Protein AF-A0A0C5S240-F1 (afdb_monomer_lite)

Sequence (410 aa):
MSKLKSKKPIIIGVSGFILASAIIGATVGVTVNKQNSITYQEVKLRTKKSELNTKINELMYLSSDEVTKFTTDISNAQSLEEADELFNKANQTNNSNKVAKEAKEAKEAALATKKQSAVSHINTLADLTEEEKSRFLVDINKSESEEVVDSILQKANDRNQVNKENKLELLKQLKQEIVDAKSEINNLGHLNEDQKSNYSNQLDKANSSDEVATILAKANEQNKANLLIQNKANAKTQIDGLSELTNEEKTEFKNQVDKANSNEQVESILANATKQNDELKNKKLSASERVDYLKSLPDEDKEKIKKQIEVGTSVQEVEMQLEKAKKLNNGILLAESFLNIPEDQKSQLKEEVKKSTSEEDLKEKLLKASKDNAKARIEELKKVKKDVNLTPLEKPDEVLTKIDQATTIQ

InterPro domains:
  IPR002988 Protein G-related albumin-binding (GA) module [PF01468] (44-95)
  IPR002988 Protein G-related albumin-binding (GA) module [PF01468] (109-161)
  IPR002988 Protein G-related albumin-binding (GA) module [PF01468] (173-225)
  IPR002988 Protein G-related albumin-binding (GA) module [PF01468] (228-278)
  IPR009063 Immunoglobulin/albumin-binding domain superfamily [SSF46997] (173-223)
  IPR009063 Immunoglobulin/albumin-binding domain superfamily [SSF46997] (228-277)
  IPR020840 Extracellular matrix-binding protein ebh, GA module [SM00844] (100-157)
  IPR020840 Extracellular matrix-binding protein ebh, GA module [SM00844] (173-220)
  IPR020840 Extracellular matrix-binding protein ebh, GA module [SM00844] (221-274)

Secondary structure (DSSP, 8-state):
-----------------------------STHHHHHHHHHHHHHHHHHHHHHHHHHHT-TTS-HHHHHHHHHHHHH-SSHHHHHHHHHHHHHHHHHHHHHHHHHHHHHHHHHHHHHHHHHHHHH-SSS-HHHHHHHHHHHHH--SHHHHHHHHHHHHHHHHHHHHHHHHHHHHHHHHHHHHHHHHHH-TTS-HHHHHHHHHHHTT--SHHHHHHHHHHHHHHHHHHHHHHHHHHHHHHHHT-SSS-HHHHHHHHHHHHH--SHHHHHHHHHHHHHHHHHHHHHHHHHHHHHHT-TTS-HHHHHHHHHHHHT--SHHHHHHHHHHHHHHHHHHHHHHH-TTS-HHHHHHHHHHHHT--SHHHHHHHHHHHHHHHHHHHHHHHHHHHHHS-----S-HHHHHHHHHH--S--

Foldseek 3Di:
DDDDDDDDDDDDDDDDDDDDDDDDDDDDPDPPPVVVVVVVQVVVLVVLLVVLLVVLVVLPQDDPVLNVVLNVQSVVDPHSVSNVVSSVVSVVVSVVSVVVVVVVVVQVVVLVVLLVVLLVLLVPLDQDDPVRSVVLNVQSVVDPHSVSSVVSSVVSVVVSVVSVVVVVVQVVVLVVLLVVLLVVLVPLPQDDPVLSVVLNVQSVVDPDPVSSVVSSVVSVVVSQVSVLVVLLVVLLVLLVVLPLADPVRSVVLNVQSVVDPHSVSSVVSSVVSNVQSVVLVVLLVVLLVLLVVLPQQDPVLSVVLNVQSVPDNHSVSNVVSSVLSVQLSVLSVLLVPLPQDDPVVSVVLNVQSVVQPDPVSSFVSSLVSLLVSVLSVLVVVVVVVVVDVDDDDPPSVVVNVVSVVDPGDD

Structure (mmCIF, N/CA/C/O backbone):
data_AF-A0A0C5S240-F1
#
_entry.id   AF-A0A0C5S240-F1
#
loop_
_atom_site.group_PDB
_atom_site.id
_atom_site.type_symbol
_atom_site.label_atom_id
_atom_site.label_alt_id
_atom_site.label_comp_id
_atom_site.label_asym_id
_atom_site.label_entity_id
_atom_site.label_seq_id
_atom_site.pdbx_PDB_ins_code
_atom_site.Cartn_x
_atom_site.Cartn_y
_atom_site.Cartn_z
_atom_site.occupancy
_atom_site.B_iso_or_equiv
_atom_site.auth_seq_id
_atom_site.auth_comp_id
_atom_site.auth_asym_id
_atom_site.auth_atom_id
_atom_site.pdbx_PDB_model_num
ATOM 1 N N . MET A 1 1 ? -35.899 47.598 73.147 1.00 38.06 1 MET A N 1
ATOM 2 C CA . MET A 1 1 ? -36.186 48.931 73.715 1.00 38.06 1 MET A CA 1
ATOM 3 C C . MET A 1 1 ? -37.675 49.045 74.000 1.00 38.06 1 MET A C 1
ATOM 5 O O . MET A 1 1 ? -38.480 48.755 73.136 1.00 38.06 1 MET A O 1
ATOM 9 N N . SER A 1 2 ? -37.974 49.427 75.239 1.00 36.81 2 SER A N 1
ATOM 10 C CA . SER A 1 2 ? -39.168 50.122 75.730 1.00 36.81 2 SER A CA 1
ATOM 11 C C . SER A 1 2 ? -40.595 49.590 75.474 1.00 36.81 2 SER A C 1
ATOM 13 O O . SER A 1 2 ? -41.227 49.938 74.487 1.00 36.81 2 SER A O 1
ATOM 15 N N . LYS A 1 3 ? -41.137 49.028 76.570 1.00 41.28 3 LYS A N 1
ATOM 16 C CA . LYS A 1 3 ? -42.205 49.617 77.417 1.00 41.28 3 LYS A CA 1
ATOM 17 C C . LYS A 1 3 ? -43.673 49.374 77.017 1.00 41.28 3 LYS A C 1
ATOM 19 O O . LYS A 1 3 ? -44.077 49.735 75.923 1.00 41.28 3 LYS A O 1
ATOM 24 N N . LEU A 1 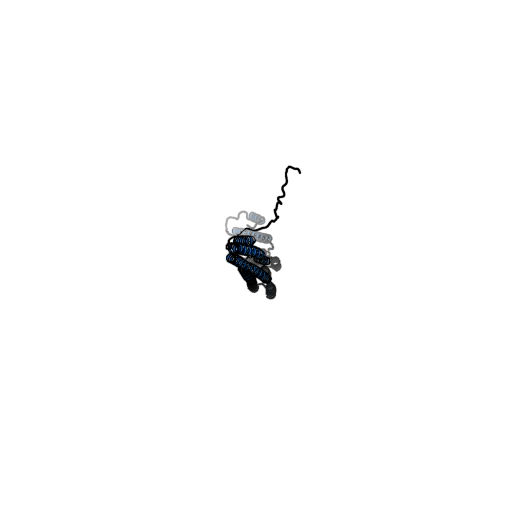4 ? -44.497 49.061 78.043 1.00 38.16 4 LEU A N 1
ATOM 25 C CA . LEU A 1 4 ? -45.778 49.776 78.152 1.00 38.16 4 LEU A CA 1
ATOM 26 C C . LEU A 1 4 ? -47.092 49.162 78.707 1.00 38.16 4 LEU A C 1
ATOM 28 O O . LEU A 1 4 ? -48.079 49.358 78.020 1.00 38.16 4 LEU A O 1
ATOM 32 N N . LYS A 1 5 ? -47.172 48.673 79.965 1.00 41.53 5 LYS A N 1
ATOM 33 C CA . LYS A 1 5 ? -48.349 48.795 80.902 1.00 41.53 5 LYS A CA 1
ATOM 34 C C . LYS A 1 5 ? -49.626 47.947 80.626 1.00 41.53 5 LYS A C 1
ATOM 36 O O . LYS A 1 5 ? -49.986 47.732 79.490 1.00 41.53 5 LYS A O 1
ATOM 41 N N . SER A 1 6 ? -50.437 47.507 81.607 1.00 38.56 6 SER A N 1
ATOM 42 C CA . SER A 1 6 ? -50.399 47.545 83.086 1.00 38.56 6 SER A CA 1
ATOM 43 C C . SER A 1 6 ? -51.597 46.812 83.738 1.00 38.56 6 SER A C 1
ATOM 45 O O . SER A 1 6 ? -52.697 46.971 83.228 1.00 38.56 6 SER A O 1
ATOM 47 N N . LYS A 1 7 ? -51.373 46.261 84.957 1.00 39.16 7 LYS A N 1
ATOM 48 C CA . LYS A 1 7 ? -52.222 46.288 86.197 1.00 39.16 7 LYS A CA 1
ATOM 49 C C . LYS A 1 7 ? -53.600 45.571 86.159 1.00 39.16 7 LYS A C 1
ATOM 51 O O . LYS A 1 7 ? -54.393 45.864 85.288 1.00 39.16 7 LYS A O 1
ATOM 56 N N . LYS A 1 8 ? -54.022 44.702 87.100 1.00 35.81 8 LYS A N 1
ATOM 57 C CA . LYS A 1 8 ? -53.860 44.579 88.579 1.00 35.81 8 LYS A CA 1
ATOM 58 C C . LYS A 1 8 ? -54.181 43.123 89.060 1.00 35.81 8 LYS A C 1
ATOM 60 O O . LYS A 1 8 ? -54.667 42.345 88.248 1.00 35.81 8 LYS A O 1
ATOM 65 N N . PRO A 1 9 ? -53.954 42.771 90.348 1.00 51.44 9 PRO A N 1
ATOM 66 C CA . PRO A 1 9 ? -54.055 41.410 90.905 1.00 51.44 9 PRO A CA 1
ATOM 67 C C . PRO A 1 9 ? -55.258 41.176 91.862 1.00 51.44 9 PRO A C 1
ATOM 69 O O . PRO A 1 9 ? -55.980 42.120 92.178 1.00 51.44 9 PRO A O 1
ATOM 72 N N . ILE A 1 10 ? -55.318 39.948 92.421 1.00 31.23 10 ILE A N 1
ATOM 73 C CA . ILE A 1 10 ? -55.987 39.482 93.670 1.00 31.23 10 ILE A CA 1
ATOM 74 C C . ILE A 1 10 ? -57.355 38.786 93.466 1.00 31.23 10 ILE A C 1
ATOM 76 O O . ILE A 1 10 ? -58.274 39.381 92.923 1.00 31.23 10 ILE A O 1
ATOM 80 N N . ILE A 1 11 ? -57.489 37.524 93.915 1.00 34.03 11 ILE A N 1
ATOM 81 C CA . ILE A 1 11 ? -58.260 37.070 95.103 1.00 34.03 11 ILE A CA 1
ATOM 82 C C . ILE A 1 11 ? -58.093 35.541 95.251 1.00 34.03 11 ILE A C 1
ATOM 84 O O . ILE A 1 11 ? -58.392 34.761 94.352 1.00 34.03 11 ILE A O 1
ATOM 88 N N . ILE A 1 12 ? -57.596 35.144 96.422 1.00 37.44 12 ILE A N 1
ATOM 89 C CA . ILE A 1 12 ? -57.554 33.781 96.957 1.00 37.44 12 ILE A CA 1
ATOM 90 C C . ILE A 1 12 ? -58.973 33.415 97.408 1.00 37.44 12 ILE A C 1
ATOM 92 O O . ILE A 1 12 ? -59.552 34.124 98.227 1.00 37.44 12 ILE A O 1
ATOM 96 N N . GLY A 1 13 ? -59.515 32.311 96.894 1.00 29.25 13 GLY A N 1
ATOM 97 C CA . GLY A 1 13 ? -60.782 31.721 97.325 1.00 29.25 13 GLY A CA 1
ATOM 98 C C . GLY A 1 13 ? -60.548 30.400 98.049 1.00 29.25 13 GLY A C 1
ATOM 99 O O . GLY A 1 13 ? -60.797 29.336 97.496 1.00 29.25 13 GLY A O 1
ATOM 100 N N . VAL A 1 14 ? -60.042 30.480 99.279 1.00 40.44 14 VAL A N 1
ATOM 101 C CA . VAL A 1 14 ? -60.192 29.429 100.291 1.00 40.44 14 VAL A CA 1
ATOM 102 C C . VAL A 1 14 ? -61.354 29.885 101.171 1.00 40.44 14 VAL A C 1
ATOM 104 O O . VAL A 1 14 ? -61.299 30.964 101.757 1.00 40.44 14 VAL A O 1
ATOM 107 N N . SER A 1 15 ? -62.434 29.117 101.239 1.00 28.84 15 SER A N 1
ATOM 108 C CA . SER A 1 15 ? -63.468 29.249 102.276 1.00 28.84 15 SER A CA 1
ATOM 109 C C . SER A 1 15 ? -64.187 27.916 102.369 1.00 28.84 15 SER A C 1
ATOM 111 O O . SER A 1 15 ? -64.769 27.441 101.398 1.00 28.84 15 SER A O 1
ATOM 113 N N . GLY A 1 16 ? -64.039 27.287 103.529 1.00 29.55 16 GLY A N 1
ATOM 114 C CA . GLY A 1 16 ? -64.568 25.967 103.827 1.00 29.55 16 GLY A CA 1
ATOM 115 C C . GLY A 1 16 ? -66.005 26.003 104.320 1.00 29.55 16 GLY A C 1
ATOM 116 O O . GLY A 1 16 ? -66.692 27.007 104.198 1.00 29.55 16 GLY A O 1
ATOM 117 N N . PHE A 1 17 ? -66.413 24.909 104.953 1.00 25.81 17 PHE A N 1
ATOM 118 C CA . PHE A 1 17 ? -66.809 24.927 106.360 1.00 25.81 17 PHE A CA 1
ATOM 119 C C . PHE A 1 17 ? -66.906 23.474 106.848 1.00 25.81 17 PHE A C 1
ATOM 121 O O . PHE A 1 17 ? -67.689 22.681 106.334 1.00 25.81 17 PHE A O 1
ATOM 128 N N . ILE A 1 18 ? -66.087 23.126 107.839 1.00 35.16 18 ILE A N 1
ATOM 129 C CA . ILE A 1 18 ? -66.330 22.001 108.743 1.00 35.16 18 ILE A CA 1
ATOM 130 C C . ILE A 1 18 ? -66.752 22.644 110.059 1.00 35.16 18 ILE A C 1
ATOM 132 O O . ILE A 1 18 ? -65.976 23.427 110.599 1.00 35.16 18 ILE A O 1
ATOM 136 N N . LEU A 1 19 ? -67.936 22.305 110.576 1.00 27.75 19 LEU A N 1
ATOM 137 C CA . LEU A 1 19 ? -68.149 22.064 112.007 1.00 27.75 19 LEU A CA 1
ATOM 138 C C . LEU A 1 19 ? -69.519 21.426 112.268 1.00 27.75 19 LEU A C 1
ATOM 140 O O . LEU A 1 19 ? -70.537 21.803 111.696 1.00 27.75 19 LEU A O 1
ATOM 144 N N . ALA A 1 20 ? -69.472 20.406 113.119 1.00 38.75 20 ALA A N 1
ATOM 145 C CA . ALA A 1 20 ? -70.537 19.492 113.496 1.00 38.75 20 ALA A CA 1
ATOM 146 C C . ALA A 1 20 ? -71.531 20.085 114.504 1.00 38.75 20 ALA A C 1
ATOM 148 O O . ALA A 1 20 ? -71.191 21.015 115.230 1.00 38.75 20 ALA A O 1
ATOM 149 N N . SER A 1 21 ? -72.701 19.448 114.633 1.00 27.42 21 SER A N 1
ATOM 150 C CA . SER A 1 21 ? -73.435 19.229 115.895 1.00 27.42 21 SER A CA 1
ATOM 151 C C . SER A 1 21 ? -74.559 18.210 115.678 1.00 27.42 21 SER A C 1
ATOM 153 O O . SER A 1 21 ? -75.168 18.164 114.615 1.00 27.42 21 SER A O 1
ATOM 155 N N . ALA A 1 22 ? -74.781 17.361 116.677 1.00 32.59 22 ALA A N 1
ATOM 156 C CA . ALA A 1 22 ? -75.597 16.153 116.627 1.00 32.59 22 ALA A CA 1
ATOM 157 C C . ALA A 1 22 ? -77.051 16.340 117.131 1.00 32.59 22 ALA A C 1
ATOM 159 O O . ALA A 1 22 ? -77.372 17.360 117.732 1.00 32.59 22 ALA A O 1
ATOM 160 N N . ILE A 1 23 ? -77.823 15.243 116.997 1.00 28.75 23 ILE A N 1
ATOM 161 C CA . ILE A 1 23 ? -78.938 14.745 117.845 1.00 28.75 23 ILE A CA 1
ATOM 162 C C . ILE A 1 23 ? -80.371 14.776 117.247 1.00 28.75 23 ILE A C 1
ATOM 164 O O . ILE A 1 23 ? -81.050 15.791 117.235 1.00 28.75 23 ILE A O 1
ATOM 168 N N . ILE A 1 24 ? -80.800 13.548 116.888 1.00 31.08 24 ILE A N 1
ATOM 169 C CA . ILE A 1 24 ? -82.109 12.861 117.044 1.00 31.08 24 ILE A CA 1
ATOM 170 C C . ILE A 1 24 ? -83.343 13.403 116.305 1.00 31.08 24 ILE A C 1
ATOM 172 O O . ILE A 1 24 ? -83.818 14.499 116.567 1.00 31.08 24 ILE A O 1
ATOM 176 N N . GLY A 1 25 ? -83.987 12.515 115.528 1.00 27.48 25 GLY A N 1
ATOM 177 C CA . GLY A 1 25 ? -85.412 12.675 115.223 1.00 27.48 25 GLY A CA 1
ATOM 178 C C . GLY A 1 25 ? -85.985 11.884 114.050 1.00 27.48 25 GLY A C 1
ATOM 179 O O . GLY A 1 25 ? -86.514 12.491 113.140 1.00 27.48 25 GLY A O 1
ATOM 180 N N . ALA A 1 26 ? -85.930 10.553 114.127 1.00 29.20 26 ALA A N 1
ATOM 181 C CA . ALA A 1 26 ? -86.936 9.615 113.615 1.00 29.20 26 ALA A CA 1
ATOM 182 C C . ALA A 1 26 ? -87.308 9.547 112.107 1.00 29.20 26 ALA A C 1
ATOM 184 O O . ALA A 1 26 ? -87.677 10.501 111.436 1.00 29.20 26 ALA A O 1
ATOM 185 N N . THR A 1 27 ? -87.431 8.281 111.699 1.00 28.03 27 THR A N 1
ATOM 186 C CA . THR A 1 27 ? -88.275 7.706 110.641 1.00 28.03 27 THR A CA 1
ATOM 187 C C . THR A 1 27 ? -87.698 7.495 109.234 1.00 28.03 27 THR A C 1
ATOM 189 O O . THR A 1 27 ? -87.274 8.395 108.522 1.00 28.03 27 THR A O 1
ATOM 192 N N . VAL A 1 28 ? -87.826 6.217 108.857 1.00 38.62 28 VAL A N 1
ATOM 193 C CA . VAL A 1 28 ? -87.809 5.585 107.533 1.00 38.62 28 VAL A CA 1
ATOM 194 C C . VAL A 1 28 ? -86.444 5.369 106.872 1.00 38.62 28 VAL A C 1
ATOM 196 O O . VAL A 1 28 ? -86.000 6.084 105.977 1.00 38.62 28 VAL A O 1
ATOM 199 N N . GLY A 1 29 ? -85.817 4.254 107.253 1.00 46.59 29 GLY A N 1
ATOM 200 C CA . GLY A 1 29 ? -84.885 3.559 106.377 1.00 46.59 29 GLY A CA 1
ATOM 201 C C . GLY A 1 29 ? -85.619 3.009 105.155 1.00 46.59 29 GLY A C 1
ATOM 202 O O . GLY A 1 29 ? -86.567 2.264 105.334 1.00 46.59 29 GLY A O 1
ATOM 203 N N . VAL A 1 30 ? -85.167 3.401 103.957 1.00 40.66 30 VAL A N 1
ATOM 204 C CA . VAL A 1 30 ? -85.068 2.606 102.705 1.00 40.66 30 VAL A CA 1
ATOM 205 C C . VAL A 1 30 ? -84.097 3.296 101.708 1.00 40.66 30 VAL A C 1
ATOM 207 O O . VAL A 1 30 ? -83.531 2.634 100.844 1.00 40.66 30 VAL A O 1
ATOM 210 N N . THR A 1 31 ? -83.767 4.588 101.846 1.00 45.31 31 THR A N 1
ATOM 211 C CA . THR A 1 31 ? -82.959 5.311 100.828 1.00 45.31 31 THR A CA 1
ATOM 212 C C . THR A 1 31 ? -81.428 5.209 100.976 1.00 45.31 31 THR A C 1
ATOM 214 O O . THR A 1 31 ? -80.698 5.632 100.083 1.00 45.31 31 THR A O 1
ATOM 217 N N . VAL A 1 32 ? -80.894 4.603 102.044 1.00 40.69 32 VAL A N 1
ATOM 218 C CA . VAL A 1 32 ? -79.430 4.561 102.285 1.00 40.69 32 VAL A CA 1
ATOM 219 C C . VAL A 1 32 ? -78.699 3.543 101.385 1.00 40.69 32 VAL A C 1
ATOM 221 O O . VAL A 1 32 ? -77.508 3.692 101.131 1.00 40.69 32 VAL A O 1
ATOM 224 N N . ASN A 1 33 ? -79.393 2.546 100.820 1.00 47.41 33 ASN A N 1
ATOM 225 C CA . ASN A 1 33 ? -78.740 1.482 100.039 1.00 47.41 33 ASN A CA 1
ATOM 226 C C . ASN A 1 33 ? -78.599 1.802 98.529 1.00 47.41 33 ASN A C 1
ATOM 228 O O . ASN A 1 33 ? -77.612 1.420 97.909 1.00 47.41 33 ASN A O 1
ATOM 232 N N . LYS A 1 34 ? -79.526 2.568 97.922 1.00 46.69 34 LYS A N 1
ATOM 233 C CA . LYS A 1 34 ? -79.442 2.950 96.491 1.00 46.69 34 LYS A CA 1
ATOM 234 C C . LYS A 1 34 ? -78.463 4.103 96.233 1.00 46.69 34 LYS A C 1
ATOM 236 O O . LYS A 1 34 ? -77.642 3.986 95.326 1.00 46.69 34 LYS A O 1
ATOM 241 N N . GLN A 1 35 ? -78.478 5.162 97.049 1.00 48.06 35 GLN A N 1
ATOM 242 C CA . GLN A 1 35 ? -77.586 6.323 96.882 1.00 48.06 35 GLN A CA 1
ATOM 243 C C . GLN A 1 35 ? -76.100 5.950 97.091 1.00 48.06 35 GLN A C 1
ATOM 245 O O . GLN A 1 35 ? -75.242 6.366 96.310 1.00 48.06 35 GLN A O 1
ATOM 250 N N . ASN A 1 36 ? -75.800 5.088 98.076 1.00 51.78 36 ASN A N 1
ATOM 251 C CA . ASN A 1 36 ? -74.447 4.556 98.297 1.00 51.78 36 ASN A CA 1
ATOM 252 C C . ASN A 1 36 ? -73.993 3.615 97.166 1.00 51.78 36 ASN A C 1
ATOM 254 O O . ASN A 1 36 ? -72.815 3.619 96.814 1.00 51.78 36 ASN A O 1
ATOM 258 N N . SER A 1 37 ? -74.909 2.848 96.556 1.00 56.72 37 SER A N 1
ATOM 259 C CA . SER A 1 37 ? -74.584 1.969 95.420 1.00 56.72 37 SER A CA 1
ATOM 260 C C . SER A 1 37 ? -74.272 2.736 94.126 1.00 56.72 37 SER A C 1
ATOM 262 O O . SER A 1 37 ? -73.348 2.355 93.413 1.00 56.72 37 SER A O 1
ATOM 264 N N . ILE A 1 38 ? -74.980 3.842 93.854 1.00 60.06 38 ILE A N 1
ATOM 265 C CA . ILE A 1 38 ? -74.755 4.708 92.680 1.00 60.06 38 ILE A CA 1
ATOM 266 C C . ILE A 1 38 ? -73.404 5.427 92.809 1.00 60.06 38 ILE A C 1
ATOM 268 O O . ILE A 1 38 ? -72.571 5.341 91.910 1.00 60.06 38 ILE A O 1
ATOM 272 N N . THR A 1 39 ? -73.132 6.016 93.980 1.00 70.31 39 THR A N 1
ATOM 273 C CA . THR A 1 39 ? -71.865 6.714 94.274 1.00 70.31 39 THR A CA 1
ATOM 274 C C . THR A 1 39 ? -70.652 5.774 94.171 1.00 70.31 39 THR A C 1
ATOM 276 O O . THR A 1 39 ? -69.591 6.162 93.688 1.00 70.31 39 THR A O 1
ATOM 279 N N . TYR A 1 40 ? -70.800 4.507 94.579 1.00 76.25 40 TYR A N 1
ATOM 280 C CA . TYR A 1 40 ? -69.736 3.504 94.478 1.00 76.25 40 TYR A CA 1
ATOM 281 C C . TYR A 1 40 ? -69.397 3.133 93.023 1.00 76.25 40 TYR A C 1
ATOM 283 O O . TYR A 1 40 ? -68.219 3.027 92.680 1.00 76.25 40 TYR A O 1
ATOM 291 N N . GLN A 1 41 ? -70.402 2.966 92.153 1.00 79.06 41 GLN A N 1
ATOM 292 C CA . GLN A 1 41 ? -70.168 2.634 90.740 1.00 79.06 41 GLN A CA 1
ATOM 293 C C . GLN A 1 41 ? -69.570 3.812 89.958 1.00 79.06 41 GLN A C 1
ATOM 295 O O . GLN A 1 41 ? -68.679 3.604 89.134 1.00 79.06 41 GLN A O 1
ATOM 300 N N . GLU A 1 42 ? -69.983 5.045 90.264 1.00 81.50 42 GLU A N 1
ATOM 301 C CA . GLU A 1 42 ? -69.409 6.262 89.672 1.00 81.50 42 GLU A CA 1
ATOM 302 C C . GLU A 1 42 ? -67.930 6.443 90.041 1.00 81.50 42 GLU A C 1
ATOM 304 O O . GLU A 1 42 ? -67.095 6.710 89.172 1.00 81.50 42 GLU A O 1
ATOM 309 N N . VAL A 1 43 ? -67.574 6.236 91.316 1.00 86.31 43 VAL A N 1
ATOM 310 C CA . VAL A 1 43 ? -66.174 6.276 91.771 1.00 86.31 43 VAL A CA 1
ATOM 311 C C . VAL A 1 43 ? -65.358 5.164 91.115 1.00 86.31 43 VAL A C 1
ATOM 313 O O . VAL A 1 43 ? -64.258 5.421 90.629 1.00 86.31 43 VAL A O 1
ATOM 316 N N . LYS A 1 44 ? -65.901 3.944 91.032 1.00 91.06 44 LYS A N 1
ATOM 317 C CA . LYS A 1 44 ? -65.226 2.803 90.400 1.00 91.06 44 LYS A CA 1
ATOM 318 C C . LYS A 1 44 ? -64.933 3.053 88.917 1.00 91.06 44 LYS A C 1
ATOM 320 O O . LYS A 1 44 ? -63.813 2.802 88.474 1.00 91.06 44 LYS A O 1
ATOM 325 N N . LEU A 1 45 ? -65.897 3.591 88.164 1.00 91.06 45 LEU A N 1
ATOM 326 C CA . LEU A 1 45 ? -65.707 3.967 86.761 1.00 91.06 45 LEU A CA 1
ATOM 327 C C . LEU A 1 45 ? -64.683 5.099 86.612 1.00 91.06 45 LEU A C 1
ATOM 329 O O . LEU A 1 45 ? -63.809 5.020 85.753 1.00 91.06 45 LEU A O 1
ATOM 333 N N . ARG A 1 46 ? -64.735 6.129 87.466 1.00 90.62 46 ARG A N 1
ATOM 334 C CA . ARG A 1 46 ? -63.774 7.244 87.435 1.00 90.62 46 ARG A CA 1
ATOM 335 C C . ARG A 1 46 ? -62.337 6.780 87.688 1.00 90.62 46 ARG A C 1
ATOM 337 O O . ARG A 1 46 ? -61.437 7.195 86.959 1.00 90.62 46 ARG A O 1
ATOM 344 N N . THR A 1 47 ? -62.125 5.912 88.677 1.00 94.00 47 THR A N 1
ATOM 345 C CA . THR A 1 47 ? -60.810 5.316 88.955 1.00 94.00 47 THR A CA 1
ATOM 346 C C . THR A 1 47 ? -60.331 4.489 87.765 1.00 94.00 47 THR A C 1
ATOM 348 O O . THR A 1 47 ? -59.222 4.708 87.283 1.00 94.00 47 THR A O 1
ATOM 351 N N . LYS A 1 48 ? -61.198 3.631 87.210 1.00 95.50 48 LYS A N 1
ATOM 352 C CA . LYS A 1 48 ? -60.886 2.817 86.029 1.00 95.50 48 LYS A CA 1
ATOM 353 C C . LYS A 1 48 ? -60.487 3.677 84.823 1.00 95.50 48 LYS A C 1
ATOM 355 O O . LYS A 1 48 ? -59.471 3.399 84.200 1.00 95.50 48 LYS A O 1
ATOM 360 N N . LYS A 1 49 ? -61.225 4.750 84.517 1.00 96.44 49 LYS A N 1
ATOM 361 C CA . LYS A 1 49 ? -60.877 5.693 83.437 1.00 96.44 49 LYS A CA 1
ATOM 362 C C . LYS A 1 49 ? -59.496 6.312 83.630 1.00 96.44 49 LYS A C 1
ATOM 364 O O . LYS A 1 49 ? -58.724 6.378 82.681 1.00 96.44 49 LYS A O 1
ATOM 369 N N . SER A 1 50 ? -59.175 6.745 84.852 1.00 94.88 50 SER A N 1
ATOM 370 C CA . SER A 1 50 ? -57.858 7.308 85.169 1.00 94.88 50 SER A CA 1
ATOM 371 C C . SER A 1 50 ? -56.744 6.285 84.949 1.00 94.88 50 SER A C 1
ATOM 373 O O . SER A 1 50 ? -55.750 6.606 84.308 1.00 94.88 50 SER A O 1
ATOM 375 N N . GLU A 1 51 ? -56.923 5.055 85.437 1.00 96.44 51 GLU A N 1
ATOM 376 C CA . GLU A 1 51 ? -55.959 3.965 85.248 1.00 96.44 51 GLU A CA 1
ATOM 377 C C . GLU A 1 51 ? -55.757 3.630 83.766 1.00 96.44 51 GLU A C 1
ATOM 379 O O . GLU A 1 51 ? -54.624 3.488 83.309 1.00 96.44 51 GLU A O 1
ATOM 384 N N . LEU A 1 52 ? -56.845 3.515 82.999 1.00 97.62 52 LEU A N 1
ATOM 385 C CA . LEU A 1 52 ? -56.774 3.217 81.570 1.00 97.62 52 LEU A CA 1
ATOM 386 C C . LEU A 1 52 ? -56.147 4.371 80.775 1.00 97.62 52 LEU A C 1
ATOM 388 O O . LEU A 1 52 ? -55.338 4.114 79.890 1.00 97.62 52 LEU A O 1
ATOM 392 N N . ASN A 1 53 ? -56.436 5.628 81.125 1.00 96.56 53 ASN A N 1
ATOM 393 C CA . ASN A 1 53 ? -55.778 6.790 80.524 1.00 96.56 53 ASN A CA 1
ATOM 394 C C . ASN A 1 53 ? -54.267 6.796 80.797 1.00 96.56 53 ASN A C 1
ATOM 396 O O . ASN A 1 53 ? -53.493 7.100 79.893 1.00 96.56 53 ASN A O 1
ATOM 400 N N . THR A 1 54 ? -53.821 6.427 82.004 1.00 96.50 54 THR A N 1
ATOM 401 C CA . THR A 1 54 ? -52.387 6.243 82.284 1.00 96.50 54 THR A CA 1
ATOM 402 C C . THR A 1 54 ? -51.794 5.159 81.386 1.00 96.50 54 THR A C 1
ATOM 404 O O . THR A 1 54 ? -50.804 5.417 80.711 1.00 96.50 54 THR A O 1
ATOM 407 N N . LYS A 1 55 ? -52.450 3.996 81.283 1.00 97.44 55 LYS A N 1
ATOM 408 C CA . LYS A 1 55 ? -51.986 2.896 80.424 1.00 97.44 55 LYS A CA 1
ATOM 409 C C . LYS A 1 55 ? -51.948 3.257 78.937 1.00 97.44 55 LYS A C 1
ATOM 411 O O . LYS A 1 55 ? -51.040 2.815 78.249 1.00 97.44 55 LYS A O 1
ATOM 416 N N . ILE A 1 56 ? -52.884 4.066 78.426 1.00 97.19 56 ILE A N 1
ATOM 417 C CA . ILE A 1 56 ? -52.830 4.549 77.032 1.00 97.19 56 ILE A CA 1
ATOM 418 C C . ILE A 1 56 ? -51.564 5.371 76.789 1.00 97.19 56 ILE A C 1
ATOM 420 O O . ILE A 1 56 ? -50.932 5.209 75.751 1.00 97.19 56 ILE A O 1
ATOM 424 N N . ASN A 1 57 ? -51.172 6.230 77.733 1.00 94.50 57 ASN A N 1
ATOM 425 C CA . ASN A 1 57 ? -49.961 7.044 77.591 1.00 94.50 57 ASN A CA 1
ATOM 426 C C . ASN A 1 57 ? -48.668 6.207 77.603 1.00 94.50 57 ASN A C 1
ATOM 428 O O . ASN A 1 57 ? -47.628 6.682 77.154 1.00 94.50 57 ASN A O 1
ATOM 432 N N . GLU A 1 58 ? -48.726 4.966 78.089 1.00 96.81 58 GLU A N 1
ATOM 433 C CA . GLU A 1 58 ? -47.612 4.012 78.060 1.00 96.81 58 GLU A CA 1
ATOM 434 C C . GLU A 1 58 ? -47.528 3.239 76.724 1.00 96.81 58 GLU A C 1
ATOM 436 O O . GLU A 1 58 ? -46.532 2.561 76.461 1.00 96.81 58 GLU A O 1
ATOM 441 N N . LEU A 1 59 ? -48.538 3.345 75.848 1.00 97.25 59 LEU A N 1
ATOM 442 C CA . LEU A 1 59 ? -48.553 2.694 74.535 1.00 97.25 59 LEU A CA 1
ATOM 443 C C . LEU A 1 59 ? -47.648 3.433 73.538 1.00 97.25 59 LEU A C 1
ATOM 445 O O . LEU A 1 59 ? -48.000 4.468 72.978 1.00 97.25 59 LEU A O 1
ATOM 449 N N . MET A 1 60 ? -46.468 2.862 73.294 1.00 96.38 60 MET A N 1
ATOM 450 C CA . MET A 1 60 ? -45.359 3.511 72.580 1.00 96.38 60 MET A CA 1
ATOM 451 C C . MET A 1 60 ? -45.558 3.742 71.073 1.00 96.38 60 MET A C 1
ATOM 453 O O . MET A 1 60 ? -44.777 4.477 70.470 1.00 96.38 60 MET A O 1
ATOM 457 N N . TYR A 1 61 ? -46.529 3.081 70.441 1.00 97.00 61 TYR A N 1
ATOM 458 C CA . TYR A 1 61 ? -46.722 3.099 68.984 1.00 97.00 61 TYR A CA 1
ATOM 459 C C . TYR A 1 61 ? -48.010 3.807 68.563 1.00 97.00 61 TYR A C 1
ATOM 461 O O . TYR A 1 61 ? -48.362 3.805 67.383 1.00 97.00 61 TYR A O 1
ATOM 469 N N . LEU A 1 62 ? -48.713 4.428 69.507 1.00 97.12 62 LEU A N 1
ATOM 470 C CA . LEU A 1 62 ? -49.756 5.385 69.174 1.00 97.12 62 LEU A CA 1
ATOM 471 C C . LEU A 1 62 ? -49.115 6.723 68.795 1.00 97.12 62 LEU A C 1
ATOM 473 O O . LEU A 1 62 ? -48.186 7.202 69.444 1.00 97.12 62 LEU A O 1
ATOM 477 N N . SER A 1 63 ? -49.627 7.342 67.738 1.00 96.44 63 SER A N 1
ATOM 478 C CA . SER A 1 63 ? -49.339 8.737 67.421 1.00 96.44 63 SER A CA 1
ATOM 479 C C . SER A 1 63 ? -49.936 9.666 68.478 1.00 96.44 63 SER A C 1
ATOM 481 O O . SER A 1 63 ? -50.862 9.306 69.209 1.00 96.44 63 SER A O 1
ATOM 483 N N . SER A 1 64 ? -49.443 10.904 68.523 1.00 95.94 64 SER A N 1
ATOM 484 C CA . SER A 1 64 ? -49.967 11.924 69.439 1.00 95.94 64 SER A CA 1
ATOM 485 C C . SER A 1 64 ? -51.481 12.137 69.279 1.00 95.94 64 SER A C 1
ATOM 487 O O . SER A 1 64 ? -52.194 12.327 70.269 1.00 95.94 64 SER A O 1
ATOM 489 N N . ASP A 1 65 ? -51.987 12.062 68.046 1.00 97.00 65 ASP A N 1
ATOM 490 C CA . ASP A 1 65 ? -53.409 12.249 67.750 1.00 97.00 65 ASP A CA 1
ATOM 491 C C . ASP A 1 65 ? -54.246 11.051 68.223 1.00 97.00 65 ASP A C 1
ATOM 493 O O . ASP A 1 65 ? -55.329 11.227 68.784 1.00 97.00 65 ASP A O 1
ATOM 497 N N . GLU A 1 66 ? -53.734 9.827 68.068 1.00 97.88 66 GLU A N 1
ATOM 498 C CA . GLU A 1 66 ? -54.394 8.608 68.550 1.00 97.88 66 GLU A CA 1
ATOM 499 C C . GLU A 1 66 ? -54.441 8.552 70.081 1.00 97.88 66 GLU A C 1
ATOM 501 O O . GLU A 1 66 ? -55.495 8.251 70.640 1.00 97.88 66 GLU A O 1
ATOM 506 N N . VAL A 1 67 ? -53.343 8.899 70.767 1.00 97.31 67 VAL A N 1
ATOM 507 C CA . VAL A 1 67 ? -53.310 9.010 72.238 1.00 97.31 67 VAL A CA 1
ATOM 508 C C . VAL A 1 67 ? -54.369 10.003 72.721 1.00 97.31 67 VAL A C 1
ATOM 510 O O . VAL A 1 67 ? -55.164 9.685 73.609 1.00 97.31 67 VAL A O 1
ATOM 513 N N . THR A 1 68 ? -54.433 11.187 72.106 1.00 97.19 68 THR A N 1
ATOM 514 C CA . THR A 1 68 ? -55.416 12.229 72.449 1.00 97.19 68 THR A CA 1
ATOM 515 C C . THR A 1 68 ? -56.847 11.747 72.233 1.00 97.19 68 THR A C 1
ATOM 517 O O . THR A 1 68 ? -57.722 11.959 73.077 1.00 97.19 68 THR A O 1
ATOM 520 N N . LYS A 1 69 ? -57.093 11.057 71.119 1.00 97.81 69 LYS A N 1
ATOM 521 C CA . LYS A 1 69 ? -58.406 10.511 70.787 1.00 97.81 69 LYS A CA 1
ATOM 522 C C . LYS A 1 69 ? -58.849 9.451 71.793 1.00 97.81 69 LYS A C 1
ATOM 524 O O . LYS A 1 69 ? -59.903 9.605 72.400 1.00 97.81 69 LYS A O 1
ATOM 529 N N . PHE A 1 70 ? -58.037 8.420 72.030 1.00 98.06 70 PHE A N 1
ATOM 530 C CA . PHE A 1 70 ? -58.410 7.332 72.937 1.00 98.06 70 PHE A CA 1
ATOM 531 C C . PHE A 1 70 ? -58.557 7.798 74.389 1.00 98.06 70 PHE A C 1
ATOM 533 O O . PHE A 1 70 ? -59.472 7.354 75.076 1.00 98.06 70 PHE A O 1
ATOM 540 N N . THR A 1 71 ? -57.715 8.725 74.860 1.00 97.19 71 THR A N 1
ATOM 541 C CA . THR A 1 71 ? -57.859 9.288 76.216 1.00 97.19 71 THR A CA 1
ATOM 542 C C . THR A 1 71 ? -59.114 10.152 76.363 1.00 97.19 71 THR A C 1
ATOM 544 O O . THR A 1 71 ? -59.760 10.132 77.416 1.00 97.19 71 THR A O 1
ATOM 547 N N . THR A 1 72 ? -59.511 10.873 75.310 1.00 97.31 72 THR A N 1
ATOM 548 C CA . THR A 1 72 ? -60.784 11.613 75.265 1.00 97.31 72 THR A CA 1
ATOM 549 C C . THR A 1 72 ? -61.973 10.654 75.278 1.00 97.31 72 THR A C 1
ATOM 551 O O . THR A 1 72 ? -62.877 10.815 76.099 1.00 97.31 72 THR A O 1
ATOM 554 N N . ASP A 1 73 ? -61.945 9.621 74.435 1.00 97.69 73 ASP A N 1
ATOM 555 C CA . ASP A 1 73 ? -63.004 8.613 74.345 1.00 97.69 73 ASP A CA 1
ATOM 556 C C . ASP A 1 73 ? -63.178 7.873 75.688 1.00 97.69 73 ASP A C 1
ATOM 558 O O . ASP A 1 73 ? -64.294 7.773 76.197 1.00 97.69 73 ASP A O 1
ATOM 562 N N . ILE A 1 74 ? -62.086 7.450 76.343 1.00 97.12 74 ILE A N 1
ATOM 563 C CA . ILE A 1 74 ? -62.142 6.822 77.678 1.00 97.12 74 ILE A CA 1
ATOM 564 C C . ILE A 1 74 ? -62.674 7.787 78.738 1.00 97.12 74 ILE A C 1
ATOM 566 O O . ILE A 1 74 ? -63.477 7.396 79.590 1.00 97.12 74 ILE A O 1
ATOM 570 N N . SER A 1 75 ? -62.266 9.057 78.696 1.00 94.88 75 SER A N 1
ATOM 571 C CA . SER A 1 75 ? -62.779 10.069 79.627 1.00 94.88 75 SER A CA 1
ATOM 572 C C . SER A 1 75 ? -64.300 10.234 79.495 1.00 94.88 75 SER A C 1
ATOM 574 O O . SER A 1 75 ? -64.983 10.425 80.508 1.00 94.88 75 SER A O 1
ATOM 576 N N . ASN A 1 76 ? -64.836 10.045 78.286 1.00 95.75 76 ASN A N 1
ATOM 577 C CA . ASN A 1 76 ? -66.259 10.142 77.962 1.00 95.75 76 ASN A CA 1
ATOM 578 C C . ASN A 1 76 ? -67.063 8.837 78.143 1.00 95.75 76 ASN A C 1
ATOM 580 O O . ASN A 1 76 ? -68.289 8.912 78.164 1.00 95.75 76 ASN A O 1
ATOM 584 N N . ALA A 1 77 ? -66.423 7.679 78.346 1.00 96.56 77 ALA A N 1
ATOM 585 C CA . ALA A 1 77 ? -67.104 6.380 78.457 1.00 96.56 77 ALA A CA 1
ATOM 586 C C . ALA A 1 77 ? -68.196 6.351 79.548 1.00 96.56 77 ALA A C 1
ATOM 588 O O . ALA A 1 77 ? -68.014 6.877 80.649 1.00 96.56 77 ALA A O 1
ATOM 589 N N . GLN A 1 78 ? -69.333 5.717 79.287 1.00 94.75 78 GLN A N 1
ATOM 590 C CA . GLN A 1 78 ? -70.489 5.700 80.189 1.00 94.75 78 GLN A CA 1
ATOM 591 C C . GLN A 1 78 ? -70.558 4.444 81.069 1.00 94.75 78 GLN A C 1
ATOM 593 O O . GLN A 1 78 ? -71.299 4.427 82.053 1.00 94.75 78 GLN A O 1
ATOM 598 N N . SER A 1 79 ? -69.763 3.411 80.773 1.00 95.12 79 SER A N 1
ATOM 599 C CA . SER A 1 79 ? -69.707 2.170 81.553 1.00 95.12 79 SER A CA 1
ATOM 600 C C . SER A 1 79 ? -68.283 1.619 81.701 1.00 95.12 79 SER A C 1
ATOM 602 O O . SER A 1 79 ? -67.360 2.033 80.998 1.00 95.12 79 SER A O 1
ATOM 604 N N . LEU A 1 80 ? -68.092 0.684 82.644 1.00 93.50 80 LEU A N 1
ATOM 605 C CA . LEU A 1 80 ? -66.811 -0.017 82.815 1.00 93.50 80 LEU A CA 1
ATOM 606 C C . LEU A 1 80 ? -66.459 -0.848 81.575 1.00 93.50 80 LEU A C 1
ATOM 608 O O . LEU A 1 80 ? -65.301 -0.875 81.176 1.00 93.50 80 LEU A O 1
ATOM 612 N N . GLU A 1 81 ? -67.467 -1.485 80.979 1.00 95.75 81 GLU A N 1
ATOM 613 C CA . GLU A 1 81 ? -67.330 -2.325 79.790 1.00 95.75 81 GLU A CA 1
ATOM 614 C C . GLU A 1 81 ? -66.915 -1.495 78.572 1.00 95.75 81 GLU A C 1
ATOM 616 O O . GLU A 1 81 ? -65.922 -1.817 77.931 1.00 95.75 81 GLU A O 1
ATOM 621 N N . GLU A 1 82 ? -67.568 -0.352 78.336 1.00 97.06 82 GLU A N 1
ATOM 622 C CA . GLU A 1 82 ? -67.198 0.573 77.256 1.00 97.06 82 GLU A CA 1
ATOM 623 C C . GLU A 1 82 ? -65.767 1.109 77.428 1.00 97.06 82 GLU A C 1
ATOM 625 O O . GLU A 1 82 ? -65.001 1.180 76.467 1.00 97.06 82 GLU A O 1
ATOM 630 N N . ALA A 1 83 ? -65.367 1.453 78.659 1.00 95.62 83 ALA A N 1
ATOM 631 C CA . ALA A 1 83 ? -64.003 1.897 78.937 1.00 95.62 83 ALA A CA 1
ATOM 632 C C . ALA A 1 83 ? -62.966 0.792 78.648 1.00 95.62 83 ALA A C 1
ATOM 634 O O . ALA A 1 83 ? -61.909 1.078 78.081 1.00 95.62 83 ALA A O 1
ATOM 635 N N . ASP A 1 84 ? -63.268 -0.464 79.001 1.00 96.94 84 ASP A N 1
ATOM 636 C CA . ASP A 1 84 ? -62.416 -1.620 78.701 1.00 96.94 84 ASP A CA 1
ATOM 637 C C . ASP A 1 84 ? -62.360 -1.924 77.191 1.00 96.94 84 ASP A C 1
ATOM 639 O O . ASP A 1 84 ? -61.278 -2.184 76.660 1.00 96.94 84 ASP A O 1
ATOM 643 N N . GLU A 1 85 ? -63.476 -1.827 76.465 1.00 97.94 85 GLU A N 1
ATOM 644 C CA . GLU A 1 85 ? -63.517 -1.982 75.004 1.00 97.94 85 GLU A CA 1
ATOM 645 C C . GLU A 1 85 ? -62.683 -0.917 74.280 1.00 97.94 85 GLU A C 1
ATOM 647 O O . GLU A 1 85 ? -61.889 -1.240 73.390 1.00 97.94 85 GLU A O 1
ATOM 652 N N . LEU A 1 86 ? -62.807 0.350 74.685 1.00 97.88 86 LEU A N 1
ATOM 653 C CA . LEU A 1 86 ? -62.015 1.453 74.137 1.00 97.88 86 LEU A CA 1
ATOM 654 C C . LEU A 1 86 ? -60.520 1.250 74.391 1.00 97.88 86 LEU A C 1
ATOM 656 O O . LEU A 1 86 ? -59.705 1.450 73.486 1.00 97.88 86 LEU A O 1
ATOM 660 N N . PHE A 1 87 ? -60.152 0.796 75.590 1.00 97.69 87 PHE A N 1
ATOM 661 C CA . PHE A 1 87 ? -58.766 0.461 75.901 1.00 97.69 87 PHE A CA 1
ATOM 662 C C . PHE A 1 87 ? -58.251 -0.719 75.068 1.00 97.69 87 PHE A C 1
ATOM 664 O O . PHE A 1 87 ? -57.138 -0.668 74.542 1.00 97.69 87 PHE A O 1
ATOM 671 N N . ASN A 1 88 ? -59.061 -1.763 74.875 1.00 97.25 88 ASN A N 1
ATOM 672 C CA . ASN A 1 88 ? -58.710 -2.891 74.011 1.00 97.25 88 ASN A CA 1
ATOM 673 C C . ASN A 1 88 ? -58.486 -2.444 72.559 1.00 97.25 88 ASN A C 1
ATOM 675 O O . ASN A 1 88 ? -57.521 -2.872 71.922 1.00 97.25 88 ASN A O 1
ATOM 679 N N . LYS A 1 89 ? -59.311 -1.522 72.052 1.00 97.88 89 LYS A N 1
ATOM 680 C CA . LYS A 1 89 ? -59.136 -0.918 70.724 1.00 97.88 89 LYS A CA 1
ATOM 681 C C . LYS A 1 89 ? -57.853 -0.087 70.625 1.00 97.88 89 LYS A C 1
ATOM 683 O O . LYS A 1 89 ? -57.157 -0.168 69.609 1.00 97.88 89 LYS A O 1
ATOM 688 N N . ALA A 1 90 ? -57.507 0.663 71.673 1.00 97.81 90 ALA A N 1
ATOM 689 C CA . ALA A 1 90 ? -56.242 1.394 71.753 1.00 97.81 90 ALA A CA 1
ATOM 690 C C . ALA A 1 90 ? -55.039 0.435 71.708 1.00 97.81 90 ALA A C 1
ATOM 692 O O . ALA A 1 90 ? -54.130 0.627 70.900 1.00 97.81 90 ALA A O 1
ATOM 693 N N . ASN A 1 91 ? -55.074 -0.655 72.482 1.00 97.44 91 ASN A N 1
ATOM 694 C CA . ASN A 1 91 ? -54.044 -1.700 72.452 1.00 97.44 91 ASN A CA 1
ATOM 695 C C . ASN A 1 91 ? -53.904 -2.350 71.071 1.00 97.44 91 ASN A C 1
ATOM 697 O O . ASN A 1 91 ? -52.790 -2.544 70.583 1.00 97.44 91 ASN A O 1
ATOM 701 N N . GLN A 1 92 ? -55.020 -2.679 70.418 1.00 97.56 92 GLN A N 1
ATOM 702 C CA . GLN A 1 92 ? -55.001 -3.270 69.080 1.00 97.56 92 GLN A CA 1
ATOM 703 C C . GLN A 1 92 ? -54.406 -2.309 68.040 1.00 97.56 92 GLN A C 1
ATOM 705 O O . GLN A 1 92 ? -53.623 -2.733 67.186 1.00 97.56 92 GLN A O 1
ATOM 710 N N . THR A 1 93 ? -54.738 -1.019 68.134 1.00 97.56 93 THR A N 1
ATOM 711 C CA . THR A 1 93 ? -54.185 0.032 67.264 1.00 97.56 93 THR A CA 1
ATOM 712 C C . THR A 1 93 ? -52.680 0.173 67.483 1.00 97.56 93 THR A C 1
ATOM 714 O O . THR A 1 93 ? -51.915 0.096 66.527 1.00 97.56 93 THR A O 1
ATOM 717 N N . ASN A 1 94 ? -52.236 0.243 68.742 1.00 97.12 94 ASN A N 1
ATOM 718 C CA . ASN A 1 94 ? -50.818 0.267 69.102 1.00 97.12 94 ASN A CA 1
ATOM 719 C C . ASN A 1 94 ? -50.054 -0.932 68.515 1.00 97.12 94 ASN A C 1
ATOM 721 O O . ASN A 1 94 ? -48.999 -0.765 67.907 1.00 97.12 94 ASN A O 1
ATOM 725 N N . ASN A 1 95 ? -50.602 -2.142 68.648 1.00 97.00 95 ASN A N 1
ATOM 726 C CA . ASN A 1 95 ? -49.975 -3.347 68.105 1.00 97.00 95 ASN A CA 1
ATOM 727 C C . ASN A 1 95 ? -49.925 -3.332 66.570 1.00 97.00 95 ASN A C 1
ATOM 729 O O . ASN A 1 95 ? -48.919 -3.731 65.989 1.00 97.00 95 ASN A O 1
ATOM 733 N N . SER A 1 96 ? -50.975 -2.837 65.911 1.00 96.88 96 SER A N 1
ATOM 734 C CA . SER A 1 96 ? -51.009 -2.700 64.448 1.00 96.88 96 SER A CA 1
ATOM 735 C C . SER A 1 96 ? -49.968 -1.687 63.956 1.00 96.88 96 SER A C 1
ATOM 737 O O . SER A 1 96 ? -49.237 -1.969 63.007 1.00 96.88 96 SER A O 1
ATOM 739 N N . ASN A 1 97 ? -49.831 -0.552 64.647 1.00 96.81 97 ASN A N 1
ATOM 740 C CA . ASN A 1 97 ? -48.826 0.469 64.346 1.00 96.81 97 ASN A CA 1
ATOM 741 C C . ASN A 1 97 ? -47.399 -0.048 64.567 1.00 96.81 97 ASN A C 1
ATOM 743 O O . ASN A 1 97 ? -46.517 0.230 63.754 1.00 96.81 97 ASN A O 1
ATOM 747 N N . LYS A 1 98 ? -47.172 -0.843 65.623 1.00 96.50 98 LYS A N 1
ATOM 748 C CA . LYS A 1 98 ? -45.895 -1.531 65.853 1.00 96.50 98 LYS A CA 1
ATOM 749 C C . LYS A 1 98 ? -45.524 -2.418 64.665 1.00 96.50 98 LYS A C 1
ATOM 751 O O . LYS A 1 98 ? -44.448 -2.243 64.105 1.00 96.50 98 LYS A O 1
ATOM 756 N N . VAL A 1 99 ? -46.429 -3.308 64.251 1.00 96.88 99 VAL A N 1
ATOM 757 C CA . VAL A 1 99 ? -46.197 -4.221 63.119 1.00 96.88 99 VAL A CA 1
ATOM 758 C C . VAL A 1 99 ? -45.937 -3.444 61.826 1.00 96.88 99 VAL A C 1
ATOM 760 O O . VAL A 1 99 ? -45.017 -3.780 61.085 1.00 96.88 99 VAL A O 1
ATOM 763 N N . ALA A 1 100 ? -46.695 -2.377 61.558 1.00 96.12 100 ALA A N 1
ATOM 764 C CA . ALA A 1 100 ? -46.494 -1.541 60.374 1.00 96.12 100 ALA A CA 1
ATOM 765 C C . ALA A 1 100 ? -45.129 -0.828 60.380 1.00 96.12 100 ALA A C 1
ATOM 767 O O . ALA A 1 100 ? -44.462 -0.761 59.344 1.00 96.12 100 ALA A O 1
ATOM 768 N N . LYS A 1 101 ? -44.694 -0.322 61.542 1.00 94.94 101 LYS A N 1
ATOM 769 C CA . LYS A 1 101 ? -43.375 0.296 61.714 1.00 94.94 101 LYS A CA 1
ATOM 770 C C . LYS A 1 101 ? -42.252 -0.721 61.509 1.00 94.94 101 LYS A C 1
ATOM 772 O O . LYS A 1 101 ? -41.364 -0.466 60.703 1.00 94.94 101 LYS A O 1
ATOM 777 N N . GLU A 1 102 ? -42.328 -1.875 62.170 1.00 95.56 102 GLU A N 1
ATOM 778 C CA . GLU A 1 10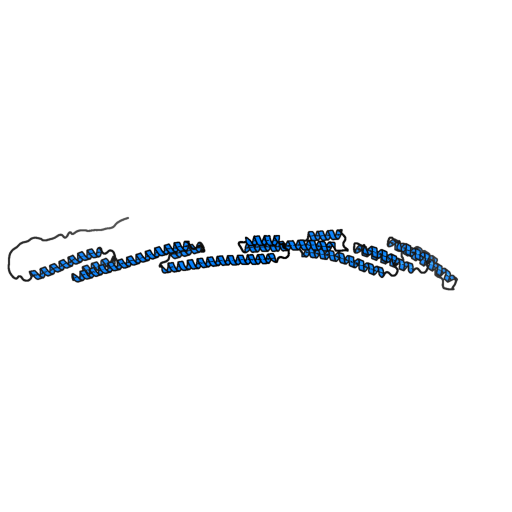2 ? -41.338 -2.953 62.041 1.00 95.56 102 GLU A CA 1
ATOM 779 C C . GLU A 1 102 ? -41.248 -3.462 60.591 1.00 95.56 102 GLU A C 1
ATOM 781 O O . GLU A 1 102 ? -40.153 -3.675 60.076 1.00 95.56 102 GLU A O 1
ATOM 786 N N . ALA A 1 103 ? -42.379 -3.581 59.885 1.00 95.44 103 ALA A N 1
ATOM 787 C CA . ALA A 1 103 ? -42.401 -3.964 58.472 1.00 95.44 103 ALA A CA 1
ATOM 788 C C . ALA A 1 103 ? -41.750 -2.910 57.558 1.00 95.44 103 ALA A C 1
ATOM 790 O O . ALA A 1 103 ? -41.035 -3.262 56.617 1.00 95.44 103 ALA A O 1
ATOM 791 N N . LYS A 1 104 ? -41.971 -1.616 57.831 1.00 94.62 104 LYS A N 1
ATOM 792 C CA . LYS A 1 104 ? -41.323 -0.522 57.097 1.00 94.62 104 LYS A CA 1
ATOM 793 C C . LYS A 1 104 ? -39.808 -0.532 57.315 1.00 94.62 104 LYS A C 1
ATOM 795 O O . LYS A 1 104 ? -39.064 -0.496 56.338 1.00 94.62 104 LYS A O 1
ATOM 800 N N . GLU A 1 105 ? -39.365 -0.635 58.566 1.00 95.56 105 GLU A N 1
ATOM 801 C CA . GLU A 1 105 ? -37.942 -0.698 58.927 1.00 95.56 105 GLU A CA 1
ATOM 802 C C . GLU A 1 105 ? -37.260 -1.930 58.309 1.00 95.56 105 GLU A C 1
ATOM 804 O O . GLU A 1 105 ? -36.162 -1.822 57.764 1.00 95.56 105 GLU A O 1
ATOM 809 N N . ALA A 1 106 ? -37.933 -3.087 58.297 1.00 95.81 106 ALA A N 1
ATOM 810 C CA . ALA A 1 106 ? -37.430 -4.294 57.643 1.00 95.81 106 ALA A CA 1
ATOM 811 C C . ALA A 1 106 ? -37.267 -4.116 56.123 1.00 95.81 106 ALA A C 1
ATOM 813 O O . ALA A 1 106 ? -36.256 -4.541 55.564 1.00 95.81 106 ALA A O 1
ATOM 814 N N . LYS A 1 107 ? -38.221 -3.455 55.452 1.00 95.56 107 LYS A N 1
ATOM 815 C CA . LYS A 1 107 ? -38.138 -3.163 54.011 1.00 95.56 107 LYS A CA 1
ATOM 816 C C . LYS A 1 107 ? -37.007 -2.182 53.687 1.00 95.56 107 LYS A C 1
ATOM 818 O O . LYS A 1 107 ? -36.290 -2.371 52.708 1.00 95.56 107 LYS A O 1
ATOM 823 N N . GLU A 1 108 ? -36.826 -1.148 54.507 1.00 95.88 108 GLU A N 1
ATOM 824 C CA . GLU A 1 108 ? -35.727 -0.186 54.356 1.00 95.88 108 GLU A CA 1
ATOM 825 C C . GLU A 1 108 ? -34.359 -0.855 54.564 1.00 95.88 108 GLU A C 1
ATOM 827 O O . GLU A 1 108 ? -33.435 -0.626 53.779 1.00 95.88 108 GLU A O 1
ATOM 832 N N . ALA A 1 109 ? -34.241 -1.737 55.563 1.00 96.81 109 ALA A N 1
ATOM 833 C CA . ALA A 1 109 ? -33.031 -2.517 55.808 1.00 96.81 109 ALA A CA 1
ATOM 834 C C . ALA A 1 109 ? -32.719 -3.484 54.652 1.00 96.81 109 ALA A C 1
ATOM 836 O O . ALA A 1 109 ? -31.580 -3.528 54.184 1.00 96.81 109 ALA A O 1
ATOM 837 N N . ALA A 1 110 ? -33.726 -4.205 54.146 1.00 97.62 110 ALA A N 1
ATOM 838 C CA . ALA A 1 110 ? -33.574 -5.106 53.003 1.00 97.62 110 ALA A CA 1
ATOM 839 C C . ALA A 1 110 ? -33.092 -4.358 51.749 1.00 97.62 110 ALA A C 1
ATOM 841 O O . ALA A 1 110 ? -32.115 -4.769 51.114 1.00 97.62 110 ALA A O 1
ATOM 842 N N . LEU A 1 111 ? -33.693 -3.199 51.450 1.00 97.88 111 LEU A N 1
ATOM 843 C CA . LEU A 1 111 ? -33.260 -2.339 50.349 1.00 97.88 111 LEU A CA 1
ATOM 844 C C . LEU A 1 111 ? -31.813 -1.857 50.532 1.00 97.88 111 LEU A C 1
ATOM 846 O O . LEU A 1 111 ? -31.042 -1.867 49.572 1.00 97.88 111 LEU A O 1
ATOM 850 N N . ALA A 1 112 ? -31.421 -1.452 51.744 1.00 98.12 112 ALA A N 1
ATOM 851 C CA . ALA A 1 112 ? -30.059 -1.002 52.028 1.00 98.12 112 ALA A CA 1
ATOM 852 C C . ALA A 1 112 ? -29.022 -2.115 51.794 1.00 98.12 112 ALA A C 1
ATOM 854 O O . ALA A 1 112 ? -28.021 -1.888 51.108 1.00 98.12 112 ALA A O 1
ATOM 855 N N . THR A 1 113 ? -29.283 -3.330 52.287 1.00 98.12 113 THR A N 1
ATOM 856 C CA . THR A 1 113 ? -28.430 -4.501 52.030 1.00 98.12 113 THR A CA 1
ATOM 857 C C . THR A 1 113 ? -28.346 -4.804 50.537 1.00 98.12 113 THR A C 1
ATOM 859 O O . THR A 1 113 ? -27.251 -4.994 50.006 1.00 98.12 113 THR A O 1
ATOM 862 N N . LYS A 1 114 ? -29.477 -4.777 49.828 1.00 98.31 114 LYS A N 1
ATOM 863 C CA . LYS A 1 114 ? -29.519 -5.053 48.391 1.00 98.31 114 LYS A CA 1
ATOM 864 C C . LYS A 1 114 ? -28.745 -4.022 47.569 1.00 98.31 114 LYS A C 1
ATOM 866 O O . LYS A 1 114 ? -27.989 -4.405 46.679 1.00 98.31 114 LYS A O 1
ATOM 871 N N . LYS A 1 115 ? -28.845 -2.730 47.907 1.00 98.56 115 LYS A N 1
ATOM 872 C CA . LYS A 1 115 ? -28.010 -1.671 47.313 1.00 98.56 115 LYS A CA 1
ATOM 873 C C . LYS A 1 115 ? -26.525 -1.933 47.538 1.00 98.56 115 LYS A C 1
ATOM 875 O O . LYS A 1 115 ? -25.744 -1.813 46.600 1.00 98.56 115 LYS A O 1
ATOM 880 N N . GLN A 1 116 ? -26.128 -2.318 48.751 1.00 98.38 116 GLN A N 1
ATOM 881 C CA . GLN A 1 116 ? -24.728 -2.611 49.061 1.00 98.38 116 GLN A CA 1
ATOM 882 C C . GLN A 1 116 ? -24.200 -3.794 48.236 1.00 98.38 116 GLN A C 1
ATOM 884 O O . GLN A 1 116 ? -23.138 -3.684 47.624 1.00 98.38 116 GLN A O 1
ATOM 889 N N . SER A 1 117 ? -24.962 -4.889 48.149 1.00 98.25 117 SER A N 1
ATOM 890 C CA . SER A 1 117 ? -24.620 -6.031 47.293 1.00 98.25 117 SER A CA 1
ATOM 891 C C . SER A 1 117 ? -24.536 -5.638 45.817 1.00 98.25 117 SER A C 1
ATOM 893 O O . SER A 1 117 ? -23.601 -6.046 45.130 1.00 98.25 117 SER A O 1
ATOM 895 N N . ALA A 1 118 ? -25.463 -4.805 45.337 1.00 98.62 118 ALA A N 1
ATOM 896 C CA . ALA A 1 118 ? -25.463 -4.320 43.963 1.00 98.62 118 ALA A CA 1
ATOM 897 C C . ALA A 1 118 ? -24.231 -3.457 43.646 1.00 98.62 118 ALA A C 1
ATOM 899 O O . ALA A 1 118 ? -23.596 -3.644 42.609 1.00 98.62 118 ALA A O 1
ATOM 900 N N . VAL A 1 119 ? -23.851 -2.559 44.561 1.00 98.50 119 VAL A N 1
ATOM 901 C CA . VAL A 1 119 ? -22.621 -1.756 44.466 1.00 98.50 119 VAL A CA 1
ATOM 902 C C . VAL A 1 119 ? -21.392 -2.660 44.377 1.00 98.50 119 VAL A C 1
ATOM 904 O O . VAL A 1 119 ? -20.547 -2.463 43.504 1.00 98.50 119 VAL A O 1
ATOM 907 N N . SER A 1 120 ? -21.288 -3.670 45.246 1.00 98.44 120 SER A N 1
ATOM 908 C CA . SER A 1 120 ? -20.187 -4.635 45.196 1.00 98.44 120 SER A CA 1
ATOM 909 C C . SER A 1 120 ? -20.141 -5.374 43.859 1.00 98.44 120 SER A C 1
ATOM 911 O O . SER A 1 120 ? -19.075 -5.440 43.256 1.00 98.44 120 SER A O 1
ATOM 913 N N . HIS A 1 121 ? -21.282 -5.861 43.362 1.00 98.38 121 HIS A N 1
ATOM 914 C CA . HIS A 1 121 ? -21.365 -6.562 42.077 1.00 98.38 121 HIS A CA 1
ATOM 915 C C . HIS A 1 121 ? -20.918 -5.679 40.907 1.00 98.38 121 HIS A C 1
ATOM 917 O O . HIS A 1 121 ? -20.022 -6.065 40.158 1.00 98.38 121 HIS A O 1
ATOM 923 N N . ILE A 1 122 ? -21.460 -4.462 40.789 1.00 98.62 122 ILE A N 1
ATOM 924 C CA . ILE A 1 122 ? -21.100 -3.511 39.722 1.00 98.62 122 ILE A CA 1
ATOM 925 C C . ILE A 1 122 ? -19.598 -3.212 39.723 1.00 98.62 122 ILE A C 1
ATOM 927 O O . ILE A 1 122 ? -18.982 -3.137 38.661 1.00 98.62 122 ILE A O 1
ATOM 931 N N . ASN A 1 123 ? -18.974 -3.096 40.897 1.00 97.75 123 ASN A N 1
ATOM 932 C CA . ASN A 1 123 ? -17.536 -2.850 40.985 1.00 97.75 123 ASN A CA 1
ATOM 933 C C . ASN A 1 123 ? -16.684 -3.998 40.422 1.00 97.75 123 ASN A C 1
ATOM 935 O O . ASN A 1 123 ? -15.585 -3.730 39.935 1.00 97.75 123 ASN A O 1
ATOM 939 N N . THR A 1 124 ? -17.195 -5.235 40.424 1.00 98.38 124 THR A N 1
ATOM 940 C CA . THR A 1 124 ? -16.510 -6.406 39.844 1.00 98.38 124 THR A CA 1
ATOM 941 C C . THR A 1 124 ? -16.654 -6.531 38.326 1.00 98.38 124 THR A C 1
ATOM 943 O O . THR A 1 124 ? -15.924 -7.308 37.712 1.00 98.38 124 THR A O 1
ATOM 946 N N . LEU A 1 125 ? -17.554 -5.763 37.702 1.00 98.38 125 LEU A N 1
ATOM 947 C CA . LEU A 1 125 ? -17.718 -5.748 36.249 1.00 98.38 125 LEU A CA 1
ATOM 948 C C . LEU A 1 125 ? -16.499 -5.076 35.596 1.00 98.38 125 LEU A C 1
ATOM 950 O O . LEU A 1 125 ? -16.183 -3.915 35.884 1.00 98.38 125 LEU A O 1
ATOM 954 N N . ALA A 1 126 ? -15.787 -5.843 34.767 1.00 97.75 126 ALA A N 1
ATOM 955 C CA . ALA A 1 126 ? -14.456 -5.508 34.254 1.00 97.75 126 ALA A CA 1
ATOM 956 C C . ALA A 1 126 ? -14.461 -4.767 32.908 1.00 97.75 126 ALA A C 1
ATOM 958 O O . ALA A 1 126 ? -13.475 -4.117 32.575 1.00 97.75 126 ALA A O 1
ATOM 959 N N . ASP A 1 127 ? -15.543 -4.875 32.136 1.00 98.19 127 ASP A N 1
ATOM 960 C CA . ASP A 1 127 ? -15.653 -4.319 30.783 1.00 98.19 127 ASP A CA 1
ATOM 961 C C . ASP A 1 127 ? -16.540 -3.060 30.736 1.00 98.19 127 ASP A C 1
ATOM 963 O O . ASP A 1 127 ? -16.747 -2.485 29.670 1.00 98.19 127 ASP A O 1
ATOM 967 N N . LEU A 1 128 ? -17.066 -2.602 31.877 1.00 98.19 128 LEU A N 1
ATOM 968 C CA . LEU A 1 128 ? -17.670 -1.272 31.991 1.00 98.19 128 LEU A CA 1
ATOM 969 C C . LEU A 1 128 ? -16.591 -0.190 31.979 1.00 98.19 128 LEU A C 1
ATOM 971 O O . LEU A 1 128 ? -15.544 -0.356 32.606 1.00 98.19 128 LEU A O 1
ATOM 975 N N . THR A 1 129 ? -16.874 0.944 31.336 1.00 97.75 129 THR A N 1
ATOM 976 C CA . THR A 1 129 ? -16.028 2.132 31.519 1.00 97.75 129 THR A CA 1
ATOM 977 C C . THR A 1 129 ? -16.236 2.730 32.911 1.00 97.75 129 THR A C 1
ATOM 979 O O . THR A 1 129 ? -17.246 2.474 33.578 1.00 97.75 129 THR A O 1
ATOM 982 N N . GLU A 1 130 ? -15.300 3.567 33.354 1.00 97.56 130 GLU A N 1
ATOM 983 C CA . GLU A 1 130 ? -15.402 4.247 34.648 1.00 97.56 130 GLU A CA 1
ATOM 984 C C . GLU A 1 130 ? -16.648 5.147 34.727 1.00 97.56 130 GLU A C 1
ATOM 986 O O . GLU A 1 130 ? -17.333 5.199 35.751 1.00 97.56 130 GLU A O 1
ATOM 991 N N . GLU A 1 131 ? -17.014 5.800 33.623 1.00 98.06 131 GLU A N 1
ATOM 992 C CA . GLU A 1 131 ? -18.208 6.641 33.528 1.00 98.06 131 GLU A CA 1
ATOM 993 C C . GLU A 1 131 ? -19.494 5.815 33.630 1.00 98.06 131 GLU A C 1
ATOM 995 O O . GLU A 1 131 ? -20.443 6.213 34.309 1.00 98.06 131 GLU A O 1
ATOM 1000 N N . GLU A 1 132 ? -19.542 4.657 32.971 1.00 98.44 132 GLU A N 1
ATOM 1001 C CA . GLU A 1 132 ? -20.686 3.745 33.033 1.00 98.44 132 GLU A CA 1
ATOM 1002 C C . GLU A 1 132 ? -20.852 3.164 34.434 1.00 98.44 132 GLU A C 1
ATOM 1004 O O . GLU A 1 132 ? -21.954 3.194 34.988 1.00 98.44 132 GLU A O 1
ATOM 1009 N N . LYS A 1 133 ? -19.748 2.702 35.035 1.00 98.19 133 LYS A N 1
ATOM 1010 C CA . LYS A 1 133 ? -19.717 2.199 36.410 1.00 98.19 133 LYS A CA 1
ATOM 1011 C C . LYS A 1 133 ? -20.232 3.263 37.379 1.00 98.19 133 LYS A C 1
ATOM 1013 O O . LYS A 1 133 ? -21.165 3.000 38.134 1.00 98.19 133 LYS A O 1
ATOM 1018 N N . SER A 1 134 ? -19.707 4.485 37.294 1.00 98.25 134 SER A N 1
ATOM 1019 C CA . SER A 1 134 ? -20.143 5.620 38.115 1.00 98.25 134 SER A CA 1
ATOM 1020 C C . SER A 1 134 ? -21.645 5.904 37.981 1.00 98.25 134 SER A C 1
ATOM 1022 O O . SER A 1 134 ? -22.346 6.037 38.988 1.00 98.25 134 SER A O 1
ATOM 1024 N N . ARG A 1 135 ? -22.179 5.918 36.752 1.00 98.56 135 ARG A N 1
ATOM 1025 C CA . ARG A 1 135 ? -23.616 6.125 36.507 1.00 98.56 135 ARG A CA 1
ATOM 1026 C C . ARG A 1 135 ? -24.481 5.062 37.180 1.00 98.56 135 ARG A C 1
ATOM 1028 O O . ARG A 1 135 ? -25.413 5.420 37.896 1.00 98.56 135 ARG A O 1
ATOM 1035 N N . PHE A 1 136 ? -24.156 3.780 37.012 1.00 98.75 136 PHE A N 1
ATOM 1036 C CA . PHE A 1 136 ? -24.926 2.707 37.644 1.00 98.75 136 PHE A CA 1
ATOM 1037 C C . PHE A 1 136 ? -24.864 2.773 39.175 1.00 98.75 136 PHE A C 1
ATOM 1039 O O . PHE A 1 136 ? -25.886 2.590 39.832 1.00 98.75 136 PHE A O 1
ATOM 1046 N N . LEU A 1 137 ? -23.704 3.097 39.759 1.00 98.50 137 LEU A N 1
ATOM 1047 C CA . LEU A 1 137 ? -23.567 3.267 41.210 1.00 98.50 137 LEU A CA 1
ATOM 1048 C C . LEU A 1 137 ? -24.449 4.407 41.748 1.00 98.50 137 LEU A C 1
ATOM 1050 O O . LEU A 1 137 ? -25.082 4.260 42.797 1.00 98.50 137 LEU A O 1
ATOM 1054 N N . VAL A 1 138 ? -24.532 5.527 41.024 1.00 98.62 138 VAL A N 1
ATOM 1055 C CA . VAL A 1 138 ? -25.424 6.645 41.369 1.00 98.62 138 VAL A CA 1
ATOM 1056 C C . VAL A 1 138 ? -26.893 6.222 41.307 1.00 98.62 138 VAL A C 1
ATOM 1058 O O . VAL A 1 138 ? -27.654 6.541 42.225 1.00 98.62 138 VAL A O 1
ATOM 1061 N N . ASP A 1 139 ? -27.290 5.494 40.265 1.00 98.62 139 ASP A N 1
ATOM 1062 C CA . ASP A 1 139 ? -28.670 5.032 40.089 1.00 98.62 139 ASP A CA 1
ATOM 1063 C C . ASP A 1 139 ? -29.077 4.034 41.191 1.00 98.62 139 ASP A C 1
ATOM 1065 O O . ASP A 1 139 ? -30.171 4.142 41.756 1.00 98.62 139 ASP A O 1
ATOM 1069 N N . ILE A 1 140 ? -28.175 3.127 41.588 1.00 98.56 140 ILE A N 1
ATOM 1070 C CA . ILE A 1 140 ? -28.385 2.225 42.733 1.00 98.56 140 ILE A CA 1
ATOM 1071 C C . ILE A 1 140 ? -28.625 3.021 44.015 1.00 98.56 140 ILE A C 1
ATOM 1073 O O . ILE A 1 140 ? -29.583 2.758 44.747 1.00 98.56 140 ILE A O 1
ATOM 1077 N N . ASN A 1 141 ? -27.799 4.034 44.284 1.00 97.25 141 ASN A N 1
ATOM 1078 C CA . ASN A 1 141 ? -27.930 4.827 45.504 1.00 97.25 141 ASN A CA 1
ATOM 1079 C C . ASN A 1 141 ? -29.277 5.566 45.573 1.00 97.25 141 ASN A C 1
ATOM 1081 O O . ASN A 1 141 ? -29.898 5.616 46.637 1.00 97.25 141 ASN A O 1
ATOM 1085 N N . LYS A 1 142 ? -29.765 6.065 44.431 1.00 97.88 142 LYS A N 1
ATOM 1086 C CA . LYS A 1 142 ? -31.052 6.770 44.299 1.00 97.88 142 LYS A CA 1
ATOM 1087 C C . LYS A 1 142 ? -32.282 5.857 44.271 1.00 97.88 142 LYS A C 1
ATOM 1089 O O . LYS A 1 142 ? -33.395 6.362 44.324 1.00 97.88 142 LYS A O 1
ATOM 1094 N N . SER A 1 143 ? -32.110 4.541 44.176 1.00 98.06 143 SER A N 1
ATOM 1095 C CA . SER A 1 143 ? -33.232 3.610 44.011 1.00 98.06 143 SER A CA 1
ATOM 1096 C C . SER A 1 143 ? -34.164 3.591 45.229 1.00 98.06 143 SER A C 1
ATOM 1098 O O . SER A 1 143 ? -33.699 3.546 46.367 1.00 98.06 143 SER A O 1
ATOM 1100 N N . GLU A 1 144 ? -35.476 3.582 45.005 1.00 96.25 144 GLU A N 1
ATOM 1101 C CA . GLU A 1 144 ? -36.491 3.584 46.077 1.00 96.25 144 GLU A CA 1
ATOM 1102 C C . GLU A 1 144 ? -37.092 2.196 46.349 1.00 96.25 144 GLU A C 1
ATOM 1104 O O . GLU A 1 144 ? -37.814 2.007 47.328 1.00 96.25 144 GLU A O 1
ATOM 1109 N N . SER A 1 145 ? -36.786 1.206 45.506 1.00 97.81 145 SER A N 1
ATOM 1110 C CA . SER A 1 145 ? -37.256 -0.167 45.673 1.00 97.81 145 SER A CA 1
ATOM 1111 C C . SER A 1 145 ? -36.224 -1.197 45.225 1.00 97.81 145 SER A C 1
ATOM 1113 O O . SER A 1 145 ? -35.274 -0.893 44.497 1.00 97.81 145 SER A O 1
ATOM 1115 N N . GLU A 1 146 ? -36.421 -2.431 45.676 1.00 98.00 146 GLU A N 1
ATOM 1116 C CA . GLU A 1 146 ? -35.565 -3.560 45.332 1.00 98.00 146 GLU A CA 1
ATOM 1117 C C . GLU A 1 146 ? -35.653 -3.928 43.847 1.00 98.00 146 GLU A C 1
ATOM 1119 O O . GLU A 1 146 ? -34.645 -4.277 43.239 1.00 98.00 146 GLU A O 1
ATOM 1124 N N . GLU A 1 147 ? -36.835 -3.789 43.248 1.00 98.19 147 GLU A N 1
ATOM 1125 C CA . GLU A 1 147 ? -37.081 -4.076 41.834 1.00 98.19 147 GLU A CA 1
ATOM 1126 C C . GLU A 1 147 ? -36.325 -3.100 40.924 1.00 98.19 147 GLU A C 1
ATOM 1128 O O . GLU A 1 147 ? -35.804 -3.484 39.875 1.00 98.19 147 GLU A O 1
ATOM 1133 N N . VAL A 1 148 ? -36.224 -1.828 41.332 1.00 98.44 148 VAL A N 1
ATOM 1134 C CA . VAL A 1 148 ? -35.428 -0.829 40.605 1.00 98.44 148 VAL A CA 1
ATOM 1135 C C . VAL A 1 148 ? -33.939 -1.176 40.681 1.00 98.44 148 VAL A C 1
ATOM 1137 O O . VAL A 1 148 ? -33.255 -1.110 39.658 1.00 98.44 148 VAL A O 1
ATOM 1140 N N . VAL A 1 149 ? -33.451 -1.616 41.847 1.00 98.75 149 VAL A N 1
ATOM 1141 C CA . VAL A 1 149 ? -32.068 -2.098 42.015 1.00 98.75 149 VAL A CA 1
ATOM 1142 C C . VAL A 1 149 ? -31.779 -3.290 41.096 1.00 98.75 149 VAL A C 1
ATOM 1144 O O . VAL A 1 149 ? -30.767 -3.278 40.394 1.00 98.75 149 VAL A O 1
ATOM 1147 N N . ASP A 1 150 ? -32.679 -4.275 41.036 1.00 98.62 150 ASP A N 1
ATOM 1148 C CA . ASP A 1 150 ? -32.536 -5.441 40.150 1.00 98.62 150 ASP A CA 1
ATOM 1149 C C . ASP A 1 150 ? -32.498 -5.035 38.671 1.00 98.62 150 ASP A C 1
ATOM 1151 O O . ASP A 1 150 ? -31.657 -5.512 37.908 1.00 98.62 150 ASP A O 1
ATOM 1155 N N . SER A 1 151 ? -33.360 -4.097 38.262 1.00 98.56 151 SER A N 1
ATOM 1156 C CA . SER A 1 151 ? -33.370 -3.580 36.890 1.00 98.56 151 SER A CA 1
ATOM 1157 C C . SER A 1 151 ? -32.056 -2.884 36.519 1.00 98.56 151 SER A C 1
ATOM 1159 O O . SER A 1 151 ? -31.559 -3.049 35.403 1.00 98.56 151 SER A O 1
ATOM 1161 N N . ILE A 1 152 ? -31.474 -2.113 37.441 1.00 98.81 152 ILE A N 1
ATOM 1162 C CA . ILE A 1 152 ? -30.186 -1.443 37.226 1.00 98.81 152 ILE A CA 1
ATOM 1163 C C . ILE A 1 152 ? -29.054 -2.469 37.127 1.00 98.81 152 ILE A C 1
ATOM 1165 O O . ILE A 1 152 ? -28.220 -2.359 36.228 1.00 98.81 152 ILE A O 1
ATOM 1169 N N . LEU A 1 153 ? -29.045 -3.487 37.994 1.00 98.56 153 LEU A N 1
ATOM 1170 C CA . LEU A 1 153 ? -28.067 -4.575 37.932 1.00 98.56 153 LEU A CA 1
ATOM 1171 C C . LEU A 1 153 ? -28.122 -5.321 36.601 1.00 98.56 153 LEU A C 1
ATOM 1173 O O . LEU A 1 153 ? -27.076 -5.569 36.001 1.00 98.56 153 LEU A O 1
ATOM 1177 N N . GLN A 1 154 ? -29.324 -5.637 36.114 1.00 98.50 154 GLN A N 1
ATOM 1178 C CA . GLN A 1 154 ? -29.486 -6.281 34.815 1.00 98.50 154 GLN A CA 1
ATOM 1179 C C . GLN A 1 154 ? -28.894 -5.419 33.695 1.00 98.50 154 GLN A C 1
ATOM 1181 O O . GLN A 1 154 ? -28.061 -5.897 32.930 1.00 98.50 154 GLN A O 1
ATOM 1186 N N . LYS A 1 155 ? -29.229 -4.122 33.657 1.00 98.69 155 LYS A N 1
ATOM 1187 C CA . LYS A 1 155 ? -28.674 -3.184 32.665 1.00 98.69 155 LYS A CA 1
ATOM 1188 C C . LYS A 1 155 ? -27.149 -3.084 32.738 1.00 98.69 155 LYS A C 1
ATOM 1190 O O . LYS A 1 155 ? -26.503 -2.986 31.697 1.00 98.69 155 LYS A O 1
ATOM 1195 N N . ALA A 1 156 ? -26.573 -3.101 33.940 1.00 98.69 156 ALA A N 1
ATOM 1196 C CA . ALA A 1 156 ? -25.125 -3.072 34.127 1.00 98.69 156 ALA A CA 1
ATOM 1197 C C . ALA A 1 156 ? -24.453 -4.346 33.589 1.00 98.69 156 ALA A C 1
ATOM 1199 O O . ALA A 1 156 ? -23.445 -4.254 32.889 1.00 98.69 156 ALA A O 1
ATOM 1200 N N . ASN A 1 157 ? -25.037 -5.520 33.853 1.00 98.56 157 ASN A N 1
ATOM 1201 C CA . ASN A 1 157 ? -24.559 -6.796 33.314 1.00 98.56 157 ASN A CA 1
ATOM 1202 C C . ASN A 1 157 ? -24.645 -6.836 31.782 1.00 98.56 157 ASN A C 1
ATOM 1204 O O . ASN A 1 157 ? -23.658 -7.171 31.126 1.00 98.56 157 ASN A O 1
ATOM 1208 N N . ASP A 1 158 ? -25.787 -6.439 31.214 1.00 98.62 158 ASP A N 1
ATOM 1209 C CA . ASP A 1 158 ? -25.993 -6.401 29.763 1.00 98.62 158 ASP A CA 1
ATOM 1210 C C . ASP A 1 158 ? -24.987 -5.456 29.098 1.00 98.62 158 ASP A C 1
ATOM 1212 O O . ASP A 1 158 ? -24.361 -5.800 28.094 1.00 98.62 158 ASP A O 1
ATOM 1216 N N . ARG A 1 159 ? -24.763 -4.273 29.687 1.00 98.44 159 ARG A N 1
ATOM 1217 C CA . ARG A 1 159 ? -23.795 -3.308 29.162 1.00 98.44 159 ARG A CA 1
ATOM 1218 C C . ARG A 1 159 ? -22.362 -3.831 29.228 1.00 98.44 159 ARG A C 1
ATOM 1220 O O . ARG A 1 159 ? -21.628 -3.681 28.254 1.00 98.44 159 ARG A O 1
ATOM 1227 N N . ASN A 1 160 ? -21.980 -4.473 30.333 1.00 98.50 160 ASN A N 1
ATOM 1228 C CA . ASN A 1 160 ? -20.670 -5.107 30.465 1.00 98.50 160 ASN A CA 1
ATOM 1229 C C . ASN A 1 160 ? -20.459 -6.169 29.374 1.00 98.50 160 ASN A C 1
ATOM 1231 O O . ASN A 1 160 ? -19.404 -6.212 28.744 1.00 98.50 160 ASN A O 1
ATOM 1235 N N . GLN A 1 161 ? -21.473 -7.000 29.118 1.00 98.38 161 GLN A N 1
ATOM 1236 C CA . GLN A 1 161 ? -21.423 -8.013 28.066 1.00 98.38 161 GLN A CA 1
ATOM 1237 C C . GLN A 1 161 ? -21.278 -7.383 26.673 1.00 98.38 161 GLN A C 1
ATOM 1239 O O . GLN A 1 161 ? -20.401 -7.790 25.914 1.00 98.38 161 GLN A O 1
ATOM 1244 N N . VAL A 1 162 ? -22.062 -6.346 26.359 1.00 98.38 162 VAL A N 1
ATOM 1245 C CA . VAL A 1 162 ? -21.959 -5.617 25.083 1.00 98.38 162 VAL A CA 1
ATOM 1246 C C . VAL A 1 162 ? -20.564 -5.015 24.891 1.00 98.38 162 VAL A C 1
ATOM 1248 O O . VAL A 1 162 ? -19.986 -5.124 23.813 1.00 98.38 162 VAL A O 1
ATOM 1251 N N . ASN A 1 163 ? -19.980 -4.404 25.924 1.00 98.25 163 ASN A N 1
ATOM 1252 C CA . ASN A 1 163 ? -18.635 -3.832 25.825 1.00 98.25 163 ASN A CA 1
ATOM 1253 C C . ASN A 1 163 ? -17.566 -4.908 25.576 1.00 98.25 163 ASN A C 1
ATOM 1255 O O . ASN A 1 163 ? -16.680 -4.719 24.738 1.00 98.25 163 ASN A O 1
ATOM 1259 N N . LYS A 1 164 ? -17.677 -6.057 26.251 1.00 97.94 164 LYS A N 1
ATOM 1260 C CA . LYS A 1 164 ? -16.810 -7.219 26.028 1.00 97.94 164 LYS A CA 1
ATOM 1261 C C . LYS A 1 164 ? -16.910 -7.740 24.593 1.00 97.94 164 LYS A C 1
ATOM 1263 O O . LYS A 1 164 ? -15.887 -8.026 23.971 1.00 97.94 164 LYS A O 1
ATOM 1268 N N . GLU A 1 165 ? -18.127 -7.861 24.067 1.00 98.06 165 GLU A N 1
ATOM 1269 C CA . GLU A 1 165 ? -18.382 -8.300 22.691 1.00 98.06 165 GLU A CA 1
ATOM 1270 C C . GLU A 1 165 ? -17.816 -7.314 21.670 1.00 98.06 165 GLU A C 1
ATOM 1272 O O . GLU A 1 165 ? -17.104 -7.733 20.760 1.00 98.06 165 GLU A O 1
ATOM 1277 N N . ASN A 1 166 ? -18.023 -6.010 21.871 1.00 97.25 166 ASN A N 1
ATOM 1278 C CA . ASN A 1 166 ? -17.456 -4.968 21.015 1.00 97.25 166 ASN A CA 1
ATOM 1279 C C . ASN A 1 166 ? -15.922 -5.026 20.988 1.00 97.25 166 ASN A C 1
ATOM 1281 O O . ASN A 1 166 ? -15.316 -4.962 19.920 1.00 97.25 166 ASN A O 1
ATOM 1285 N N . LYS A 1 167 ? -15.279 -5.202 22.150 1.00 96.38 167 LYS A N 1
ATOM 1286 C CA . LYS A 1 167 ? -13.821 -5.370 22.240 1.00 96.38 167 LYS A CA 1
ATOM 1287 C C . LYS A 1 167 ? -13.347 -6.609 21.479 1.00 96.38 167 LYS A C 1
ATOM 1289 O O . LYS A 1 167 ? -12.332 -6.555 20.788 1.00 96.38 167 LYS A O 1
ATOM 1294 N N . LEU A 1 168 ? -14.064 -7.725 21.602 1.00 97.19 168 LEU A N 1
ATOM 1295 C CA . LEU A 1 168 ? -13.735 -8.954 20.884 1.00 97.19 168 LEU A CA 1
ATOM 1296 C C . LEU A 1 168 ? -13.907 -8.791 19.370 1.00 97.19 168 LEU A C 1
ATOM 1298 O O . LEU A 1 168 ? -13.101 -9.322 18.611 1.00 97.19 168 LEU A O 1
ATOM 1302 N N . GLU A 1 169 ? -14.929 -8.061 18.935 1.00 97.31 169 GLU A N 1
ATOM 1303 C CA . GLU A 1 169 ? -15.188 -7.821 17.520 1.00 97.31 169 GLU A CA 1
ATOM 1304 C C . GLU A 1 169 ? -14.106 -6.944 16.884 1.00 97.31 169 GLU A C 1
ATOM 1306 O O . GLU A 1 169 ? -13.562 -7.316 15.847 1.00 97.31 169 GLU A O 1
ATOM 1311 N N . LEU A 1 170 ? -13.682 -5.873 17.562 1.00 96.94 170 LEU A N 1
ATOM 1312 C CA . LEU A 1 170 ? -12.533 -5.064 17.135 1.00 96.94 170 LEU A CA 1
ATOM 1313 C C . LEU A 1 170 ? -11.251 -5.906 17.014 1.00 96.94 170 LEU A C 1
ATOM 1315 O O . LEU A 1 170 ? -10.501 -5.773 16.050 1.00 96.94 170 LEU A O 1
ATOM 1319 N N . LEU A 1 171 ? -11.014 -6.832 17.953 1.00 96.88 171 LEU A N 1
ATOM 1320 C CA . LEU A 1 171 ? -9.867 -7.745 17.886 1.00 96.88 171 LEU A CA 1
ATOM 1321 C C . LEU A 1 171 ? -9.947 -8.720 16.705 1.00 96.88 171 LEU A C 1
ATOM 1323 O O . LEU A 1 171 ? -8.912 -9.077 16.142 1.00 96.88 171 LEU A O 1
ATOM 1327 N N . LYS A 1 172 ? -11.143 -9.191 16.336 1.00 98.00 172 LYS A N 1
ATOM 1328 C CA . LYS A 1 172 ? -11.318 -10.038 15.147 1.00 98.00 172 LYS A CA 1
ATOM 1329 C C . LYS A 1 172 ? -11.072 -9.248 13.867 1.00 98.00 172 LYS A C 1
ATOM 1331 O O . LYS A 1 172 ? -10.377 -9.758 12.996 1.00 98.00 172 LYS A O 1
ATOM 1336 N N . GLN A 1 173 ? -11.606 -8.030 13.779 1.00 98.19 173 GLN A N 1
ATOM 1337 C CA . GLN A 1 173 ? -11.408 -7.141 12.633 1.00 98.19 173 GLN A CA 1
ATOM 1338 C C . GLN A 1 173 ? -9.920 -6.872 12.408 1.00 98.19 173 GLN A C 1
ATOM 1340 O O . GLN A 1 173 ? -9.413 -7.169 11.332 1.00 98.19 173 GLN A O 1
ATOM 1345 N N . LEU A 1 174 ? -9.188 -6.475 13.454 1.00 98.31 174 LEU A N 1
ATOM 1346 C CA . LEU A 1 174 ? -7.740 -6.270 13.368 1.00 98.31 174 LEU A CA 1
ATOM 1347 C C . LEU A 1 174 ? -6.990 -7.535 12.919 1.00 98.31 174 LEU A C 1
ATOM 1349 O O . LEU A 1 174 ? -6.089 -7.471 12.087 1.00 98.31 174 LEU A O 1
ATOM 1353 N N . LYS A 1 175 ? -7.355 -8.711 13.447 1.00 98.31 175 LYS A N 1
ATOM 1354 C CA . LYS A 1 175 ? -6.737 -9.977 13.021 1.00 98.31 175 LYS A CA 1
ATOM 1355 C C . LYS A 1 175 ? -6.990 -10.276 11.547 1.00 98.31 175 LYS A C 1
ATOM 1357 O O . LYS A 1 175 ? -6.091 -10.789 10.887 1.00 98.31 175 LYS A O 1
ATOM 1362 N N . GLN A 1 176 ? -8.186 -9.976 11.049 1.00 98.50 176 GLN A N 1
ATOM 1363 C CA . GLN A 1 176 ? -8.505 -10.152 9.638 1.00 98.50 176 GLN A CA 1
ATOM 1364 C C . GLN A 1 176 ? -7.710 -9.171 8.768 1.00 98.50 176 GLN A C 1
ATOM 1366 O O . GLN A 1 176 ? -7.088 -9.602 7.804 1.00 98.50 176 GLN A O 1
ATOM 1371 N N . GLU A 1 177 ? -7.621 -7.898 9.161 1.00 98.69 177 GLU A N 1
ATOM 1372 C CA . GLU A 1 177 ? -6.795 -6.896 8.473 1.00 98.69 177 GLU A CA 1
ATOM 1373 C C . GLU A 1 177 ? -5.321 -7.317 8.393 1.00 98.69 177 GLU A C 1
ATOM 1375 O O . GLU A 1 177 ? -4.689 -7.176 7.349 1.00 98.69 177 GLU A O 1
ATOM 1380 N N . ILE A 1 178 ? -4.772 -7.896 9.467 1.00 98.75 178 ILE A N 1
ATOM 1381 C CA . ILE A 1 178 ? -3.409 -8.447 9.481 1.00 98.75 178 ILE A CA 1
ATOM 1382 C C . ILE A 1 178 ? -3.258 -9.587 8.462 1.00 98.75 178 ILE A C 1
ATOM 1384 O O . ILE A 1 178 ? -2.250 -9.648 7.756 1.00 98.75 178 ILE A O 1
ATOM 1388 N N . VAL A 1 179 ? -4.232 -10.499 8.378 1.00 98.69 179 VAL A N 1
ATOM 1389 C CA . VAL A 1 179 ? -4.218 -11.607 7.406 1.00 98.69 179 VAL A CA 1
ATOM 1390 C C . VAL A 1 179 ? -4.267 -11.076 5.974 1.00 98.69 179 VAL A C 1
ATOM 1392 O O . VAL A 1 179 ? -3.462 -11.496 5.139 1.00 98.69 179 VAL A O 1
ATOM 1395 N N . ASP A 1 180 ? -5.157 -10.124 5.705 1.00 98.69 180 ASP A N 1
ATOM 1396 C CA . ASP A 1 180 ? -5.332 -9.535 4.379 1.00 98.69 180 ASP A CA 1
ATOM 1397 C C . ASP A 1 180 ? -4.072 -8.763 3.955 1.00 98.69 180 ASP A C 1
ATOM 1399 O O . ASP A 1 180 ? -3.548 -8.984 2.861 1.00 98.69 180 ASP A O 1
ATOM 1403 N N . ALA A 1 181 ? -3.498 -7.955 4.854 1.00 98.81 181 ALA A N 1
ATOM 1404 C CA . ALA A 1 181 ? -2.255 -7.228 4.606 1.00 98.81 181 ALA A CA 1
ATOM 1405 C C . ALA A 1 181 ? -1.069 -8.172 4.344 1.00 98.81 181 ALA A C 1
ATOM 1407 O O . ALA A 1 181 ? -0.263 -7.922 3.447 1.00 98.81 181 ALA A O 1
ATOM 1408 N N . LYS A 1 182 ? -0.965 -9.297 5.068 1.00 98.75 182 LYS A N 1
ATOM 1409 C CA . LYS A 1 182 ? 0.048 -10.328 4.777 1.00 98.75 182 LYS A CA 1
ATOM 1410 C C . LYS A 1 182 ? -0.133 -10.921 3.383 1.00 98.75 182 LYS A C 1
ATOM 1412 O O . LYS A 1 182 ? 0.853 -11.128 2.675 1.00 98.75 182 LYS A O 1
ATOM 1417 N N . SER A 1 183 ? -1.376 -11.189 2.983 1.00 98.69 183 SER A N 1
ATOM 1418 C CA . SER A 1 183 ? -1.676 -11.682 1.639 1.00 98.69 183 SER A CA 1
ATOM 1419 C C . SER A 1 183 ? -1.290 -10.662 0.566 1.00 98.69 183 SER A C 1
ATOM 1421 O O . SER A 1 183 ? -0.694 -11.038 -0.441 1.00 98.69 183 SER A O 1
ATOM 1423 N N . GLU A 1 184 ? -1.588 -9.379 0.775 1.00 98.69 184 GLU A N 1
ATOM 1424 C CA . GLU A 1 184 ? -1.206 -8.311 -0.153 1.00 98.69 184 GLU A CA 1
ATOM 1425 C C . GLU A 1 184 ? 0.318 -8.218 -0.301 1.00 98.69 184 GLU A C 1
ATOM 1427 O O . GLU A 1 184 ? 0.827 -8.241 -1.421 1.00 98.69 184 GLU A O 1
ATOM 1432 N N . ILE A 1 185 ? 1.059 -8.223 0.811 1.00 98.75 185 ILE A N 1
ATOM 1433 C CA . ILE A 1 185 ? 2.530 -8.183 0.805 1.00 98.75 185 ILE A CA 1
ATOM 1434 C C . ILE A 1 185 ? 3.129 -9.394 0.086 1.00 98.75 185 ILE A C 1
ATOM 1436 O O . ILE A 1 185 ? 4.088 -9.248 -0.674 1.00 98.75 185 ILE A O 1
ATOM 1440 N N . ASN A 1 186 ?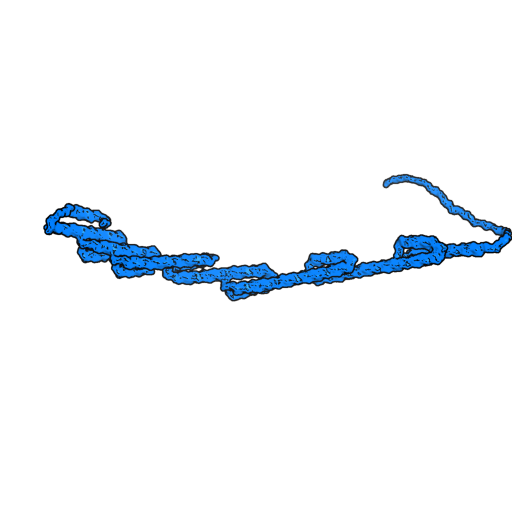 2.558 -10.584 0.270 1.00 98.25 186 ASN A N 1
ATOM 1441 C CA . ASN A 1 186 ? 3.015 -11.782 -0.434 1.00 98.25 186 ASN A CA 1
ATOM 1442 C C . ASN A 1 186 ? 2.836 -11.679 -1.956 1.00 98.25 186 ASN A C 1
ATOM 1444 O O . ASN A 1 186 ? 3.666 -12.214 -2.699 1.00 98.25 186 ASN A O 1
ATOM 1448 N N . ASN A 1 187 ? 1.812 -10.951 -2.407 1.00 98.44 187 ASN A N 1
ATOM 1449 C CA . ASN A 1 187 ? 1.521 -10.707 -3.819 1.00 98.44 187 ASN A CA 1
ATOM 1450 C C . ASN A 1 187 ? 2.361 -9.572 -4.435 1.00 98.44 187 ASN A C 1
ATOM 1452 O O . ASN A 1 187 ? 2.338 -9.396 -5.655 1.00 98.44 187 ASN A O 1
ATOM 1456 N N . LEU A 1 188 ? 3.129 -8.817 -3.641 1.00 98.56 188 LEU A N 1
ATOM 1457 C CA . LEU A 1 188 ? 4.054 -7.812 -4.167 1.00 98.56 188 LEU A CA 1
ATOM 1458 C C . LEU A 1 188 ? 5.206 -8.493 -4.925 1.00 98.56 188 LEU A C 1
ATOM 1460 O O . LEU A 1 188 ? 6.006 -9.238 -4.354 1.00 98.56 188 LEU A O 1
ATOM 1464 N N . GLY A 1 189 ? 5.277 -8.238 -6.236 1.00 97.94 189 GLY A N 1
ATOM 1465 C CA . GLY A 1 189 ? 6.139 -8.973 -7.171 1.00 97.94 189 GLY A CA 1
ATOM 1466 C C . GLY A 1 189 ? 7.625 -8.606 -7.152 1.00 97.94 189 GLY A C 1
ATOM 1467 O O . GLY A 1 189 ? 8.437 -9.363 -7.677 1.00 97.94 189 GLY A O 1
ATOM 1468 N N . HIS A 1 190 ? 7.999 -7.474 -6.553 1.00 98.31 190 HIS A N 1
ATOM 1469 C CA . HIS A 1 190 ? 9.382 -6.983 -6.537 1.00 98.31 190 HIS A CA 1
ATOM 1470 C C . HIS A 1 190 ? 9.993 -6.967 -5.138 1.00 98.31 190 HIS A C 1
ATOM 1472 O O . HIS A 1 190 ? 11.144 -6.564 -4.989 1.00 98.31 190 HIS A O 1
ATOM 1478 N N . LEU A 1 191 ? 9.266 -7.414 -4.111 1.00 98.62 191 LEU A N 1
ATOM 1479 C CA . LEU A 1 191 ? 9.862 -7.739 -2.818 1.00 98.62 191 LEU A CA 1
ATOM 1480 C C . LEU A 1 191 ? 10.491 -9.130 -2.872 1.00 98.62 191 LEU A C 1
ATOM 1482 O O . LEU A 1 191 ? 9.892 -10.071 -3.394 1.00 98.62 191 LEU A O 1
ATOM 1486 N N . ASN A 1 192 ? 11.682 -9.266 -2.295 1.00 97.94 192 ASN A N 1
ATOM 1487 C CA . ASN A 1 192 ? 12.278 -10.577 -2.060 1.00 97.94 192 ASN A CA 1
ATOM 1488 C C . ASN A 1 192 ? 11.681 -11.244 -0.805 1.00 97.94 192 ASN A C 1
ATOM 1490 O O . ASN A 1 192 ? 10.971 -10.612 -0.018 1.00 97.94 192 ASN A O 1
ATOM 1494 N N . GLU A 1 193 ? 11.982 -12.526 -0.611 1.00 98.19 193 GLU A N 1
ATOM 1495 C CA . GLU A 1 193 ? 11.425 -13.315 0.495 1.00 98.19 193 GLU A CA 1
ATOM 1496 C C . GLU A 1 193 ? 11.807 -12.767 1.879 1.00 98.19 193 GLU A C 1
ATOM 1498 O O . GLU A 1 193 ? 10.967 -12.730 2.778 1.00 98.19 193 GLU A O 1
ATOM 1503 N N . ASP A 1 194 ? 13.026 -12.245 2.046 1.00 98.50 194 ASP A N 1
ATOM 1504 C CA . ASP A 1 194 ? 13.467 -11.648 3.313 1.00 98.50 194 ASP A CA 1
ATOM 1505 C C . ASP A 1 194 ? 12.680 -10.369 3.646 1.00 98.50 194 ASP A C 1
ATOM 1507 O O . ASP A 1 194 ? 12.286 -10.148 4.793 1.00 98.50 194 ASP A O 1
ATOM 1511 N N . GLN A 1 195 ? 12.406 -9.528 2.645 1.00 98.69 195 GLN A N 1
ATOM 1512 C CA . GLN A 1 195 ? 11.589 -8.320 2.786 1.00 98.69 195 GLN A CA 1
ATOM 1513 C C . GLN A 1 195 ? 10.140 -8.672 3.128 1.00 98.69 195 GLN A C 1
ATOM 1515 O O . GLN A 1 195 ? 9.578 -8.100 4.065 1.00 98.69 195 GLN A O 1
ATOM 1520 N N . LYS A 1 196 ? 9.547 -9.645 2.421 1.00 98.62 196 LYS A N 1
ATOM 1521 C CA . LYS A 1 196 ? 8.194 -10.142 2.719 1.00 98.62 196 LYS A CA 1
ATOM 1522 C C . LYS A 1 196 ? 8.109 -10.689 4.144 1.00 98.62 196 LYS A C 1
ATOM 1524 O O . LYS A 1 196 ? 7.213 -10.307 4.897 1.00 98.62 196 LYS A O 1
ATOM 1529 N N . SER A 1 197 ? 9.081 -11.509 4.545 1.00 98.50 197 SER A N 1
ATOM 1530 C CA . SER A 1 197 ? 9.173 -12.058 5.900 1.00 98.50 197 SER A CA 1
ATOM 1531 C C . SER A 1 197 ? 9.289 -10.956 6.956 1.00 98.50 197 SER A C 1
ATOM 1533 O O . SER A 1 197 ? 8.580 -10.979 7.964 1.00 98.50 197 SER A O 1
ATOM 1535 N N . ASN A 1 198 ? 10.121 -9.939 6.714 1.00 98.75 198 ASN A N 1
ATOM 1536 C CA . ASN A 1 198 ? 10.275 -8.802 7.618 1.00 98.75 198 ASN A CA 1
ATOM 1537 C C . ASN A 1 198 ? 8.940 -8.077 7.853 1.00 98.75 198 ASN A C 1
ATOM 1539 O O . ASN A 1 198 ? 8.534 -7.902 9.004 1.00 98.75 198 ASN A O 1
ATOM 1543 N N . TYR A 1 199 ? 8.219 -7.709 6.792 1.00 98.81 199 TYR A N 1
ATOM 1544 C CA . TYR A 1 199 ? 6.931 -7.039 6.959 1.00 98.81 199 TYR A CA 1
ATOM 1545 C C . TYR A 1 199 ? 5.855 -7.946 7.562 1.00 98.81 199 TYR A C 1
ATOM 1547 O O . TYR A 1 199 ? 5.083 -7.479 8.397 1.00 98.81 199 TYR A O 1
ATOM 1555 N N . SER A 1 200 ? 5.842 -9.244 7.238 1.00 98.50 200 SER A N 1
ATOM 1556 C CA . SER A 1 200 ? 4.962 -10.210 7.910 1.00 98.50 200 SER A CA 1
ATOM 1557 C C . SER A 1 200 ? 5.206 -10.231 9.424 1.00 98.50 200 SER A C 1
ATOM 1559 O O . SER A 1 200 ? 4.252 -10.172 10.196 1.00 98.50 200 SER A O 1
ATOM 1561 N N . ASN A 1 201 ? 6.470 -10.242 9.857 1.00 98.69 201 ASN A N 1
ATOM 1562 C CA . ASN A 1 201 ? 6.836 -10.217 11.276 1.00 98.69 201 ASN A CA 1
ATOM 1563 C C . ASN A 1 201 ? 6.481 -8.892 11.969 1.00 98.69 201 ASN A C 1
ATOM 1565 O O . ASN A 1 201 ? 6.276 -8.867 13.183 1.00 98.69 201 ASN A O 1
ATOM 1569 N N . GLN A 1 202 ? 6.455 -7.779 11.230 1.00 98.81 202 GLN A N 1
ATOM 1570 C CA . GLN A 1 202 ? 5.946 -6.504 11.742 1.00 98.81 202 GLN A CA 1
ATOM 1571 C C . GLN A 1 202 ? 4.422 -6.557 11.904 1.00 98.81 202 GLN A C 1
ATOM 1573 O O . GLN A 1 202 ? 3.923 -6.155 12.951 1.00 98.81 202 GLN A O 1
ATOM 1578 N N . LEU A 1 203 ? 3.699 -7.112 10.924 1.00 98.75 203 LEU A N 1
ATOM 1579 C CA . LEU A 1 203 ? 2.244 -7.292 10.990 1.00 98.75 203 LEU A CA 1
ATOM 1580 C C . LEU A 1 203 ? 1.820 -8.201 12.152 1.00 98.75 203 LEU A C 1
ATOM 1582 O O . LEU A 1 203 ? 0.827 -7.914 12.807 1.00 98.75 203 LEU A O 1
ATOM 1586 N N . ASP A 1 204 ? 2.602 -9.234 12.477 1.00 98.44 204 ASP A N 1
ATOM 1587 C CA . ASP A 1 204 ? 2.359 -10.090 13.654 1.00 98.44 204 ASP A CA 1
ATOM 1588 C C . ASP A 1 204 ? 2.409 -9.346 14.994 1.00 98.44 204 ASP A C 1
ATOM 1590 O O . ASP A 1 204 ? 1.894 -9.836 15.999 1.00 98.44 204 ASP A O 1
ATOM 1594 N N . LYS A 1 205 ? 3.049 -8.175 15.024 1.00 98.31 205 LYS A N 1
ATOM 1595 C CA . LYS A 1 205 ? 3.197 -7.338 16.219 1.00 98.31 205 LYS A CA 1
ATOM 1596 C C . LYS A 1 205 ? 2.265 -6.129 16.209 1.00 98.31 205 LYS A C 1
ATOM 1598 O O . LYS A 1 205 ? 2.273 -5.387 17.190 1.00 98.31 205 LYS A O 1
ATOM 1603 N N . ALA A 1 206 ? 1.515 -5.916 15.127 1.00 98.50 206 ALA A N 1
ATOM 1604 C CA . ALA A 1 206 ? 0.632 -4.771 14.986 1.00 98.50 206 ALA A CA 1
ATOM 1605 C C . ALA A 1 206 ? -0.560 -4.892 15.946 1.00 98.50 206 ALA A C 1
ATOM 1607 O O . ALA A 1 206 ? -1.211 -5.935 16.020 1.00 98.50 206 ALA A O 1
ATOM 1608 N N . ASN A 1 207 ? -0.851 -3.817 16.677 1.00 97.44 207 ASN A N 1
ATOM 1609 C CA . ASN A 1 207 ? -1.937 -3.771 17.665 1.00 97.44 207 ASN A CA 1
ATOM 1610 C C . ASN A 1 207 ? -3.056 -2.797 17.276 1.00 97.44 207 ASN A C 1
ATOM 1612 O O . ASN A 1 207 ? -3.975 -2.564 18.062 1.00 97.44 207 ASN A O 1
ATOM 1616 N N . SER A 1 208 ? -2.985 -2.218 16.078 1.00 98.31 208 SER A N 1
ATOM 1617 C CA . SER A 1 208 ? -3.993 -1.305 15.546 1.00 98.31 208 SER A CA 1
ATOM 1618 C C . SER A 1 208 ? -4.028 -1.330 14.020 1.00 98.31 208 SER A C 1
ATOM 1620 O O . SER A 1 208 ? -3.033 -1.657 13.368 1.00 98.31 208 SER A O 1
ATOM 1622 N N . SER A 1 209 ? -5.166 -0.935 13.454 1.00 98.19 209 SER A N 1
ATOM 1623 C CA . SER A 1 209 ? -5.354 -0.798 12.007 1.00 98.19 209 SER A CA 1
ATOM 1624 C C . SER A 1 209 ? -4.395 0.226 11.388 1.00 98.19 209 SER A C 1
ATOM 1626 O O . SER A 1 209 ? -3.882 0.013 10.291 1.00 98.19 209 SER A O 1
ATOM 1628 N N . ASP A 1 210 ? -4.069 1.302 12.111 1.00 98.50 210 ASP A N 1
ATOM 1629 C CA . ASP A 1 210 ? -3.124 2.329 11.650 1.00 98.50 210 ASP A CA 1
ATOM 1630 C C . ASP A 1 210 ? -1.693 1.784 11.506 1.00 98.50 210 ASP A C 1
ATOM 1632 O O . ASP A 1 210 ? -0.975 2.119 10.556 1.00 98.50 210 ASP A O 1
ATOM 1636 N N . GLU A 1 211 ? -1.267 0.909 12.424 1.00 98.75 211 GLU A N 1
ATOM 1637 C CA . GLU A 1 211 ? 0.024 0.221 12.325 1.00 98.75 211 GLU A CA 1
ATOM 1638 C C . GLU A 1 211 ? 0.056 -0.721 11.116 1.00 98.75 211 GLU A C 1
ATOM 1640 O O . GLU A 1 211 ? 1.025 -0.692 10.353 1.00 98.75 211 GLU A O 1
ATOM 1645 N N . VAL A 1 212 ? -1.014 -1.498 10.897 1.00 98.88 212 VAL A N 1
ATOM 1646 C CA . VAL A 1 212 ? -1.162 -2.373 9.719 1.00 98.88 212 VAL A CA 1
ATOM 1647 C C . VAL A 1 212 ? -1.053 -1.562 8.426 1.00 98.88 212 VAL A C 1
ATOM 1649 O O . VAL A 1 212 ? -0.233 -1.888 7.563 1.00 98.88 212 VAL A O 1
ATOM 1652 N N . ALA A 1 213 ? -1.805 -0.463 8.315 1.00 98.75 213 ALA A N 1
ATOM 1653 C CA . ALA A 1 213 ? -1.786 0.420 7.151 1.00 98.75 213 ALA A CA 1
ATOM 1654 C C . ALA A 1 213 ? -0.394 1.026 6.903 1.00 98.75 213 ALA A C 1
ATOM 1656 O O . ALA A 1 213 ? 0.089 1.058 5.770 1.00 98.75 213 ALA A O 1
ATOM 1657 N N . THR A 1 214 ? 0.293 1.453 7.966 1.00 98.81 214 THR A N 1
ATOM 1658 C CA . THR A 1 214 ? 1.655 2.000 7.879 1.00 98.81 214 THR A CA 1
ATOM 1659 C C . THR A 1 214 ? 2.659 0.959 7.380 1.00 98.81 214 THR A C 1
ATOM 1661 O O . THR A 1 214 ? 3.526 1.272 6.559 1.00 98.81 214 THR A O 1
ATOM 1664 N N . ILE A 1 215 ? 2.568 -0.282 7.865 1.00 98.88 215 ILE A N 1
ATOM 1665 C CA . ILE A 1 215 ? 3.440 -1.381 7.431 1.00 98.88 215 ILE A CA 1
ATOM 1666 C C . ILE A 1 215 ? 3.209 -1.689 5.948 1.00 98.88 215 ILE A C 1
ATOM 1668 O O . ILE A 1 215 ? 4.171 -1.787 5.182 1.00 98.88 215 ILE A O 1
ATOM 1672 N N . LEU A 1 216 ? 1.945 -1.773 5.531 1.00 98.75 216 LEU A N 1
ATOM 1673 C CA . LEU A 1 216 ? 1.568 -2.048 4.149 1.00 98.75 216 LEU A CA 1
ATOM 1674 C C . LEU A 1 216 ? 2.025 -0.942 3.183 1.00 98.75 216 LEU A C 1
ATOM 1676 O O . LEU A 1 216 ? 2.530 -1.233 2.097 1.00 98.75 216 LEU A O 1
ATOM 1680 N N . ALA A 1 217 ? 1.913 0.327 3.588 1.00 98.75 217 ALA A N 1
ATOM 1681 C CA . ALA A 1 217 ? 2.406 1.461 2.808 1.00 98.75 217 ALA A CA 1
ATOM 1682 C C . ALA A 1 217 ? 3.924 1.374 2.578 1.00 98.75 217 ALA A C 1
ATOM 1684 O O . ALA A 1 217 ? 4.386 1.489 1.442 1.00 98.75 217 ALA A O 1
ATOM 1685 N N . LYS A 1 218 ? 4.698 1.073 3.630 1.00 98.81 218 LYS A N 1
ATOM 1686 C CA . LYS A 1 218 ? 6.154 0.882 3.526 1.00 98.81 218 LYS A CA 1
ATOM 1687 C C . LYS A 1 218 ? 6.519 -0.276 2.597 1.00 98.81 218 LYS A C 1
ATOM 1689 O O . LYS A 1 218 ? 7.442 -0.138 1.797 1.00 98.81 218 LYS A O 1
ATOM 1694 N N . ALA A 1 219 ? 5.800 -1.396 2.681 1.00 98.88 219 ALA A N 1
ATOM 1695 C CA . ALA A 1 219 ? 6.019 -2.541 1.798 1.00 98.88 219 ALA A CA 1
ATOM 1696 C C . ALA A 1 219 ? 5.775 -2.179 0.325 1.00 98.88 219 ALA A C 1
ATOM 1698 O O . ALA A 1 219 ? 6.592 -2.498 -0.542 1.00 98.88 219 ALA A O 1
ATOM 1699 N N . ASN A 1 220 ? 4.701 -1.440 0.047 1.00 98.69 220 ASN A N 1
ATOM 1700 C CA . ASN A 1 220 ? 4.387 -0.932 -1.285 1.00 98.69 220 ASN A CA 1
ATOM 1701 C C . ASN A 1 220 ? 5.450 0.049 -1.817 1.00 98.69 220 ASN A C 1
ATOM 1703 O O . ASN A 1 220 ? 5.841 -0.032 -2.985 1.00 98.69 220 ASN A O 1
ATOM 1707 N N . GLU A 1 221 ? 5.952 0.960 -0.983 1.00 98.62 221 GLU A N 1
ATOM 1708 C CA . GLU A 1 221 ? 7.040 1.876 -1.352 1.00 98.62 221 GLU A CA 1
ATOM 1709 C C . GLU A 1 221 ? 8.340 1.129 -1.662 1.00 98.62 221 GLU A C 1
ATOM 1711 O O . GLU A 1 221 ? 8.969 1.384 -2.693 1.00 98.62 221 GLU A O 1
ATOM 1716 N N . GLN A 1 222 ? 8.716 0.159 -0.825 1.00 98.69 222 GLN A N 1
ATOM 1717 C CA . GLN A 1 222 ? 9.902 -0.659 -1.065 1.00 98.69 222 GLN A CA 1
ATOM 1718 C C . GLN A 1 222 ? 9.763 -1.494 -2.346 1.00 98.69 222 GLN A C 1
ATOM 1720 O O . GLN A 1 222 ? 10.716 -1.592 -3.119 1.00 98.69 222 GLN A O 1
ATOM 1725 N N . ASN A 1 223 ? 8.572 -2.025 -2.629 1.00 98.62 223 ASN A N 1
ATOM 1726 C CA . ASN A 1 223 ? 8.289 -2.741 -3.871 1.00 98.62 223 ASN A CA 1
ATOM 1727 C C . ASN A 1 223 ? 8.507 -1.850 -5.110 1.00 98.62 223 ASN A C 1
ATOM 1729 O O . ASN A 1 223 ? 9.153 -2.272 -6.069 1.00 98.62 223 ASN A O 1
ATOM 1733 N N . LYS A 1 224 ? 8.042 -0.592 -5.075 1.00 98.38 224 LYS A N 1
ATOM 1734 C CA . LYS A 1 224 ? 8.279 0.390 -6.152 1.00 98.38 224 LYS A CA 1
ATOM 1735 C C . LYS A 1 224 ? 9.765 0.715 -6.321 1.00 98.38 224 LYS A C 1
ATOM 1737 O O . LYS A 1 224 ? 10.253 0.778 -7.448 1.00 98.38 224 LYS A O 1
ATOM 1742 N N . ALA A 1 225 ? 10.491 0.894 -5.217 1.00 98.44 225 ALA A N 1
ATOM 1743 C CA . ALA A 1 225 ? 11.927 1.164 -5.251 1.00 98.44 225 ALA A CA 1
ATOM 1744 C C . ALA A 1 225 ? 12.719 -0.007 -5.859 1.00 98.44 225 ALA A C 1
ATOM 1746 O O . ALA A 1 225 ? 13.592 0.207 -6.701 1.00 98.44 225 ALA A O 1
ATOM 1747 N N . ASN A 1 226 ? 12.377 -1.246 -5.493 1.00 98.56 226 ASN A N 1
ATOM 1748 C CA . ASN A 1 226 ? 13.000 -2.441 -6.059 1.00 98.56 226 ASN A CA 1
ATOM 1749 C C . ASN A 1 226 ? 12.734 -2.566 -7.570 1.00 98.56 226 ASN A C 1
ATOM 1751 O O . ASN A 1 226 ? 13.663 -2.857 -8.325 1.00 98.56 226 ASN A O 1
ATOM 1755 N N . LEU A 1 227 ? 11.503 -2.296 -8.024 1.00 98.38 227 LEU A N 1
ATOM 1756 C CA . LEU A 1 227 ? 11.168 -2.268 -9.454 1.00 98.38 227 LEU A CA 1
ATOM 1757 C C . LEU A 1 227 ? 12.024 -1.245 -10.215 1.00 98.38 227 LEU A C 1
ATOM 1759 O O . LEU A 1 227 ? 12.571 -1.566 -11.268 1.00 98.38 227 LEU A O 1
ATOM 1763 N N . LEU A 1 228 ? 12.201 -0.037 -9.670 1.00 98.56 228 LEU A N 1
ATOM 1764 C CA . LEU A 1 228 ? 13.046 0.982 -10.297 1.00 98.56 228 LEU A CA 1
ATOM 1765 C C . LEU A 1 228 ? 14.497 0.504 -10.457 1.00 98.56 228 LEU A C 1
ATOM 1767 O O . LEU A 1 228 ? 15.103 0.713 -11.506 1.00 98.56 228 LEU A O 1
ATOM 1771 N N . ILE A 1 229 ? 15.054 -0.171 -9.448 1.00 98.56 229 ILE A N 1
ATOM 1772 C CA . ILE A 1 229 ? 16.406 -0.747 -9.522 1.00 98.56 229 ILE A CA 1
ATOM 1773 C C . ILE A 1 229 ? 16.492 -1.800 -10.639 1.00 98.56 229 ILE A C 1
ATOM 1775 O O . ILE A 1 229 ? 17.430 -1.766 -11.439 1.00 98.56 229 ILE A O 1
ATOM 1779 N N . GLN A 1 230 ? 15.508 -2.702 -10.727 1.00 98.31 230 GLN A N 1
ATOM 1780 C CA . GLN A 1 230 ? 15.445 -3.723 -11.780 1.00 98.31 230 GLN A CA 1
ATOM 1781 C C . GLN A 1 230 ? 15.363 -3.094 -13.176 1.00 98.31 230 GLN A C 1
ATOM 1783 O O . GLN A 1 230 ? 16.124 -3.468 -14.070 1.00 98.31 230 GLN A O 1
ATOM 1788 N N . ASN A 1 231 ? 14.500 -2.093 -13.354 1.00 98.62 231 ASN A N 1
ATOM 1789 C CA . ASN A 1 231 ? 14.333 -1.399 -14.627 1.00 98.62 231 ASN A CA 1
ATOM 1790 C C . ASN A 1 231 ? 15.593 -0.638 -15.042 1.00 98.62 231 ASN A C 1
ATOM 1792 O O . ASN A 1 231 ? 15.985 -0.708 -16.206 1.00 98.62 231 ASN A O 1
ATOM 1796 N N . LYS A 1 232 ? 16.287 0.016 -14.100 1.00 98.81 232 LYS A N 1
ATOM 1797 C CA . LYS A 1 232 ? 17.595 0.633 -14.372 1.00 98.81 232 LYS A CA 1
ATOM 1798 C C . LYS A 1 232 ? 18.611 -0.396 -14.868 1.00 98.81 232 LYS A C 1
ATOM 1800 O O . LYS A 1 232 ? 19.285 -0.152 -15.865 1.00 98.81 232 LYS A O 1
ATOM 1805 N N . ALA A 1 233 ? 18.718 -1.549 -14.207 1.00 98.69 233 ALA A N 1
ATOM 1806 C CA . ALA A 1 233 ? 19.648 -2.605 -14.613 1.00 98.69 233 ALA A CA 1
ATOM 1807 C C . ALA A 1 233 ? 19.320 -3.172 -16.009 1.00 98.69 233 ALA A C 1
ATOM 1809 O O . ALA A 1 233 ? 20.216 -3.343 -16.841 1.00 98.69 233 ALA A O 1
ATOM 1810 N N . ASN A 1 234 ? 18.036 -3.405 -16.291 1.00 98.69 234 ASN A N 1
ATOM 1811 C CA . ASN A 1 234 ? 17.573 -3.869 -17.597 1.00 98.69 234 ASN A CA 1
ATOM 1812 C C . ASN A 1 234 ? 17.864 -2.835 -18.699 1.00 98.69 234 ASN A C 1
ATOM 1814 O O . ASN A 1 234 ? 18.479 -3.170 -19.709 1.00 98.69 234 ASN A O 1
ATOM 1818 N N . ALA A 1 235 ? 17.514 -1.564 -18.482 1.00 98.88 235 ALA A N 1
ATOM 1819 C CA . ALA A 1 235 ? 17.773 -0.497 -19.446 1.00 98.88 235 ALA A CA 1
ATOM 1820 C C . ALA A 1 235 ? 19.266 -0.367 -19.777 1.00 98.88 235 ALA A C 1
ATOM 1822 O O . ALA A 1 235 ? 19.625 -0.261 -20.947 1.00 98.88 235 ALA A O 1
ATOM 1823 N N . LYS A 1 236 ? 20.153 -0.457 -18.776 1.00 98.88 236 LYS A N 1
ATOM 1824 C CA . LYS A 1 236 ? 21.607 -0.470 -19.008 1.00 98.88 236 LYS A CA 1
ATOM 1825 C C . LYS A 1 236 ? 22.051 -1.638 -19.888 1.00 98.88 236 LYS A C 1
ATOM 1827 O O . LYS A 1 236 ? 22.842 -1.431 -20.801 1.00 98.88 236 LYS A O 1
ATOM 1832 N N . THR A 1 237 ? 21.509 -2.832 -19.645 1.00 98.81 237 THR A N 1
ATOM 1833 C CA . THR A 1 237 ? 21.801 -4.030 -20.450 1.00 98.81 237 THR A CA 1
ATOM 1834 C C . THR A 1 237 ? 21.346 -3.850 -21.900 1.00 98.81 237 THR A C 1
ATOM 1836 O O . THR A 1 237 ? 22.070 -4.204 -22.827 1.00 98.81 237 THR A O 1
ATOM 1839 N N . GLN A 1 238 ? 20.170 -3.254 -22.114 1.00 98.81 238 GLN A N 1
ATOM 1840 C CA . GLN A 1 238 ? 19.672 -2.956 -23.458 1.00 98.81 238 GLN A CA 1
ATOM 1841 C C . GLN A 1 238 ? 20.531 -1.902 -24.166 1.00 98.81 238 GLN A C 1
ATOM 1843 O O . GLN A 1 238 ? 20.876 -2.095 -25.328 1.00 98.81 238 GLN A O 1
ATOM 1848 N N . ILE A 1 239 ? 20.948 -0.842 -23.461 1.00 98.88 239 ILE A N 1
ATOM 1849 C CA . ILE A 1 239 ? 21.869 0.179 -23.988 1.00 98.88 239 ILE A CA 1
ATOM 1850 C C . ILE A 1 239 ? 23.208 -0.446 -24.403 1.00 98.88 239 ILE A C 1
ATOM 1852 O O . ILE A 1 239 ? 23.734 -0.119 -25.467 1.00 98.88 239 ILE A O 1
ATOM 1856 N N . ASP A 1 240 ? 23.748 -1.376 -23.611 1.00 98.69 240 ASP A N 1
ATOM 1857 C CA . ASP A 1 240 ? 24.983 -2.087 -23.960 1.00 98.69 240 ASP A CA 1
ATOM 1858 C C . ASP A 1 240 ? 24.846 -2.876 -25.276 1.00 98.69 240 ASP A C 1
ATOM 1860 O O . ASP A 1 240 ? 25.807 -2.952 -26.049 1.00 98.69 240 ASP A O 1
ATOM 1864 N N . GLY A 1 241 ? 23.643 -3.379 -25.574 1.00 98.56 241 GLY A N 1
ATOM 1865 C CA . GLY A 1 241 ? 23.307 -4.103 -26.802 1.00 98.56 241 GLY A CA 1
ATOM 1866 C C . GLY A 1 241 ? 23.087 -3.243 -28.055 1.00 98.56 241 GLY A C 1
ATOM 1867 O O . GLY A 1 241 ? 22.980 -3.805 -29.144 1.00 98.56 241 GLY A O 1
ATOM 1868 N N . LEU A 1 242 ? 23.036 -1.910 -27.950 1.00 98.62 242 LEU A N 1
ATOM 1869 C CA . LEU A 1 242 ? 22.856 -1.026 -29.111 1.00 98.62 242 LEU A CA 1
ATOM 1870 C C . LEU A 1 242 ? 24.144 -0.982 -29.954 1.00 98.62 242 LEU A C 1
ATOM 1872 O O . LEU A 1 242 ? 25.184 -0.532 -29.478 1.00 98.62 242 LEU A O 1
ATOM 1876 N N . SER A 1 243 ? 24.111 -1.495 -31.187 1.00 97.38 243 SER A N 1
ATOM 1877 C CA . SER A 1 243 ? 25.317 -1.733 -32.003 1.00 97.38 243 SER A CA 1
ATOM 1878 C C . SER A 1 243 ? 25.920 -0.481 -32.628 1.00 97.38 243 SER A C 1
ATOM 1880 O O . SER A 1 243 ? 27.122 -0.456 -32.873 1.00 97.38 243 SER A O 1
ATOM 1882 N N . GLU A 1 244 ? 25.105 0.539 -32.892 1.00 98.19 244 GLU A N 1
ATOM 1883 C CA . GLU A 1 244 ? 25.548 1.748 -33.589 1.00 98.19 244 GLU A CA 1
ATOM 1884 C C . GLU A 1 244 ? 26.036 2.842 -32.641 1.00 98.19 244 GLU A C 1
ATOM 1886 O O . GLU A 1 244 ? 26.695 3.776 -33.088 1.00 98.19 244 GLU A O 1
ATOM 1891 N N . LEU A 1 245 ? 25.731 2.738 -31.343 1.00 98.31 245 LEU A N 1
ATOM 1892 C CA . LEU A 1 245 ? 26.216 3.695 -30.353 1.00 98.31 245 LEU A CA 1
ATOM 1893 C C . LEU A 1 245 ? 27.679 3.428 -29.998 1.00 98.31 245 LEU A C 1
ATOM 1895 O O . LEU A 1 245 ? 28.083 2.286 -29.751 1.00 98.31 245 LEU A O 1
ATOM 1899 N N . THR A 1 246 ? 28.443 4.506 -29.871 1.00 97.75 246 THR A N 1
ATOM 1900 C CA . THR A 1 246 ? 29.807 4.487 -29.339 1.00 97.75 246 THR A CA 1
ATOM 1901 C C . THR A 1 246 ? 29.814 4.128 -27.850 1.00 97.75 246 THR A C 1
ATOM 1903 O O . THR A 1 246 ? 28.805 4.225 -27.143 1.00 97.75 246 THR A O 1
ATOM 1906 N N . ASN A 1 247 ? 30.973 3.715 -27.334 1.00 98.12 247 ASN A N 1
ATOM 1907 C CA . ASN A 1 247 ? 31.112 3.390 -25.912 1.00 98.12 247 ASN A CA 1
ATOM 1908 C C . ASN A 1 247 ? 30.873 4.619 -25.020 1.00 98.12 247 ASN A C 1
ATOM 1910 O O . ASN A 1 247 ? 30.334 4.497 -23.916 1.00 98.12 247 ASN A O 1
ATOM 1914 N N . GLU A 1 248 ? 31.245 5.800 -25.507 1.00 98.25 248 GLU A N 1
ATOM 1915 C CA . GLU A 1 248 ? 31.045 7.087 -24.856 1.00 98.25 248 GLU A CA 1
ATOM 1916 C C . GLU A 1 248 ? 29.550 7.423 -24.755 1.00 98.25 248 GLU A C 1
ATOM 1918 O O . GLU A 1 248 ? 29.063 7.713 -23.661 1.00 98.25 248 GLU A O 1
ATOM 1923 N N . GLU A 1 249 ? 28.792 7.292 -25.848 1.00 98.50 249 GLU A N 1
ATOM 1924 C CA . GLU A 1 249 ? 27.335 7.506 -25.851 1.00 98.50 249 GLU A CA 1
ATOM 1925 C C . GLU A 1 249 ? 26.610 6.506 -24.948 1.00 98.50 249 GLU A C 1
ATOM 1927 O O . GLU A 1 249 ? 25.757 6.895 -24.148 1.00 98.50 249 GLU A O 1
ATOM 1932 N N . LYS A 1 250 ? 26.983 5.219 -25.006 1.00 98.69 250 LYS A N 1
ATOM 1933 C CA . LYS A 1 250 ? 26.444 4.198 -24.093 1.00 98.69 250 LYS A CA 1
ATOM 1934 C C . LYS A 1 250 ? 26.692 4.573 -22.640 1.00 98.69 250 LYS A C 1
ATOM 1936 O O . LYS A 1 250 ? 25.802 4.440 -21.803 1.00 98.69 250 LYS A O 1
ATOM 1941 N N . THR A 1 251 ? 27.898 5.037 -22.323 1.00 98.81 251 THR A N 1
ATOM 1942 C CA . THR A 1 251 ? 28.252 5.469 -20.967 1.00 98.81 251 THR A CA 1
ATOM 1943 C C . THR A 1 251 ? 27.393 6.650 -20.526 1.00 98.81 251 THR A C 1
ATOM 1945 O O . THR A 1 251 ? 26.860 6.632 -19.417 1.00 98.81 251 THR A O 1
ATOM 1948 N N . GLU A 1 252 ? 27.187 7.634 -21.398 1.00 98.81 252 GLU A N 1
ATOM 1949 C CA . GLU A 1 252 ? 26.353 8.798 -21.104 1.00 98.81 252 GLU A CA 1
ATOM 1950 C C . GLU A 1 252 ? 24.886 8.415 -20.851 1.00 98.81 252 GLU A C 1
ATOM 1952 O O . GLU A 1 252 ? 24.319 8.788 -19.821 1.00 98.81 252 GLU A O 1
ATOM 1957 N N . PHE A 1 253 ? 24.284 7.577 -21.701 1.00 98.88 253 PHE A N 1
ATOM 1958 C CA . PHE A 1 253 ? 22.921 7.090 -21.468 1.00 98.88 253 PHE A CA 1
ATOM 1959 C C . PHE A 1 253 ? 22.805 6.273 -20.176 1.00 98.88 253 PHE A C 1
ATOM 1961 O O . PHE A 1 253 ? 21.859 6.464 -19.410 1.00 98.88 253 PHE A O 1
ATOM 1968 N N . LYS A 1 254 ? 23.779 5.408 -19.863 1.00 98.88 254 LYS A N 1
ATOM 1969 C CA . LYS A 1 254 ? 23.784 4.652 -18.597 1.00 98.88 254 LYS A CA 1
ATOM 1970 C C . LYS A 1 254 ? 23.895 5.568 -17.374 1.00 98.88 254 LYS A C 1
ATOM 1972 O O . LYS A 1 254 ? 23.215 5.315 -16.378 1.00 98.88 254 LYS A O 1
ATOM 1977 N N . ASN A 1 255 ? 24.671 6.649 -17.458 1.00 98.81 255 ASN A N 1
ATOM 1978 C CA . ASN A 1 255 ? 24.755 7.662 -16.402 1.00 98.81 255 ASN A CA 1
ATOM 1979 C C . ASN A 1 255 ? 23.424 8.404 -16.209 1.00 98.81 255 ASN A C 1
ATOM 1981 O O . ASN A 1 255 ? 23.056 8.736 -15.080 1.00 98.81 255 ASN A O 1
ATOM 1985 N N . GLN A 1 256 ? 22.687 8.669 -17.289 1.00 98.88 256 GLN A N 1
ATOM 1986 C CA . GLN A 1 256 ? 21.341 9.235 -17.198 1.00 98.88 256 GLN A CA 1
ATOM 1987 C C . GLN A 1 256 ? 20.369 8.248 -16.540 1.00 98.88 256 GLN A C 1
ATOM 1989 O O . GLN A 1 256 ? 19.619 8.648 -15.649 1.00 98.88 256 GLN A O 1
ATOM 1994 N N . VAL A 1 257 ? 20.424 6.957 -16.900 1.00 98.81 257 VAL A N 1
ATOM 1995 C CA . VAL A 1 257 ? 19.621 5.898 -16.255 1.00 98.81 257 VAL A CA 1
ATOM 1996 C C . VAL A 1 257 ? 19.903 5.831 -14.751 1.00 98.81 257 VAL A C 1
ATOM 1998 O O . VAL A 1 257 ? 18.971 5.721 -13.955 1.00 98.81 257 VAL A O 1
ATOM 2001 N N . ASP A 1 258 ? 21.163 5.959 -14.329 1.00 98.69 258 ASP A N 1
ATOM 2002 C CA . ASP A 1 258 ? 21.515 5.999 -12.903 1.00 98.69 258 ASP A CA 1
ATOM 2003 C C . ASP A 1 258 ? 20.861 7.162 -12.158 1.00 98.69 258 ASP A C 1
ATOM 2005 O O . ASP A 1 258 ? 20.367 6.979 -11.042 1.00 98.69 258 ASP A O 1
ATOM 2009 N N . LYS A 1 259 ? 20.795 8.332 -12.796 1.00 98.62 259 LYS A N 1
ATOM 2010 C CA . LYS A 1 259 ? 20.202 9.557 -12.240 1.00 98.62 259 LYS A CA 1
ATOM 2011 C C . LYS A 1 259 ? 18.672 9.596 -12.313 1.00 98.62 259 LYS A C 1
ATOM 2013 O O . LYS A 1 259 ? 18.071 10.486 -11.716 1.00 98.62 259 LYS A O 1
ATOM 2018 N N . ALA A 1 260 ? 18.035 8.672 -13.032 1.00 98.62 260 ALA A N 1
ATOM 2019 C CA . ALA A 1 260 ? 16.582 8.627 -13.148 1.00 98.62 260 ALA A CA 1
ATOM 2020 C C . ALA A 1 260 ? 15.922 8.341 -11.787 1.00 98.62 260 ALA A C 1
ATOM 2022 O O . ALA A 1 260 ? 16.376 7.483 -11.031 1.00 98.62 260 ALA A O 1
ATOM 2023 N N . ASN A 1 261 ? 14.823 9.025 -11.480 1.00 97.69 261 ASN A N 1
ATOM 2024 C CA . ASN A 1 261 ? 14.096 8.888 -10.211 1.00 97.69 261 ASN A CA 1
ATOM 2025 C C . ASN A 1 261 ? 12.748 8.169 -10.370 1.00 97.69 261 ASN A C 1
ATOM 2027 O O . ASN A 1 261 ? 11.991 8.056 -9.411 1.00 97.69 261 ASN A O 1
ATOM 2031 N N . SER A 1 262 ? 12.431 7.705 -11.578 1.00 98.31 262 SER A N 1
ATOM 2032 C CA . SER A 1 262 ? 11.155 7.073 -11.920 1.00 98.31 262 SER A CA 1
ATOM 2033 C C . SER A 1 262 ? 11.322 6.104 -13.090 1.00 98.31 262 SER A C 1
ATOM 2035 O O . SER A 1 262 ? 12.292 6.204 -13.847 1.00 98.31 262 SER A O 1
ATOM 2037 N N . ASN A 1 263 ? 10.382 5.170 -13.234 1.00 97.88 263 ASN A N 1
ATOM 2038 C CA . ASN A 1 263 ? 10.402 4.197 -14.328 1.00 97.88 263 ASN A CA 1
ATOM 2039 C C . ASN A 1 263 ? 10.194 4.883 -15.679 1.00 97.88 263 ASN A C 1
ATOM 2041 O O . ASN A 1 263 ? 10.895 4.578 -16.635 1.00 97.88 263 ASN A O 1
ATOM 2045 N N . GLU A 1 264 ? 9.323 5.885 -15.725 1.00 98.44 264 GLU A N 1
ATOM 2046 C CA . GLU A 1 264 ? 9.012 6.669 -16.917 1.00 98.44 264 GLU A CA 1
ATOM 2047 C C . GLU A 1 264 ? 10.257 7.406 -17.437 1.00 98.44 264 GLU A C 1
ATOM 2049 O O . GLU A 1 264 ? 10.494 7.492 -18.643 1.00 98.44 264 GLU A O 1
ATOM 2054 N N . GLN A 1 265 ? 11.102 7.910 -16.530 1.00 98.75 265 GLN A N 1
ATOM 2055 C CA . GLN A 1 265 ? 12.385 8.504 -16.909 1.00 98.75 265 GLN A CA 1
ATOM 2056 C C . GLN A 1 265 ? 13.353 7.461 -17.471 1.00 98.75 265 GLN A C 1
ATOM 2058 O O . GLN A 1 265 ? 14.001 7.734 -18.478 1.00 98.75 265 GLN A O 1
ATOM 2063 N N . VAL A 1 266 ? 13.445 6.277 -16.854 1.00 98.88 266 VAL A N 1
ATOM 2064 C CA . VAL A 1 266 ? 14.286 5.178 -17.361 1.00 98.88 266 VAL A CA 1
ATOM 2065 C C . VAL A 1 266 ? 13.845 4.762 -18.768 1.00 98.88 266 VAL A C 1
ATOM 2067 O O . VAL A 1 266 ? 14.685 4.656 -19.661 1.00 98.88 266 VAL A O 1
ATOM 2070 N N . GLU A 1 267 ? 12.540 4.590 -18.983 1.00 98.75 267 GLU A N 1
ATOM 2071 C CA . GLU A 1 267 ? 11.954 4.246 -20.283 1.00 98.75 267 GLU A CA 1
ATOM 2072 C C . GLU A 1 267 ? 12.234 5.316 -21.342 1.00 98.75 267 GLU A C 1
ATOM 2074 O O . GLU A 1 267 ? 12.663 4.992 -22.449 1.00 98.75 267 GLU A O 1
ATOM 2079 N N . SER A 1 268 ? 12.068 6.596 -20.998 1.00 98.81 268 SER A N 1
ATOM 2080 C CA . SER A 1 268 ? 12.354 7.718 -21.902 1.00 98.81 268 SER A CA 1
ATOM 2081 C C . SER A 1 268 ? 13.827 7.768 -22.327 1.00 98.81 268 SER A C 1
ATOM 2083 O O . SER A 1 268 ? 14.136 7.946 -23.507 1.00 98.81 268 SER A O 1
ATOM 2085 N N . ILE A 1 269 ? 14.755 7.546 -21.391 1.00 98.88 269 ILE A N 1
ATOM 2086 C CA . ILE A 1 269 ? 16.196 7.513 -21.682 1.00 98.88 269 ILE A CA 1
ATOM 2087 C C . ILE A 1 269 ? 16.532 6.352 -22.626 1.00 98.88 269 ILE A C 1
ATOM 2089 O O . ILE A 1 269 ? 17.237 6.550 -23.617 1.00 98.88 269 ILE A O 1
ATOM 2093 N N . LEU A 1 270 ? 15.997 5.156 -22.361 1.00 98.88 270 LEU A N 1
ATOM 2094 C CA . LEU A 1 270 ? 16.185 3.986 -23.220 1.00 98.88 270 LEU A CA 1
ATOM 2095 C C . LEU A 1 270 ? 15.599 4.201 -24.626 1.00 98.88 270 LEU A C 1
ATOM 2097 O O . LEU A 1 270 ? 16.233 3.838 -25.620 1.00 98.88 270 LEU A O 1
ATOM 2101 N N . ALA A 1 271 ? 14.421 4.821 -24.726 1.00 98.81 271 ALA A N 1
ATOM 2102 C CA . ALA A 1 271 ? 13.796 5.153 -26.003 1.00 98.81 271 ALA A CA 1
ATOM 2103 C C . ALA A 1 271 ? 14.654 6.133 -26.820 1.00 98.81 271 ALA A C 1
ATOM 2105 O O . ALA A 1 271 ? 14.829 5.937 -28.022 1.00 98.81 271 ALA A O 1
ATOM 2106 N N . ASN A 1 272 ? 15.247 7.142 -26.175 1.00 98.81 272 ASN A N 1
ATOM 2107 C CA . ASN A 1 272 ? 16.156 8.081 -26.836 1.00 98.81 272 ASN A CA 1
ATOM 2108 C C . ASN A 1 272 ? 17.430 7.390 -27.343 1.00 98.81 272 ASN A C 1
ATOM 2110 O O . ASN A 1 272 ? 17.815 7.604 -28.492 1.00 98.81 272 ASN A O 1
ATOM 2114 N N . ALA A 1 273 ? 18.040 6.524 -26.528 1.00 98.81 273 ALA A N 1
ATOM 2115 C CA . ALA A 1 273 ? 19.211 5.747 -26.935 1.00 98.81 273 ALA A CA 1
ATOM 2116 C C . ALA A 1 273 ? 18.902 4.842 -28.141 1.00 98.81 273 ALA A C 1
ATOM 2118 O O . ALA A 1 273 ? 19.649 4.816 -29.119 1.00 98.81 273 ALA A O 1
ATOM 2119 N N . THR A 1 274 ? 17.760 4.150 -28.098 1.00 98.75 274 THR A N 1
ATOM 2120 C CA . THR A 1 274 ? 17.289 3.277 -29.186 1.00 98.75 274 THR A CA 1
ATOM 2121 C C . THR A 1 274 ? 17.038 4.073 -30.464 1.00 98.75 274 THR A C 1
ATOM 2123 O O . THR A 1 274 ? 17.500 3.691 -31.535 1.00 98.75 274 THR A O 1
ATOM 2126 N N . LYS A 1 275 ? 16.375 5.229 -30.356 1.00 98.75 275 LYS A N 1
ATOM 2127 C CA . LYS A 1 275 ? 16.120 6.114 -31.493 1.00 98.75 275 LYS A CA 1
ATOM 2128 C C . LYS A 1 275 ? 17.419 6.583 -32.151 1.00 98.75 275 LYS A C 1
ATOM 2130 O O . LYS A 1 275 ? 17.531 6.505 -33.369 1.00 98.75 275 LYS A O 1
ATOM 2135 N N . GLN A 1 276 ? 18.398 7.031 -31.366 1.00 98.44 276 GLN A N 1
ATOM 2136 C CA . GLN A 1 276 ? 19.693 7.475 -31.891 1.00 98.44 276 GLN A CA 1
ATOM 2137 C C . GLN A 1 276 ? 20.439 6.338 -32.605 1.00 98.44 276 GLN A C 1
ATOM 2139 O O . GLN A 1 276 ? 20.977 6.538 -33.696 1.00 98.44 276 GLN A O 1
ATOM 2144 N N . ASN A 1 277 ? 20.414 5.130 -32.033 1.00 98.62 277 ASN A N 1
ATOM 2145 C CA . ASN A 1 277 ? 20.963 3.932 -32.664 1.00 98.62 277 ASN A CA 1
ATOM 2146 C C . ASN A 1 277 ? 20.300 3.648 -34.024 1.00 98.62 277 ASN A C 1
ATOM 2148 O O . ASN A 1 277 ? 20.983 3.452 -35.031 1.00 98.62 277 ASN A O 1
ATOM 2152 N N . ASP A 1 278 ? 18.969 3.651 -34.063 1.00 98.56 278 ASP A N 1
ATOM 2153 C CA . ASP A 1 278 ? 18.201 3.330 -35.266 1.00 98.56 278 ASP A CA 1
ATOM 2154 C C . ASP A 1 278 ? 18.352 4.396 -36.355 1.00 98.56 278 ASP A C 1
ATOM 2156 O O . ASP A 1 278 ? 18.433 4.066 -37.540 1.00 98.56 278 ASP A O 1
ATOM 2160 N N . GLU A 1 279 ? 18.439 5.673 -35.979 1.00 98.44 279 GLU A N 1
ATOM 2161 C CA . GLU A 1 279 ? 18.713 6.772 -36.906 1.00 98.44 279 GLU A CA 1
ATOM 2162 C C . GLU A 1 279 ? 20.051 6.574 -37.627 1.00 98.44 279 GLU A C 1
ATOM 2164 O O . GLU A 1 279 ? 20.099 6.656 -38.860 1.00 98.44 279 GLU A O 1
ATOM 2169 N N . LEU A 1 280 ? 21.122 6.244 -36.896 1.00 98.50 280 LEU A N 1
ATOM 2170 C CA . LEU A 1 280 ? 22.428 5.977 -37.499 1.00 98.50 280 LEU A CA 1
ATOM 2171 C C . LEU A 1 280 ? 22.399 4.717 -38.372 1.00 98.50 280 LEU A C 1
ATOM 2173 O O . LEU A 1 280 ? 22.855 4.753 -39.518 1.00 98.50 280 LEU A O 1
ATOM 2177 N N . LYS A 1 281 ? 21.793 3.629 -37.885 1.00 98.56 281 LYS A N 1
ATOM 2178 C CA . LYS A 1 281 ? 21.646 2.377 -38.642 1.00 98.56 281 LYS A CA 1
ATOM 2179 C C . LYS A 1 281 ? 20.950 2.599 -39.984 1.00 98.56 281 LYS A C 1
ATOM 2181 O O . LYS A 1 281 ? 21.457 2.209 -41.037 1.00 98.56 281 LYS A O 1
ATOM 2186 N N . ASN A 1 282 ? 19.802 3.273 -39.958 1.00 98.31 282 ASN A N 1
ATOM 2187 C CA . ASN A 1 282 ? 19.022 3.579 -41.154 1.00 98.31 282 ASN A CA 1
ATOM 2188 C C . ASN A 1 282 ? 19.787 4.509 -42.096 1.00 98.31 282 ASN A C 1
ATOM 2190 O O . ASN A 1 282 ? 19.711 4.363 -43.320 1.00 98.31 282 ASN A O 1
ATOM 2194 N N . LYS A 1 283 ? 20.566 5.446 -41.545 1.00 98.56 283 LYS A N 1
ATOM 2195 C CA . LYS A 1 283 ? 21.399 6.329 -42.353 1.00 98.56 283 LYS A CA 1
ATOM 2196 C C . LYS A 1 283 ? 22.489 5.567 -43.098 1.00 98.56 283 LYS A C 1
ATOM 2198 O O . LYS A 1 283 ? 22.663 5.816 -44.291 1.00 98.56 283 LYS A O 1
ATOM 2203 N N . LYS A 1 284 ? 23.177 4.634 -42.431 1.00 98.50 284 LYS A N 1
ATOM 2204 C CA . LYS A 1 284 ? 24.187 3.763 -43.052 1.00 98.50 284 LYS A CA 1
ATOM 2205 C C . LYS A 1 284 ? 23.596 2.957 -44.204 1.00 98.50 284 LYS A C 1
ATOM 2207 O O . LYS A 1 284 ? 24.146 2.982 -45.304 1.00 98.50 284 LYS A O 1
ATOM 2212 N N . LEU A 1 285 ? 22.442 2.323 -43.979 1.00 98.38 285 LEU A N 1
ATOM 2213 C CA . LEU A 1 285 ? 21.728 1.559 -45.007 1.00 98.38 285 LEU A CA 1
ATOM 2214 C C . LEU A 1 285 ? 21.371 2.434 -46.217 1.00 98.38 285 LEU A C 1
ATOM 2216 O O . LEU A 1 285 ? 21.809 2.152 -47.330 1.00 98.38 285 LEU A O 1
ATOM 2220 N N . SER A 1 286 ? 20.674 3.553 -45.995 1.00 98.31 286 SER A N 1
ATOM 2221 C CA . SER A 1 286 ? 20.261 4.455 -47.079 1.00 98.31 286 SER A CA 1
ATOM 2222 C C . SER A 1 286 ? 21.447 5.060 -47.840 1.00 98.31 286 SER A C 1
ATOM 2224 O O . SER A 1 286 ? 21.377 5.268 -49.054 1.00 98.31 286 SER A O 1
ATOM 2226 N N . ALA A 1 287 ? 22.542 5.385 -47.148 1.00 98.56 287 ALA A N 1
ATOM 2227 C CA . ALA A 1 287 ? 23.745 5.902 -47.788 1.00 98.56 287 ALA A CA 1
ATOM 2228 C C . ALA A 1 287 ? 24.423 4.832 -48.656 1.00 98.56 287 ALA A C 1
ATOM 2230 O O . ALA A 1 287 ? 24.794 5.132 -49.789 1.00 98.56 287 ALA A O 1
ATOM 2231 N N . SER A 1 288 ? 24.518 3.594 -48.165 1.00 98.00 288 SER A N 1
ATOM 2232 C CA . SER A 1 288 ? 25.062 2.459 -48.918 1.00 98.00 288 SER A CA 1
ATOM 2233 C C . SER A 1 288 ? 24.260 2.183 -50.196 1.00 98.00 288 SER A C 1
ATOM 2235 O O . SER A 1 288 ? 24.838 2.119 -51.280 1.00 98.00 288 SER A O 1
ATOM 2237 N N . GLU A 1 289 ? 22.926 2.149 -50.105 1.00 98.38 289 GLU A N 1
ATOM 2238 C CA . GLU A 1 289 ? 22.040 1.993 -51.270 1.00 98.38 289 GLU A CA 1
ATOM 2239 C C . GLU A 1 289 ? 22.230 3.119 -52.291 1.00 98.38 289 GLU A C 1
ATOM 2241 O O . GLU A 1 289 ? 22.297 2.890 -53.496 1.00 98.38 289 GLU A O 1
ATOM 2246 N N . ARG A 1 290 ? 22.350 4.369 -51.831 1.00 98.31 290 ARG A N 1
ATOM 2247 C CA . ARG A 1 290 ? 22.589 5.511 -52.724 1.00 98.31 290 ARG A CA 1
ATOM 2248 C C . ARG A 1 290 ? 23.919 5.410 -53.464 1.00 98.31 290 ARG A C 1
ATOM 2250 O O . ARG A 1 290 ? 23.979 5.849 -54.610 1.00 98.31 290 ARG A O 1
ATOM 2257 N N . VAL A 1 291 ? 24.955 4.853 -52.837 1.00 98.25 291 VAL A N 1
ATOM 2258 C CA . VAL A 1 291 ? 26.251 4.608 -53.487 1.00 98.25 291 VAL A CA 1
ATOM 2259 C C . VAL A 1 291 ? 26.110 3.600 -54.632 1.00 98.25 291 VAL A C 1
ATOM 2261 O O . VAL A 1 291 ? 26.730 3.795 -55.677 1.00 98.25 291 VAL A O 1
ATOM 2264 N N . ASP A 1 292 ? 25.242 2.591 -54.508 1.00 97.88 292 ASP A N 1
ATOM 2265 C CA . ASP A 1 292 ? 25.000 1.623 -55.590 1.00 97.88 292 ASP A CA 1
ATOM 2266 C C . ASP A 1 292 ? 24.446 2.264 -56.863 1.00 97.88 292 ASP A C 1
ATOM 2268 O O . ASP A 1 292 ? 24.846 1.899 -57.973 1.00 97.88 292 ASP A O 1
ATOM 2272 N N . TYR A 1 293 ? 23.590 3.277 -56.711 1.00 97.38 293 TYR A N 1
ATOM 2273 C CA . TYR A 1 293 ? 22.983 4.002 -57.829 1.00 97.38 293 TYR A CA 1
ATOM 2274 C C . TYR A 1 293 ? 23.933 4.975 -58.551 1.00 97.38 293 TYR A C 1
ATOM 2276 O O . TYR A 1 293 ? 23.557 5.546 -59.580 1.00 97.38 293 TYR A O 1
ATOM 2284 N N . LEU A 1 294 ? 25.164 5.168 -58.064 1.00 96.69 294 LEU A N 1
ATOM 2285 C CA . LEU A 1 294 ? 26.172 6.008 -58.717 1.00 96.69 294 LEU A CA 1
ATOM 2286 C C . LEU A 1 294 ? 26.783 5.272 -59.922 1.00 96.69 294 LEU A C 1
ATOM 2288 O O . LEU A 1 294 ? 27.708 4.476 -59.785 1.00 96.69 294 LEU A O 1
ATOM 2292 N N . LYS A 1 295 ? 26.233 5.508 -61.119 1.00 93.94 295 LYS A N 1
ATOM 2293 C CA . LYS A 1 295 ? 26.553 4.741 -62.342 1.00 93.94 295 LYS A CA 1
ATOM 2294 C C . LYS A 1 295 ? 27.977 4.927 -62.871 1.00 93.94 295 LYS A C 1
ATOM 2296 O O . LYS A 1 295 ? 28.504 3.997 -63.467 1.00 93.94 295 LYS A O 1
ATOM 2301 N N . SER A 1 296 ? 28.566 6.105 -62.686 1.00 92.50 296 SER A N 1
ATOM 2302 C CA . SER A 1 296 ? 29.910 6.426 -63.191 1.00 92.50 296 SER A CA 1
ATOM 2303 C C . SER A 1 296 ? 31.005 6.130 -62.168 1.00 92.50 296 SER A C 1
ATOM 2305 O O . SER A 1 296 ? 32.186 6.216 -62.490 1.00 92.50 296 SER A O 1
ATOM 2307 N N . LEU A 1 297 ? 30.635 5.792 -60.929 1.00 93.06 297 LEU A N 1
ATOM 2308 C CA . LEU A 1 297 ? 31.586 5.421 -59.891 1.00 93.06 297 LEU A CA 1
ATOM 2309 C C . LEU A 1 297 ? 31.999 3.945 -60.060 1.00 93.06 297 LEU A C 1
ATOM 2311 O O . LEU A 1 297 ? 31.115 3.086 -60.059 1.00 93.06 297 LEU A O 1
ATOM 2315 N N . PRO A 1 298 ? 33.303 3.626 -60.179 1.00 91.38 298 PRO A N 1
ATOM 2316 C CA . PRO A 1 298 ? 33.772 2.246 -60.274 1.00 91.38 298 PRO A CA 1
ATOM 2317 C C . PRO A 1 298 ? 33.406 1.415 -59.041 1.00 91.38 298 PRO A C 1
ATOM 2319 O O . PRO A 1 298 ? 33.407 1.925 -57.919 1.00 91.38 298 PRO A O 1
ATOM 2322 N N . ASP A 1 299 ? 33.166 0.117 -59.235 1.00 94.38 299 ASP A N 1
ATOM 2323 C CA . ASP A 1 299 ? 32.740 -0.781 -58.152 1.00 94.38 299 ASP A CA 1
ATOM 2324 C C . ASP A 1 299 ? 33.766 -0.865 -57.012 1.00 94.38 299 ASP A C 1
ATOM 2326 O O . ASP A 1 299 ? 33.394 -0.870 -55.843 1.00 94.38 299 ASP A O 1
ATOM 2330 N N . GLU A 1 300 ? 35.066 -0.829 -57.322 1.00 92.50 300 GLU A N 1
ATOM 2331 C CA . GLU A 1 300 ? 36.120 -0.803 -56.298 1.00 92.50 300 GLU A CA 1
ATOM 2332 C C . GLU A 1 300 ? 36.006 0.429 -55.378 1.00 92.50 300 GLU A C 1
ATOM 2334 O O . GLU A 1 300 ? 36.211 0.336 -54.165 1.00 92.50 300 GLU A O 1
ATOM 2339 N N . ASP A 1 301 ? 35.651 1.585 -55.942 1.00 91.75 301 ASP A N 1
ATOM 2340 C CA . ASP A 1 301 ? 35.499 2.828 -55.188 1.00 91.75 301 ASP A CA 1
ATOM 2341 C C . ASP A 1 301 ? 34.183 2.837 -54.395 1.00 91.75 301 ASP A C 1
ATOM 2343 O O . ASP A 1 301 ? 34.166 3.285 -53.245 1.00 91.75 301 ASP A O 1
ATOM 2347 N N . LYS A 1 302 ? 33.103 2.262 -54.949 1.00 95.81 302 LYS A N 1
ATOM 2348 C CA . LYS A 1 302 ? 31.850 2.021 -54.210 1.00 95.81 302 LYS A CA 1
ATOM 2349 C C . LYS A 1 302 ? 32.098 1.181 -52.963 1.00 95.81 302 LYS A C 1
ATOM 2351 O O . LYS A 1 302 ? 31.688 1.579 -51.875 1.00 95.81 302 LYS A O 1
ATOM 2356 N N . GLU A 1 303 ? 32.809 0.065 -53.102 1.00 96.81 303 GLU A N 1
ATOM 2357 C CA . GLU A 1 303 ? 33.131 -0.832 -51.988 1.00 96.81 303 GLU A CA 1
ATOM 2358 C C . GLU A 1 303 ? 33.966 -0.133 -50.906 1.00 96.81 303 GLU A C 1
ATOM 2360 O O . GLU A 1 303 ? 33.690 -0.271 -49.711 1.00 96.81 303 GLU A O 1
ATOM 2365 N N . LYS A 1 304 ? 34.958 0.680 -51.295 1.00 95.50 304 LYS A N 1
ATOM 2366 C CA . LYS A 1 304 ? 35.749 1.480 -50.342 1.00 95.50 304 LYS A CA 1
ATOM 2367 C C . LYS A 1 304 ? 34.878 2.465 -49.561 1.00 95.50 304 LYS A C 1
ATOM 2369 O O . LYS A 1 304 ? 35.004 2.553 -48.340 1.00 95.50 304 LYS A O 1
ATOM 2374 N N . ILE A 1 305 ? 33.992 3.186 -50.243 1.00 96.31 305 ILE A N 1
ATOM 2375 C CA . ILE A 1 305 ? 33.093 4.164 -49.615 1.00 96.31 305 ILE A CA 1
ATOM 2376 C C . ILE A 1 305 ? 32.082 3.471 -48.698 1.00 96.31 305 ILE A C 1
ATOM 2378 O O . ILE A 1 305 ? 31.848 3.939 -47.586 1.00 96.31 305 ILE A O 1
ATOM 2382 N N . LYS A 1 306 ? 31.500 2.346 -49.123 1.00 98.12 306 LYS A N 1
ATOM 2383 C CA . LYS A 1 306 ? 30.557 1.574 -48.304 1.00 98.12 306 LYS A CA 1
ATOM 2384 C C . LYS A 1 306 ? 31.183 1.107 -46.995 1.00 98.12 306 LYS A C 1
ATOM 2386 O O . LYS A 1 306 ? 30.564 1.275 -45.950 1.00 98.12 306 LYS A O 1
ATOM 2391 N N . LYS A 1 307 ? 32.437 0.644 -47.023 1.00 98.12 307 LYS A N 1
ATOM 2392 C CA . LYS A 1 307 ? 33.191 0.316 -45.800 1.00 98.12 307 LYS A CA 1
ATOM 2393 C C . LYS A 1 307 ? 33.371 1.528 -44.886 1.00 98.12 307 LYS A C 1
ATOM 2395 O O . LYS A 1 307 ? 33.257 1.396 -43.674 1.00 98.12 307 LYS A O 1
ATOM 2400 N N . GLN A 1 308 ? 33.622 2.715 -45.445 1.00 97.56 308 GLN A N 1
ATOM 2401 C CA . GLN A 1 308 ? 33.718 3.954 -44.660 1.00 97.56 308 GLN A CA 1
ATOM 2402 C C . GLN A 1 308 ? 32.370 4.379 -44.058 1.00 97.56 308 GLN A C 1
ATOM 2404 O O . GLN A 1 308 ? 32.342 4.902 -42.949 1.00 97.56 308 GLN A O 1
ATOM 2409 N N . ILE A 1 309 ? 31.260 4.155 -44.769 1.00 98.31 309 ILE A N 1
ATOM 2410 C CA . ILE A 1 309 ? 29.899 4.375 -44.259 1.00 98.31 309 ILE A CA 1
ATOM 2411 C C . ILE A 1 309 ? 29.595 3.407 -43.109 1.00 98.31 309 ILE A C 1
ATOM 2413 O O . ILE A 1 309 ? 29.081 3.828 -42.076 1.00 98.31 309 ILE A O 1
ATOM 2417 N N . GLU A 1 310 ? 29.928 2.127 -43.273 1.00 97.81 310 GLU A N 1
ATOM 2418 C CA . GLU A 1 310 ? 29.676 1.077 -42.283 1.00 97.81 310 GLU A CA 1
ATOM 2419 C C . GLU A 1 310 ? 30.353 1.375 -40.938 1.00 97.81 310 GLU A C 1
ATOM 2421 O O . GLU A 1 310 ? 29.718 1.259 -39.889 1.00 97.81 310 GLU A O 1
ATOM 2426 N N . VAL A 1 311 ? 31.604 1.846 -40.967 1.00 97.12 311 VAL A N 1
ATOM 2427 C CA . VAL A 1 311 ? 32.356 2.231 -39.758 1.00 97.12 311 VAL A CA 1
ATOM 2428 C C . VAL A 1 311 ? 32.076 3.658 -39.278 1.00 97.12 311 VAL A C 1
ATOM 2430 O O . VAL A 1 311 ? 32.638 4.073 -38.268 1.00 97.12 311 VAL A O 1
ATOM 2433 N N . GLY A 1 312 ? 31.234 4.421 -39.983 1.00 97.12 312 GLY A N 1
ATOM 2434 C CA . GLY A 1 312 ? 30.858 5.773 -39.579 1.00 97.12 312 GLY A CA 1
ATOM 2435 C C . GLY A 1 312 ? 30.189 5.769 -38.206 1.00 97.12 312 GLY A C 1
ATOM 2436 O O . GLY A 1 312 ? 29.304 4.955 -37.939 1.00 97.12 312 GLY A O 1
ATOM 2437 N N . THR A 1 313 ? 30.607 6.676 -37.331 1.00 96.94 313 THR A N 1
ATOM 2438 C CA . THR A 1 313 ? 30.141 6.731 -35.934 1.00 96.94 313 THR A CA 1
ATOM 2439 C C . THR A 1 313 ? 29.049 7.771 -35.712 1.00 96.94 313 THR A C 1
ATOM 2441 O O . THR A 1 313 ? 28.441 7.819 -34.650 1.00 96.94 313 THR A O 1
ATOM 2444 N N . SER A 1 314 ? 28.752 8.588 -36.724 1.00 97.88 314 SER A N 1
ATOM 2445 C CA . SER A 1 314 ? 27.681 9.581 -36.676 1.00 97.88 314 SER A CA 1
ATOM 2446 C C . SER A 1 314 ? 26.965 9.721 -38.016 1.00 97.88 314 SER A C 1
ATOM 2448 O O . SER A 1 314 ? 27.501 9.402 -39.082 1.00 97.88 314 SER A O 1
ATOM 2450 N N . VAL A 1 315 ? 25.741 10.251 -37.969 1.00 97.94 315 VAL A N 1
ATOM 2451 C CA . VAL A 1 315 ? 24.948 10.565 -39.167 1.00 97.94 315 VAL A CA 1
ATOM 2452 C C . VAL A 1 315 ? 25.718 11.518 -40.084 1.00 97.94 315 VAL A C 1
ATOM 2454 O O . VAL A 1 315 ? 25.731 11.325 -41.297 1.00 97.94 315 VAL A O 1
ATOM 2457 N N . GLN A 1 316 ? 26.404 12.504 -39.506 1.00 97.56 316 GLN A N 1
ATOM 2458 C CA . GLN A 1 316 ? 27.188 13.507 -40.220 1.00 97.56 316 GLN A CA 1
ATOM 2459 C C . GLN A 1 316 ? 28.399 12.888 -40.924 1.00 97.56 316 GLN A C 1
ATOM 2461 O O . GLN A 1 316 ? 28.677 13.224 -42.075 1.00 97.56 316 GLN A O 1
ATOM 2466 N N . GLU A 1 317 ? 29.108 11.959 -40.276 1.00 97.25 317 GLU A N 1
ATOM 2467 C CA . GLU A 1 317 ? 30.204 11.223 -40.916 1.00 97.25 317 GLU A CA 1
ATOM 2468 C C . GLU A 1 317 ? 29.703 10.393 -42.097 1.00 97.25 317 GLU A C 1
ATOM 2470 O O . GLU A 1 317 ? 30.281 10.458 -43.183 1.00 97.25 317 GLU A O 1
ATOM 2475 N N . VAL A 1 318 ? 28.598 9.664 -41.919 1.00 98.50 318 VAL A N 1
ATOM 2476 C CA . VAL A 1 318 ? 27.981 8.868 -42.988 1.00 98.50 318 VAL A CA 1
ATOM 2477 C C . VAL A 1 318 ? 27.552 9.756 -44.164 1.00 98.50 318 VAL A C 1
ATOM 2479 O O . VAL A 1 318 ? 27.818 9.424 -45.322 1.00 98.50 318 VAL A O 1
ATOM 2482 N N . GLU A 1 319 ? 26.932 10.908 -43.893 1.00 97.81 319 GLU A N 1
ATOM 2483 C CA . GLU A 1 319 ? 26.583 11.895 -44.924 1.00 97.81 319 GLU A CA 1
ATOM 2484 C C . GLU A 1 319 ? 27.809 12.415 -45.660 1.00 97.81 319 GLU A C 1
ATOM 2486 O O . GLU A 1 319 ? 27.799 12.499 -46.888 1.00 97.81 319 GLU A O 1
ATOM 2491 N N . MET A 1 320 ? 28.884 12.711 -44.934 1.00 95.44 320 MET A N 1
ATOM 2492 C CA . MET A 1 320 ? 30.125 13.189 -45.527 1.00 95.44 320 MET A CA 1
ATOM 2493 C C . MET A 1 320 ? 30.713 12.169 -46.510 1.00 95.44 320 MET A C 1
ATOM 2495 O O . MET A 1 320 ? 31.160 12.562 -47.590 1.00 95.44 320 MET A O 1
ATOM 2499 N N . GLN A 1 321 ? 30.698 10.871 -46.183 1.00 96.56 321 GLN A N 1
ATOM 2500 C CA . GLN A 1 321 ? 31.186 9.838 -47.108 1.00 96.56 321 GLN A CA 1
ATOM 2501 C C . GLN A 1 321 ? 30.296 9.708 -48.347 1.00 96.56 321 GLN A C 1
ATOM 2503 O O . GLN A 1 321 ? 30.802 9.618 -49.467 1.00 96.56 321 GLN A O 1
ATOM 2508 N N . LEU A 1 322 ? 28.974 9.769 -48.174 1.00 97.31 322 LEU A N 1
ATOM 2509 C CA . LEU A 1 322 ? 28.037 9.765 -49.296 1.00 97.31 322 LEU A CA 1
ATOM 2510 C C . LEU A 1 322 ? 28.240 10.980 -50.221 1.00 97.31 322 LEU A C 1
ATOM 2512 O O . LEU A 1 322 ? 28.217 10.836 -51.443 1.00 97.31 322 LEU A O 1
ATOM 2516 N N . GLU A 1 323 ? 28.452 12.175 -49.671 1.00 94.38 323 GLU A N 1
ATOM 2517 C CA . GLU A 1 323 ? 28.697 13.377 -50.477 1.00 94.38 323 GLU A CA 1
ATOM 2518 C C . GLU A 1 323 ? 30.027 13.308 -51.236 1.00 94.38 323 GLU A C 1
ATOM 2520 O O . GLU A 1 323 ? 30.086 13.692 -52.408 1.00 94.38 323 GLU A O 1
ATOM 2525 N N . LYS A 1 324 ? 31.082 12.745 -50.633 1.00 90.75 324 LYS A N 1
ATOM 2526 C CA . LYS A 1 324 ? 32.332 12.451 -51.355 1.00 90.75 324 LYS A CA 1
ATOM 2527 C C . LYS A 1 324 ? 32.085 11.516 -52.539 1.00 90.75 324 LYS A C 1
ATOM 2529 O O . LYS A 1 324 ? 32.572 11.790 -53.634 1.00 90.75 324 LYS A O 1
ATOM 2534 N N . ALA A 1 325 ? 31.282 10.468 -52.351 1.00 94.06 325 ALA A N 1
ATOM 2535 C CA . ALA A 1 325 ? 30.924 9.527 -53.411 1.00 94.06 325 ALA A CA 1
ATOM 2536 C C . ALA A 1 325 ? 30.211 10.211 -54.584 1.00 94.06 325 ALA A C 1
ATOM 2538 O O . ALA A 1 325 ? 30.577 10.010 -55.742 1.00 94.06 325 ALA A O 1
ATOM 2539 N N . LYS A 1 326 ? 29.221 11.064 -54.291 1.00 94.12 326 LYS A N 1
ATOM 2540 C CA . LYS A 1 326 ? 28.488 11.834 -55.309 1.00 94.12 326 LYS A CA 1
ATOM 2541 C C . LYS A 1 326 ? 29.407 12.774 -56.082 1.00 94.12 326 LYS A C 1
ATOM 2543 O O . LYS A 1 326 ? 29.332 12.827 -57.308 1.00 94.12 326 LYS A O 1
ATOM 2548 N N . LYS A 1 327 ? 30.285 13.499 -55.381 1.00 88.19 327 LYS A N 1
ATOM 2549 C CA . LYS A 1 327 ? 31.264 14.401 -56.005 1.00 88.19 327 LYS A CA 1
ATOM 2550 C C . LYS A 1 327 ? 32.207 13.641 -56.932 1.00 88.19 327 LYS A C 1
ATOM 2552 O O . LYS A 1 327 ? 32.399 14.063 -58.070 1.00 88.19 327 LYS A O 1
ATOM 2557 N N . LEU A 1 328 ? 32.722 12.499 -56.479 1.00 89.06 328 LEU A N 1
ATOM 2558 C CA . LEU A 1 328 ? 33.591 11.645 -57.281 1.00 89.06 328 LEU A CA 1
ATOM 2559 C C . LEU A 1 328 ? 32.869 11.101 -58.523 1.00 89.06 328 LEU A C 1
ATOM 2561 O O . LEU A 1 328 ? 33.372 11.250 -59.634 1.00 89.06 328 LEU A O 1
ATOM 2565 N N . ASN A 1 329 ? 31.657 10.557 -58.360 1.00 92.56 329 ASN A N 1
ATOM 2566 C CA . ASN A 1 329 ? 30.820 10.101 -59.474 1.00 92.56 329 ASN A CA 1
ATOM 2567 C C . ASN A 1 329 ? 30.612 11.204 -60.523 1.00 92.56 329 ASN A C 1
ATOM 2569 O O . ASN A 1 329 ? 30.779 10.962 -61.716 1.00 92.56 329 ASN A O 1
ATOM 2573 N N . ASN A 1 330 ? 30.269 12.418 -60.084 1.00 89.38 330 ASN A N 1
ATOM 2574 C CA . ASN A 1 330 ? 30.018 13.543 -60.983 1.00 89.38 330 ASN A CA 1
ATOM 2575 C C . ASN A 1 330 ? 31.294 14.012 -61.695 1.00 89.38 330 ASN A C 1
ATOM 2577 O O . ASN A 1 330 ? 31.244 14.321 -62.883 1.00 89.38 330 ASN A O 1
ATOM 2581 N N . GLY A 1 331 ? 32.436 14.030 -61.000 1.00 86.56 331 GLY A N 1
ATOM 2582 C CA . GLY A 1 331 ? 33.728 14.349 -61.606 1.00 86.56 331 GLY A CA 1
ATOM 2583 C C . GLY A 1 331 ? 34.128 13.341 -62.686 1.00 86.56 331 GLY A C 1
ATOM 2584 O O . GLY A 1 331 ? 34.559 13.743 -63.765 1.00 86.56 331 GLY A O 1
ATOM 2585 N N . ILE A 1 332 ? 33.920 12.043 -62.434 1.00 87.69 332 ILE A N 1
ATOM 2586 C CA . ILE A 1 332 ? 34.179 10.986 -63.423 1.00 87.69 332 ILE A CA 1
ATOM 2587 C C . ILE A 1 332 ? 33.236 11.123 -64.623 1.00 87.69 332 ILE A C 1
ATOM 2589 O O . ILE A 1 332 ? 33.704 11.085 -65.758 1.00 87.69 332 ILE A O 1
ATOM 2593 N N . LEU A 1 333 ? 31.937 11.345 -64.395 1.00 88.56 333 LEU A N 1
ATOM 2594 C CA . LEU A 1 333 ? 30.958 11.554 -65.468 1.00 88.56 333 LEU A CA 1
ATOM 2595 C C . LEU A 1 333 ? 31.319 12.763 -66.350 1.00 88.56 333 LEU A C 1
ATOM 2597 O O . LEU A 1 333 ? 31.228 12.692 -67.575 1.00 88.56 333 LEU A O 1
ATOM 2601 N N . LEU A 1 334 ? 31.761 13.869 -65.743 1.00 84.75 334 LEU A N 1
ATOM 2602 C CA . LEU A 1 334 ? 32.195 15.048 -66.491 1.00 84.75 334 LEU A CA 1
ATOM 2603 C C . LEU A 1 334 ? 33.460 14.752 -67.309 1.00 84.75 334 LEU A C 1
ATOM 2605 O O . LEU A 1 334 ? 33.489 15.052 -68.501 1.00 84.75 334 LEU A O 1
ATOM 2609 N N . ALA A 1 335 ? 34.460 14.097 -66.711 1.00 83.25 335 ALA A N 1
ATOM 2610 C CA . ALA A 1 335 ? 35.650 13.638 -67.427 1.00 83.25 335 ALA A CA 1
ATOM 2611 C C . ALA A 1 335 ? 35.290 12.710 -68.603 1.00 83.25 335 ALA A C 1
ATOM 2613 O O . ALA A 1 335 ? 35.903 12.781 -69.666 1.00 83.25 335 ALA A O 1
ATOM 2614 N N . GLU A 1 336 ? 34.261 11.868 -68.450 1.00 83.38 336 GLU A N 1
ATOM 2615 C CA . GLU A 1 336 ? 33.747 11.000 -69.513 1.00 83.38 336 GLU A CA 1
ATOM 2616 C C . GLU A 1 336 ? 33.131 11.760 -70.689 1.00 83.38 336 GLU A C 1
ATOM 2618 O O . GLU A 1 336 ? 33.254 11.307 -71.831 1.00 83.38 336 GLU A O 1
ATOM 2623 N N . SER A 1 337 ? 32.532 12.922 -70.425 1.00 83.50 337 SER A N 1
ATOM 2624 C CA . SER A 1 337 ? 31.894 13.772 -71.434 1.00 83.50 337 SER A CA 1
ATOM 2625 C C . SER A 1 337 ? 32.873 14.563 -72.315 1.00 83.50 337 SER A C 1
ATOM 2627 O O . SER A 1 337 ? 32.477 15.086 -73.358 1.00 83.50 337 SER A O 1
ATOM 2629 N N . PHE A 1 338 ? 34.156 14.648 -71.945 1.00 83.50 338 PHE A N 1
ATOM 2630 C CA . PHE A 1 338 ? 35.176 15.317 -72.755 1.00 83.50 338 PHE A CA 1
ATOM 2631 C C . PHE A 1 338 ? 35.568 14.437 -73.953 1.00 83.50 338 PHE A C 1
ATOM 2633 O O . PHE A 1 338 ? 36.387 13.528 -73.844 1.00 83.50 338 PHE A O 1
ATOM 2640 N N . LEU A 1 339 ? 34.923 14.688 -75.098 1.00 73.81 339 LEU A N 1
ATOM 2641 C CA . LEU A 1 339 ? 35.032 13.874 -76.317 1.00 73.81 339 LEU A CA 1
ATOM 2642 C C . LEU A 1 339 ? 36.280 14.149 -77.173 1.00 73.81 339 LEU A C 1
ATOM 2644 O O . LEU A 1 339 ? 36.599 13.322 -78.019 1.00 73.81 339 LEU A O 1
ATOM 2648 N N . ASN A 1 340 ? 36.965 15.286 -76.993 1.00 78.19 340 ASN A N 1
ATOM 2649 C CA . ASN A 1 340 ? 38.051 15.726 -77.886 1.00 78.19 340 ASN A CA 1
ATOM 2650 C C . ASN A 1 340 ? 39.431 15.714 -77.208 1.00 78.19 340 ASN A C 1
ATOM 2652 O O . ASN A 1 340 ? 40.369 16.333 -77.708 1.00 78.19 340 ASN A O 1
ATOM 2656 N N . ILE A 1 341 ? 39.559 15.030 -76.069 1.00 78.00 341 ILE A N 1
ATOM 2657 C CA . ILE A 1 341 ? 40.853 14.725 -75.447 1.00 78.00 341 ILE A CA 1
ATOM 2658 C C . ILE A 1 341 ? 41.216 13.252 -75.698 1.00 78.00 341 ILE A C 1
ATOM 2660 O O . ILE A 1 341 ? 40.320 12.405 -75.702 1.00 78.00 341 ILE A O 1
ATOM 2664 N N . PRO A 1 342 ? 42.504 12.922 -75.899 1.00 82.62 342 PRO A N 1
ATOM 2665 C CA . PRO A 1 342 ? 42.978 11.541 -75.988 1.00 82.62 342 PRO A CA 1
ATOM 2666 C C . PRO A 1 342 ? 42.561 10.664 -74.791 1.00 82.62 342 PRO A C 1
ATOM 2668 O O . PRO A 1 342 ? 42.509 11.128 -73.650 1.00 82.62 342 PRO A O 1
ATOM 2671 N N . GLU A 1 343 ? 42.290 9.378 -75.034 1.00 82.06 343 GLU A N 1
ATOM 2672 C CA . GLU A 1 343 ? 41.821 8.432 -74.001 1.00 82.06 343 GLU A CA 1
ATOM 2673 C C . GLU A 1 343 ? 42.836 8.206 -72.863 1.00 82.06 343 GLU A C 1
ATOM 2675 O O . GLU A 1 343 ? 42.448 7.957 -71.719 1.00 82.06 343 GLU A O 1
ATOM 2680 N N . ASP A 1 344 ? 44.136 8.342 -73.130 1.00 83.31 344 ASP A N 1
ATOM 2681 C CA . ASP A 1 344 ? 45.186 8.309 -72.107 1.00 83.31 344 ASP A CA 1
ATOM 2682 C C . ASP A 1 344 ? 45.107 9.528 -71.176 1.00 83.31 344 ASP A C 1
ATOM 2684 O O . ASP A 1 344 ? 45.174 9.371 -69.956 1.00 83.31 344 ASP A O 1
ATOM 2688 N N . GLN A 1 345 ? 44.864 10.725 -71.719 1.00 83.69 345 GLN A N 1
ATOM 2689 C CA . GLN A 1 345 ? 44.648 11.942 -70.924 1.00 83.69 345 GLN A CA 1
ATOM 2690 C C . GLN A 1 345 ? 43.337 11.884 -70.137 1.00 83.69 345 GLN A C 1
ATOM 2692 O O . GLN A 1 345 ? 43.280 12.286 -68.976 1.00 83.69 345 GLN A O 1
ATOM 2697 N N . LYS A 1 346 ? 42.285 11.322 -70.735 1.00 83.00 346 LYS A N 1
ATOM 2698 C CA . LYS A 1 346 ? 41.003 11.084 -70.066 1.00 83.00 346 LYS A CA 1
ATOM 2699 C C . LYS A 1 346 ? 41.146 10.108 -68.899 1.00 83.00 346 LYS A C 1
ATOM 2701 O O . LYS A 1 346 ? 40.597 10.342 -67.824 1.00 83.00 346 LYS A O 1
ATOM 2706 N N . SER A 1 347 ? 41.923 9.042 -69.085 1.00 85.19 347 SER A N 1
ATOM 2707 C CA . SER A 1 347 ? 42.245 8.077 -68.029 1.00 85.19 347 SER A CA 1
ATOM 2708 C C . SER A 1 347 ? 43.060 8.719 -66.903 1.00 85.19 347 SER A C 1
ATOM 2710 O O . SER A 1 347 ? 42.746 8.512 -65.731 1.00 85.19 347 SER A O 1
ATOM 2712 N N . GLN A 1 348 ? 44.049 9.556 -67.238 1.00 86.31 348 GLN A N 1
ATOM 2713 C CA . GLN A 1 348 ? 44.811 10.337 -66.255 1.00 86.31 348 GLN A CA 1
ATOM 2714 C C . GLN A 1 348 ? 43.907 11.286 -65.461 1.00 86.31 348 GLN A C 1
ATOM 2716 O O . GLN A 1 348 ? 43.979 11.301 -64.235 1.00 86.31 348 GLN A O 1
ATOM 2721 N N . LEU A 1 349 ? 42.997 12.003 -66.125 1.00 86.94 349 LEU A N 1
ATOM 2722 C CA . LEU A 1 349 ? 42.046 12.897 -65.467 1.00 86.94 349 LEU A CA 1
ATOM 2723 C C . LEU A 1 349 ? 41.129 12.152 -64.490 1.00 86.94 349 LEU A C 1
ATOM 2725 O O . LEU A 1 349 ? 40.904 12.636 -63.383 1.00 86.94 349 LEU A O 1
ATOM 2729 N N . LYS A 1 350 ? 40.624 10.965 -64.855 1.00 86.50 350 LYS A N 1
ATOM 2730 C CA . LYS A 1 350 ? 39.821 10.137 -63.936 1.00 86.50 350 LYS A CA 1
ATOM 2731 C C . LYS A 1 350 ? 40.610 9.778 -62.673 1.00 86.50 350 LYS A C 1
ATOM 2733 O O . LYS A 1 350 ? 40.066 9.852 -61.574 1.00 86.50 350 LYS A O 1
ATOM 2738 N N . GLU A 1 351 ? 41.889 9.438 -62.807 1.00 86.50 351 GLU A N 1
ATOM 2739 C CA . GLU A 1 351 ? 42.767 9.170 -61.662 1.00 86.50 351 GLU A CA 1
ATOM 2740 C C . GLU A 1 351 ? 43.088 10.432 -60.844 1.00 86.50 351 GLU A C 1
ATOM 2742 O O . GLU A 1 351 ? 43.145 10.378 -59.615 1.00 86.50 351 GLU A O 1
ATOM 2747 N N . GLU A 1 352 ? 43.255 11.588 -61.486 1.00 87.25 352 GLU A N 1
ATOM 2748 C CA . GLU A 1 352 ? 43.453 12.870 -60.799 1.00 87.25 352 GLU A CA 1
ATOM 2749 C C . GLU A 1 352 ? 42.212 13.311 -60.012 1.00 87.25 352 GLU A C 1
ATOM 2751 O O . GLU A 1 352 ? 42.356 13.804 -58.889 1.00 87.25 352 GLU A O 1
ATOM 2756 N N . VAL A 1 353 ? 41.018 13.084 -60.572 1.00 88.69 353 VAL A N 1
ATOM 2757 C CA . VAL A 1 353 ? 39.707 13.309 -59.943 1.00 88.69 353 VAL A CA 1
ATOM 2758 C C . VAL A 1 353 ? 39.531 12.414 -58.715 1.00 88.69 353 VAL A C 1
ATOM 2760 O O . VAL A 1 353 ? 39.096 12.889 -57.667 1.00 88.69 353 VAL A O 1
ATOM 2763 N N . LYS A 1 354 ? 39.929 11.136 -58.794 1.00 83.94 354 LYS A N 1
ATOM 2764 C CA . LYS A 1 354 ? 39.934 10.223 -57.633 1.00 83.94 354 LYS A CA 1
ATOM 2765 C C . LYS A 1 354 ? 40.864 10.691 -56.519 1.00 83.94 354 LYS A C 1
ATOM 2767 O O . LYS A 1 354 ? 40.545 10.540 -55.344 1.00 83.94 354 LYS A O 1
ATOM 2772 N N . LYS A 1 355 ? 42.019 11.251 -56.882 1.00 84.75 355 LYS A N 1
ATOM 2773 C CA . LYS A 1 355 ? 43.022 11.762 -55.937 1.00 84.75 355 LYS A CA 1
ATOM 2774 C C . LYS A 1 355 ? 42.696 13.159 -55.415 1.00 84.75 355 LYS A C 1
ATOM 2776 O O . LYS A 1 355 ? 43.505 13.716 -54.673 1.00 84.75 355 LYS A O 1
ATOM 2781 N N . SER A 1 356 ? 41.571 13.751 -55.818 1.00 83.25 356 SER A N 1
ATOM 2782 C CA . SER A 1 356 ? 41.239 15.101 -55.390 1.00 83.25 356 SER A CA 1
ATOM 2783 C C . SER A 1 356 ? 41.016 15.179 -53.886 1.00 83.25 356 SER A C 1
ATOM 2785 O O . SER A 1 356 ? 40.233 14.424 -53.314 1.00 83.25 356 SER A O 1
ATOM 2787 N N . THR A 1 357 ? 41.717 16.107 -53.239 1.00 77.81 357 THR A N 1
ATOM 2788 C CA . THR A 1 357 ? 41.720 16.228 -51.769 1.00 77.81 357 THR A CA 1
ATOM 2789 C C . THR A 1 357 ? 40.673 17.210 -51.250 1.00 77.81 357 THR A C 1
ATOM 2791 O O . THR A 1 357 ? 40.345 17.208 -50.065 1.00 77.81 357 THR A O 1
ATOM 2794 N N . SER A 1 358 ? 40.118 18.036 -52.136 1.00 82.00 358 SER A N 1
ATOM 2795 C CA . SER A 1 358 ? 39.087 19.017 -51.819 1.00 82.00 358 SER A CA 1
ATOM 2796 C C . SER A 1 358 ? 38.169 19.258 -53.015 1.00 82.00 358 SER A C 1
ATOM 2798 O O . SER A 1 358 ? 38.456 18.853 -54.143 1.00 82.00 358 SER A O 1
ATOM 2800 N N . GLU A 1 359 ? 37.048 19.931 -52.762 1.00 79.88 359 GLU A N 1
ATOM 2801 C CA . GLU A 1 359 ? 36.158 20.382 -53.832 1.00 79.88 359 GLU A CA 1
ATOM 2802 C C . GLU A 1 359 ? 36.848 21.379 -54.768 1.00 79.88 359 GLU A C 1
ATOM 2804 O O . GLU A 1 359 ? 36.608 21.337 -55.970 1.00 79.88 359 GLU A O 1
ATOM 2809 N N . GLU A 1 360 ? 37.719 22.232 -54.231 1.00 85.69 360 GLU A N 1
ATOM 2810 C CA . GLU A 1 360 ? 38.440 23.220 -55.030 1.00 85.69 360 GLU A CA 1
ATOM 2811 C C . GLU A 1 360 ? 39.466 22.550 -55.945 1.00 85.69 360 GLU A C 1
ATOM 2813 O O . GLU A 1 360 ? 39.454 22.778 -57.147 1.00 85.69 360 GLU A O 1
ATOM 2818 N N . ASP A 1 361 ? 40.253 21.614 -55.412 1.00 85.81 361 ASP A N 1
ATOM 2819 C CA . ASP A 1 361 ? 41.202 20.817 -56.200 1.00 85.81 361 ASP A CA 1
ATOM 2820 C C . ASP A 1 361 ? 40.487 20.019 -57.309 1.00 85.81 361 ASP A C 1
ATOM 2822 O O . ASP A 1 361 ? 40.942 19.951 -58.450 1.00 85.81 361 ASP A O 1
ATOM 2826 N N . LEU A 1 362 ? 39.312 19.449 -57.010 1.00 85.88 362 LEU A N 1
ATOM 2827 C CA . LEU A 1 362 ? 38.476 18.804 -58.025 1.00 85.88 362 LEU A CA 1
ATOM 2828 C C . LEU A 1 362 ? 38.026 19.793 -59.114 1.00 85.88 362 LEU A C 1
ATOM 2830 O O . LEU A 1 362 ? 38.122 19.475 -60.300 1.00 85.88 362 LEU A O 1
ATOM 2834 N N . LYS A 1 363 ? 37.549 20.984 -58.731 1.00 85.88 363 LYS A N 1
ATOM 2835 C CA . LYS A 1 363 ? 37.125 22.028 -59.676 1.00 85.88 363 LYS A CA 1
ATOM 2836 C C . LYS A 1 363 ? 38.281 22.511 -60.543 1.00 85.88 363 LYS A C 1
ATOM 2838 O O . LYS A 1 363 ? 38.098 22.627 -61.750 1.00 85.88 363 LYS A O 1
ATOM 2843 N N . GLU A 1 364 ? 39.457 22.745 -59.973 1.00 87.75 364 GLU A N 1
ATOM 2844 C CA . GLU A 1 364 ? 40.642 23.185 -60.713 1.00 87.75 364 GLU A CA 1
ATOM 2845 C C . GLU A 1 364 ? 41.070 22.155 -61.764 1.00 87.75 364 GLU A C 1
ATOM 2847 O O . GLU A 1 364 ? 41.278 22.506 -62.930 1.00 87.75 364 GLU A O 1
ATOM 2852 N N . LYS A 1 365 ? 41.132 20.872 -61.387 1.00 87.44 365 LYS A N 1
ATOM 2853 C CA . LYS A 1 365 ? 41.463 19.773 -62.310 1.00 87.44 365 LYS A CA 1
ATOM 2854 C C . LYS A 1 365 ? 40.451 19.655 -63.447 1.00 87.44 365 LYS A C 1
ATOM 2856 O O . LYS A 1 365 ? 40.836 19.588 -64.615 1.00 87.44 365 LYS A O 1
ATOM 2861 N N . LEU A 1 366 ? 39.157 19.682 -63.123 1.00 87.31 366 LEU A N 1
ATOM 2862 C CA . LEU A 1 366 ? 38.090 19.614 -64.123 1.00 87.31 366 LEU A CA 1
ATOM 2863 C C . LEU A 1 366 ? 38.065 20.860 -65.023 1.00 87.31 366 LEU A C 1
ATOM 2865 O O . LEU A 1 366 ? 37.820 20.736 -66.222 1.00 87.31 366 LEU A O 1
ATOM 2869 N N . LEU A 1 367 ? 38.371 22.046 -64.487 1.00 87.88 367 LEU A N 1
ATOM 2870 C CA . LEU A 1 367 ? 38.469 23.289 -65.253 1.00 87.88 367 LEU A CA 1
ATOM 2871 C C . LEU A 1 367 ? 39.618 23.239 -66.244 1.00 87.88 367 LEU A C 1
ATOM 2873 O O . LEU A 1 367 ? 39.427 23.554 -67.418 1.00 87.88 367 LEU A O 1
ATOM 2877 N N . LYS A 1 368 ? 40.797 22.812 -65.790 1.00 87.12 368 LYS A N 1
ATOM 2878 C CA . LYS A 1 368 ? 41.956 22.627 -66.659 1.00 87.12 368 LYS A CA 1
ATOM 2879 C C . LYS A 1 368 ? 41.624 21.669 -67.806 1.00 87.12 368 LYS A C 1
ATOM 2881 O O . LYS A 1 368 ? 41.782 22.037 -68.966 1.00 87.12 368 LYS A O 1
ATOM 2886 N N . ALA A 1 369 ? 41.064 20.503 -67.493 1.00 85.81 369 ALA A N 1
ATOM 2887 C CA . ALA A 1 369 ? 40.669 19.528 -68.503 1.00 85.81 369 ALA A CA 1
ATOM 2888 C C . ALA A 1 369 ? 39.594 20.049 -69.470 1.00 85.81 369 ALA A C 1
ATOM 2890 O O . ALA A 1 369 ? 39.671 19.800 -70.672 1.00 85.81 369 ALA A O 1
ATOM 2891 N N . SER A 1 370 ? 38.617 20.811 -68.974 1.00 87.31 370 SER A N 1
ATOM 2892 C CA . SER A 1 370 ? 37.594 21.442 -69.812 1.00 87.31 370 SER A CA 1
ATOM 2893 C C . SER A 1 370 ? 38.208 22.447 -70.791 1.00 87.31 370 SER A C 1
ATOM 2895 O O . SER A 1 370 ? 37.848 22.458 -71.970 1.00 87.31 370 SER A O 1
ATOM 2897 N N . LYS A 1 371 ? 39.164 23.269 -70.331 1.00 87.56 371 LYS A N 1
ATOM 2898 C CA . LYS A 1 371 ? 39.918 24.185 -71.201 1.00 87.56 371 LYS A CA 1
ATOM 2899 C C . LYS A 1 371 ? 40.688 23.414 -72.265 1.00 87.56 371 LYS A C 1
ATOM 2901 O O . LYS A 1 371 ? 40.600 23.766 -73.438 1.00 87.56 371 LYS A O 1
ATOM 2906 N N . ASP A 1 372 ? 41.398 22.359 -71.879 1.00 85.38 372 ASP A N 1
ATOM 2907 C CA . ASP A 1 372 ? 42.192 21.545 -72.803 1.00 85.38 372 ASP A CA 1
ATOM 2908 C C . ASP A 1 372 ? 41.302 20.857 -73.855 1.00 85.38 372 ASP A C 1
ATOM 2910 O O . ASP A 1 372 ? 41.598 20.925 -75.049 1.00 85.38 372 ASP A O 1
ATOM 2914 N N . ASN A 1 373 ? 40.147 20.317 -73.453 1.00 86.06 373 ASN A N 1
ATOM 2915 C CA . ASN A 1 373 ? 39.140 19.758 -74.360 1.00 86.06 373 ASN A CA 1
ATOM 2916 C C . ASN A 1 373 ? 38.578 20.808 -75.337 1.00 86.06 373 ASN A C 1
ATOM 2918 O O . ASN A 1 373 ? 38.437 20.539 -76.533 1.00 86.06 373 ASN A O 1
ATOM 2922 N N . ALA A 1 374 ? 38.277 22.019 -74.857 1.00 86.00 374 ALA A N 1
ATOM 2923 C CA . ALA A 1 374 ? 37.788 23.109 -75.700 1.00 86.00 374 ALA A CA 1
ATOM 2924 C C . ALA A 1 374 ? 38.849 23.569 -76.715 1.00 86.00 374 ALA A C 1
ATOM 2926 O O . ALA A 1 374 ? 38.542 23.753 -77.896 1.00 86.00 374 ALA A O 1
ATOM 2927 N N . LYS A 1 375 ? 40.110 23.698 -76.284 1.00 87.06 375 LYS A N 1
ATOM 2928 C CA . LYS A 1 375 ? 41.243 24.024 -77.163 1.00 87.06 375 LYS A CA 1
ATOM 2929 C C . LYS A 1 375 ? 41.452 22.949 -78.227 1.00 87.06 375 LYS A C 1
ATOM 2931 O O . LYS A 1 375 ? 41.552 23.284 -79.406 1.00 87.06 375 LYS A O 1
ATOM 2936 N N . ALA A 1 376 ? 41.458 21.675 -77.831 1.00 84.56 376 ALA A N 1
ATOM 2937 C CA . ALA A 1 376 ? 41.600 20.551 -78.752 1.00 84.56 376 ALA A CA 1
ATOM 2938 C C . ALA A 1 376 ? 40.491 20.552 -79.815 1.00 84.56 376 ALA A C 1
ATOM 2940 O O . ALA A 1 376 ? 40.773 20.420 -81.007 1.00 84.56 376 ALA A O 1
ATOM 2941 N N . ARG A 1 377 ? 39.244 20.829 -79.413 1.00 85.12 377 ARG A N 1
ATOM 2942 C CA . ARG A 1 377 ? 38.117 20.961 -80.343 1.00 85.12 377 ARG A CA 1
ATOM 2943 C C . ARG A 1 377 ? 38.289 22.112 -81.334 1.00 85.12 377 ARG A C 1
ATOM 2945 O O . ARG A 1 377 ? 37.992 21.948 -82.515 1.00 85.12 377 ARG A O 1
ATOM 2952 N N . ILE A 1 378 ? 38.758 23.274 -80.882 1.00 85.25 378 ILE A N 1
ATOM 2953 C CA . ILE A 1 378 ? 39.030 24.415 -81.772 1.00 85.25 378 ILE A CA 1
ATOM 2954 C C . ILE A 1 378 ? 40.124 24.055 -82.784 1.00 85.25 378 ILE A C 1
ATOM 2956 O O . ILE A 1 378 ? 39.980 24.372 -83.965 1.00 85.25 378 ILE A O 1
ATOM 2960 N N . GLU A 1 379 ? 41.179 23.358 -82.360 1.00 83.44 379 GLU A N 1
ATOM 2961 C CA . GLU A 1 379 ? 42.250 22.906 -83.256 1.00 83.44 379 GLU A CA 1
ATOM 2962 C C . GLU A 1 379 ? 41.778 21.858 -84.277 1.00 83.44 379 GLU A C 1
ATOM 2964 O O . GLU A 1 379 ? 42.160 21.922 -85.448 1.00 83.44 379 GLU A O 1
ATOM 2969 N N . GLU A 1 380 ? 40.891 20.935 -83.902 1.00 80.50 380 GLU A N 1
ATOM 2970 C CA . GLU A 1 380 ? 40.230 20.050 -84.870 1.00 80.50 380 GLU A CA 1
ATOM 2971 C C . GLU A 1 380 ? 39.391 20.831 -85.888 1.00 80.50 380 GLU A C 1
ATOM 2973 O O . GLU A 1 380 ? 39.517 20.618 -87.095 1.00 80.50 380 GLU A O 1
ATOM 2978 N N . LEU A 1 381 ? 38.566 21.776 -85.427 1.00 78.69 381 LEU A N 1
ATOM 2979 C CA . LEU A 1 381 ? 37.725 22.598 -86.302 1.00 78.69 381 LEU A CA 1
ATOM 2980 C C . LEU A 1 381 ? 38.562 23.466 -87.258 1.00 78.69 381 LEU A C 1
ATOM 2982 O O . LEU A 1 381 ? 38.175 23.651 -88.415 1.00 78.69 381 LEU A O 1
ATOM 2986 N N . LYS A 1 382 ? 39.737 23.950 -86.820 1.00 78.88 382 LYS A N 1
ATOM 2987 C CA . LYS A 1 382 ? 40.716 24.628 -87.690 1.00 78.88 382 LYS A CA 1
ATOM 2988 C C . LYS A 1 382 ? 41.192 23.719 -88.831 1.00 78.88 382 LYS A C 1
ATOM 2990 O O . LYS A 1 382 ? 41.354 24.212 -89.947 1.00 78.88 382 LYS A O 1
ATOM 2995 N N . LYS A 1 383 ? 41.396 22.418 -88.579 1.00 74.44 383 LYS A N 1
ATOM 2996 C CA . LYS A 1 383 ? 41.809 21.433 -89.599 1.00 74.44 383 LYS A CA 1
ATOM 2997 C C . LYS A 1 383 ? 40.677 21.103 -90.573 1.00 74.44 383 LYS A C 1
ATOM 2999 O O . LYS A 1 383 ? 40.893 21.182 -91.774 1.00 74.44 383 LYS A O 1
ATOM 3004 N N . VAL A 1 384 ? 39.461 20.844 -90.082 1.00 68.75 384 VAL A N 1
ATOM 3005 C CA . VAL A 1 384 ? 38.289 20.519 -90.929 1.00 68.75 384 VAL A CA 1
ATOM 3006 C C . VAL A 1 384 ? 37.968 21.640 -91.926 1.00 68.75 384 VAL A C 1
ATOM 3008 O O . VAL A 1 384 ? 37.639 21.374 -93.080 1.00 68.75 384 VAL A O 1
ATOM 3011 N N . LYS A 1 385 ? 38.141 22.904 -91.519 1.00 60.72 385 LYS A N 1
ATOM 3012 C CA . LYS A 1 385 ? 38.010 24.083 -92.392 1.00 60.72 385 LYS A CA 1
ATOM 3013 C C . LYS A 1 385 ? 38.967 24.067 -93.598 1.00 60.72 385 LYS A C 1
ATOM 3015 O O . LYS A 1 385 ? 38.692 24.721 -94.599 1.00 60.72 385 LYS A O 1
ATOM 3020 N N . LYS A 1 386 ? 40.099 23.363 -93.509 1.00 58.81 386 LYS A N 1
ATOM 3021 C CA . LYS A 1 386 ? 41.067 23.234 -94.607 1.00 58.81 386 LYS A CA 1
ATOM 3022 C C . LYS A 1 386 ? 40.626 22.203 -95.655 1.00 58.81 386 LYS A C 1
ATOM 3024 O O . LYS A 1 386 ? 40.986 22.355 -96.818 1.00 58.81 386 LYS A O 1
ATOM 3029 N N . ASP A 1 387 ? 39.827 21.215 -95.250 1.00 57.31 387 ASP A N 1
ATOM 3030 C CA . ASP A 1 387 ? 39.498 20.035 -96.061 1.00 57.31 387 ASP A CA 1
ATOM 3031 C C . ASP A 1 387 ? 38.085 20.086 -96.679 1.00 57.31 387 ASP A C 1
ATOM 3033 O O . ASP A 1 387 ? 37.814 19.409 -97.670 1.00 57.31 387 ASP A O 1
ATOM 3037 N N . VAL A 1 388 ? 37.181 20.916 -96.144 1.00 53.53 388 VAL A N 1
ATOM 3038 C CA . VAL A 1 388 ? 35.818 21.121 -96.662 1.00 53.53 388 VAL A CA 1
ATOM 3039 C C . VAL A 1 388 ? 35.551 22.625 -96.715 1.00 53.53 388 VAL A C 1
ATOM 3041 O O . VAL A 1 388 ? 35.775 23.315 -95.725 1.00 53.53 388 VAL A O 1
ATOM 3044 N N . ASN A 1 389 ? 35.090 23.142 -97.859 1.00 60.81 389 ASN A N 1
ATOM 3045 C CA . ASN A 1 389 ? 34.894 24.573 -98.153 1.00 60.81 389 ASN A CA 1
ATOM 3046 C C . ASN A 1 389 ? 33.721 25.196 -97.347 1.00 60.81 389 ASN A C 1
ATOM 3048 O O . ASN A 1 389 ? 32.727 25.651 -97.908 1.00 60.81 389 ASN A O 1
ATOM 3052 N N . LEU A 1 390 ? 33.805 25.134 -96.017 1.00 57.34 390 LEU A N 1
ATOM 3053 C CA . LEU A 1 390 ? 32.842 25.635 -95.038 1.00 57.34 390 LEU A CA 1
ATOM 3054 C C . LEU A 1 390 ? 33.198 27.065 -94.613 1.00 57.34 390 LEU A C 1
ATOM 3056 O O . LEU A 1 390 ? 34.358 27.482 -94.668 1.00 57.34 390 LEU A O 1
ATOM 3060 N N . THR A 1 391 ? 32.206 27.819 -94.133 1.00 60.88 391 THR A N 1
ATOM 3061 C CA . THR A 1 391 ? 32.428 29.157 -93.573 1.00 60.88 391 THR A CA 1
ATOM 3062 C C . THR A 1 391 ? 33.424 29.107 -92.401 1.00 60.88 391 THR A C 1
ATOM 3064 O O . THR A 1 391 ? 33.236 28.313 -91.477 1.00 60.88 391 THR A O 1
ATOM 3067 N N . PRO A 1 392 ? 34.476 29.948 -92.412 1.00 60.03 392 PRO A N 1
ATOM 3068 C CA . PRO A 1 392 ? 35.432 30.098 -91.324 1.00 60.03 392 PRO A CA 1
ATOM 3069 C C . PRO A 1 392 ? 34.838 30.200 -89.918 1.00 60.03 392 PRO A C 1
ATOM 3071 O O . PRO A 1 392 ? 33.949 31.012 -89.693 1.00 60.03 392 PRO A O 1
ATOM 3074 N N . LEU A 1 393 ? 35.443 29.506 -88.944 1.00 64.69 393 LEU A N 1
ATOM 3075 C CA . LEU A 1 393 ? 35.332 29.921 -87.543 1.00 64.69 393 LEU A CA 1
ATOM 3076 C C . LEU A 1 393 ? 35.901 31.347 -87.422 1.00 64.69 393 LEU A C 1
ATOM 3078 O O . LEU A 1 393 ? 37.058 31.577 -87.801 1.00 64.69 393 LEU A O 1
ATOM 3082 N N . GLU A 1 394 ? 35.095 32.300 -86.955 1.00 67.88 394 GLU A N 1
ATOM 3083 C CA . GLU A 1 394 ? 35.520 33.689 -86.767 1.00 67.88 394 GLU A CA 1
ATOM 3084 C C . GLU A 1 394 ? 36.461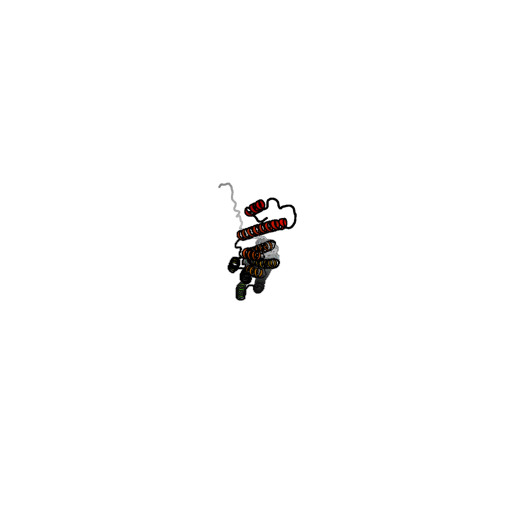 33.798 -85.557 1.00 67.88 394 GLU A C 1
ATOM 3086 O O . GLU A 1 394 ? 36.110 33.420 -84.443 1.00 67.88 394 GLU A O 1
ATOM 3091 N N . LYS A 1 395 ? 37.672 34.323 -85.789 1.00 79.81 395 LYS A N 1
ATOM 3092 C CA . LYS A 1 395 ? 38.681 34.662 -84.764 1.00 79.81 395 LYS A CA 1
ATOM 3093 C C . LYS A 1 395 ? 38.987 33.546 -83.737 1.00 79.81 395 LYS A C 1
ATOM 3095 O O . LYS A 1 395 ? 38.888 33.773 -82.530 1.00 79.81 395 LYS A O 1
ATOM 3100 N N . PRO A 1 396 ? 39.433 32.356 -84.178 1.00 80.62 396 PRO A N 1
ATOM 3101 C CA . PRO A 1 396 ? 39.703 31.229 -83.281 1.00 80.62 396 PRO A CA 1
ATOM 3102 C C . PRO A 1 396 ? 40.714 31.550 -82.167 1.00 80.62 396 PRO A C 1
ATOM 3104 O O . PRO A 1 396 ? 40.565 31.065 -81.050 1.00 80.62 396 PRO A O 1
ATOM 3107 N N . ASP A 1 397 ? 41.712 32.391 -82.435 1.00 83.38 397 ASP A N 1
ATOM 3108 C CA . ASP A 1 397 ? 42.753 32.720 -81.452 1.00 83.38 397 ASP A CA 1
ATOM 3109 C C . ASP A 1 397 ? 42.249 33.684 -80.358 1.00 83.38 397 ASP A C 1
ATOM 3111 O O . ASP A 1 397 ? 42.698 33.624 -79.211 1.00 83.38 397 ASP A O 1
ATOM 3115 N N . GLU A 1 398 ? 41.240 34.511 -80.668 1.00 84.88 398 GLU A N 1
ATOM 3116 C CA . GLU A 1 398 ? 40.531 35.315 -79.661 1.00 84.88 398 GLU A CA 1
ATOM 3117 C C . GLU A 1 398 ? 39.728 34.401 -78.718 1.00 84.88 398 GLU A C 1
ATOM 3119 O O . GLU A 1 398 ? 39.692 34.626 -77.508 1.00 84.88 398 GLU A O 1
ATOM 3124 N N . VAL A 1 399 ? 39.129 33.330 -79.254 1.00 83.31 399 VAL A N 1
ATOM 3125 C CA . VAL A 1 399 ? 38.400 32.327 -78.461 1.00 83.31 399 VAL A CA 1
ATOM 3126 C C . VAL A 1 399 ? 39.352 31.539 -77.556 1.00 83.31 399 VAL A C 1
ATOM 3128 O O . VAL A 1 399 ? 39.056 31.381 -76.374 1.00 83.31 399 VAL A O 1
ATOM 3131 N N . LEU A 1 400 ? 40.516 31.110 -78.059 1.00 85.31 400 LEU A N 1
ATOM 3132 C CA . LEU A 1 400 ? 41.544 30.441 -77.246 1.00 85.31 400 LEU A CA 1
ATOM 3133 C C . LEU A 1 400 ? 42.008 31.322 -76.074 1.00 85.31 400 LEU A C 1
ATOM 3135 O O . LEU A 1 400 ? 42.080 30.848 -74.942 1.00 85.31 400 LEU A O 1
ATOM 3139 N N . THR A 1 401 ? 42.219 32.620 -76.322 1.00 86.06 401 THR A N 1
ATOM 3140 C CA . THR A 1 401 ? 42.595 33.591 -75.278 1.00 86.06 401 THR A CA 1
ATOM 3141 C C . THR A 1 401 ? 41.519 33.703 -74.191 1.00 86.06 401 THR A C 1
ATOM 3143 O O . THR A 1 401 ? 41.828 33.732 -73.000 1.00 86.06 401 THR A O 1
ATOM 3146 N N . LYS A 1 402 ? 40.237 33.721 -74.580 1.00 85.81 402 LYS A N 1
ATOM 3147 C CA . LYS A 1 402 ? 39.115 33.749 -73.627 1.00 85.81 402 LYS A CA 1
ATOM 3148 C C . LYS A 1 402 ? 39.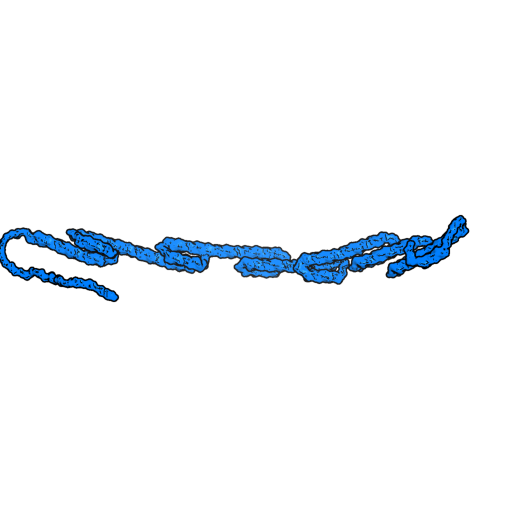005 32.452 -72.819 1.00 85.81 402 LYS A C 1
ATOM 3150 O O . LYS A 1 402 ? 38.691 32.513 -71.634 1.00 85.81 402 LYS A O 1
ATOM 3155 N N . ILE A 1 403 ? 39.307 31.298 -73.421 1.00 87.12 403 ILE A N 1
ATOM 3156 C CA . ILE A 1 403 ? 39.368 30.008 -72.713 1.00 87.12 403 ILE A CA 1
ATOM 3157 C C . ILE A 1 403 ? 40.464 30.031 -71.640 1.00 87.12 403 ILE A C 1
ATOM 3159 O O . ILE A 1 403 ? 40.230 29.580 -70.519 1.00 87.12 403 ILE A O 1
ATOM 3163 N N . ASP A 1 404 ? 41.638 30.593 -71.935 1.00 85.25 404 ASP A N 1
ATOM 3164 C CA . ASP A 1 404 ? 42.720 30.712 -70.948 1.00 85.25 404 ASP A CA 1
ATOM 3165 C C . ASP A 1 404 ? 42.314 31.559 -69.740 1.00 85.25 404 ASP A C 1
ATOM 3167 O O . ASP A 1 404 ? 42.591 31.183 -68.598 1.00 85.25 404 ASP A O 1
ATOM 3171 N N . GLN A 1 405 ? 41.578 32.642 -69.988 1.00 85.69 405 GLN A N 1
ATOM 3172 C CA . GLN A 1 405 ? 41.075 33.561 -68.966 1.00 85.69 405 GLN A CA 1
ATOM 3173 C C . GLN A 1 405 ? 39.869 33.023 -68.180 1.00 85.69 405 GLN A C 1
ATOM 3175 O O . GLN A 1 405 ? 39.517 33.599 -67.152 1.00 85.69 405 GLN A O 1
ATOM 3180 N N . ALA A 1 406 ? 39.231 31.935 -68.625 1.00 84.75 406 ALA A N 1
ATOM 3181 C CA . ALA A 1 406 ? 38.061 31.387 -67.948 1.00 84.75 406 ALA A CA 1
ATOM 3182 C C . ALA A 1 406 ? 38.422 30.879 -66.541 1.00 84.75 406 ALA A C 1
ATOM 3184 O O . ALA A 1 406 ? 39.351 30.094 -66.363 1.00 84.75 406 ALA A O 1
ATOM 3185 N N . THR A 1 407 ? 37.681 31.305 -65.525 1.00 82.88 407 THR A N 1
ATOM 3186 C CA . THR A 1 407 ? 37.901 30.898 -64.124 1.00 82.88 407 THR A CA 1
ATOM 3187 C C . THR A 1 407 ? 36.874 29.886 -63.631 1.00 82.88 407 THR A C 1
ATOM 3189 O O . THR A 1 407 ? 36.961 29.414 -62.504 1.00 82.88 407 THR A O 1
ATOM 3192 N N . THR A 1 408 ? 35.893 29.548 -64.463 1.00 73.75 408 THR A N 1
ATOM 3193 C CA . THR A 1 408 ? 34.789 28.657 -64.111 1.00 73.75 408 THR A CA 1
ATOM 3194 C C . THR A 1 408 ? 34.536 27.658 -65.229 1.00 73.75 408 THR A C 1
ATOM 3196 O O . THR A 1 408 ? 34.810 27.927 -66.400 1.00 73.75 408 THR A O 1
ATOM 3199 N N . ILE A 1 409 ? 34.053 26.481 -64.837 1.00 67.62 409 ILE A N 1
ATOM 3200 C CA . IL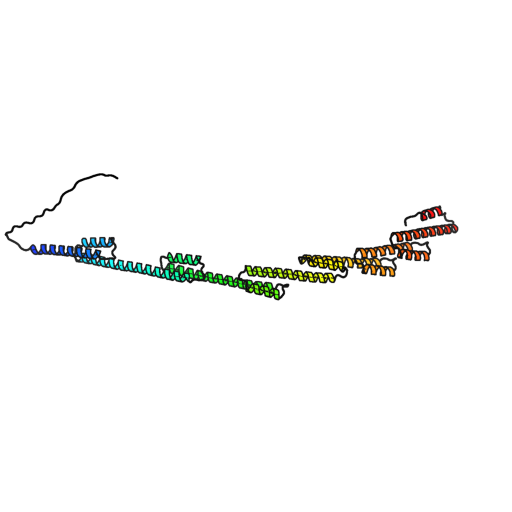E A 1 409 ? 33.536 25.467 -65.755 1.00 67.62 409 ILE A CA 1
ATOM 3201 C C . ILE A 1 409 ? 32.112 25.901 -66.081 1.00 67.62 409 ILE A C 1
ATOM 3203 O O . ILE A 1 409 ? 31.316 26.062 -65.154 1.00 67.62 409 ILE A O 1
ATOM 3207 N N . GLN A 1 410 ? 31.817 26.135 -67.357 1.00 55.03 410 GLN A N 1
ATOM 3208 C CA . GLN A 1 410 ? 30.478 26.498 -67.816 1.00 55.03 410 GLN A CA 1
ATOM 3209 C C . GLN A 1 410 ? 29.804 25.325 -68.511 1.00 55.03 410 GLN A C 1
ATOM 3211 O O . GLN A 1 410 ? 30.492 24.667 -69.325 1.00 55.03 410 GLN A O 1
#

Organism: NCBI:txid42094

Radius of gyration: 72.21 Å; chains: 1; bounding box: 134×63×216 Å

pLDDT: mean 88.4, std 18.24, range [25.81, 98.88]